Protein AF-A0A2S7QYN2-F1 (afdb_monomer)

Secondary structure (DSSP, 8-state):
------SHHHHHHHHHHHHHHHHHHHHHTTT-HHHHHHHHHHHHHHHHS-SSSS-HHHHHHHHHHHTTT-HHHHHHHHHHSTT-HHHHHHHHHHHHHHHHHHHHHHHHHHHHH-TTTTS-HHHHHHHHHHHHS--EEEEEE-TTT--EEEEE---TTGGGS--PPTTSGGGTTS--SSS-SSHHHHHHHHHHHHH-GGGHHHHHHHSEEEESSHHHHHHHHHHS-HHHHHH--EEEEEE-HHHHT--GGGGGSHHHHHHHHHHHHHT--B-TGGGT--TTT-GGGGGS-EEEEE-----TT-GGGTTT-EEEEETTEEEE--SPPPB----EEEEEEE----SS--S---PPPS--SS--HHHHTGGG-TT-S-EEEEEEETTEEE--HHHHHHHHHHHHHHH----SSSS-----SSSSS-GGG-PPPP-

Structure (mmCIF, N/CA/C/O backbone):
data_AF-A0A2S7QYN2-F1
#
_entry.id   AF-A0A2S7QYN2-F1
#
loop_
_atom_site.group_PDB
_atom_site.id
_atom_site.type_symbol
_atom_site.label_atom_id
_atom_site.label_alt_id
_atom_site.label_comp_id
_atom_site.label_asym_id
_atom_site.label_entity_id
_atom_site.label_seq_id
_atom_site.pdbx_PDB_ins_code
_atom_site.Cartn_x
_atom_site.Cartn_y
_atom_site.Cartn_z
_atom_site.occupancy
_atom_site.B_iso_or_equiv
_atom_site.auth_seq_id
_atom_site.auth_comp_id
_atom_site.auth_asym_id
_atom_site.auth_atom_id
_atom_site.pdbx_PDB_model_num
ATOM 1 N N . MET A 1 1 ? -18.831 4.526 73.690 1.00 34.47 1 MET A N 1
ATOM 2 C CA . MET A 1 1 ? -19.960 4.554 72.740 1.00 34.47 1 MET A CA 1
ATOM 3 C C . MET A 1 1 ? -19.963 5.918 72.078 1.00 34.47 1 MET A C 1
ATOM 5 O O . MET A 1 1 ? -20.295 6.890 72.734 1.00 34.47 1 MET A O 1
ATOM 9 N N . SER A 1 2 ? -19.478 5.996 70.843 1.00 27.02 2 SER A N 1
ATOM 10 C CA . SER A 1 2 ? -19.709 7.132 69.949 1.00 27.02 2 SER A CA 1
ATOM 11 C C . SER A 1 2 ? -19.558 6.587 68.533 1.00 27.02 2 SER A C 1
ATOM 13 O O . SER A 1 2 ? -18.447 6.359 68.058 1.00 27.02 2 SER A O 1
ATOM 15 N N . THR A 1 3 ? -20.683 6.202 67.940 1.00 31.98 3 THR A N 1
ATOM 16 C CA . THR A 1 3 ? -20.812 5.854 66.525 1.00 31.98 3 THR A CA 1
ATOM 17 C C . THR A 1 3 ? -20.849 7.169 65.757 1.00 31.98 3 THR A C 1
ATOM 19 O O . THR A 1 3 ? -21.846 7.881 65.812 1.00 31.98 3 THR A O 1
ATOM 22 N N . GLY A 1 4 ? -19.730 7.530 65.130 1.00 29.64 4 GLY A N 1
ATOM 23 C CA . GLY A 1 4 ? -19.646 8.698 64.259 1.00 29.64 4 GLY A CA 1
ATOM 24 C C . GLY A 1 4 ? -20.278 8.400 62.903 1.00 29.64 4 GLY A C 1
ATOM 25 O O . GLY A 1 4 ? -19.824 7.500 62.196 1.00 29.64 4 GLY A O 1
ATOM 26 N N . ASP A 1 5 ? -21.316 9.166 62.576 1.00 35.34 5 ASP A N 1
ATOM 27 C CA . ASP A 1 5 ? -21.938 9.279 61.258 1.00 35.34 5 ASP A CA 1
ATOM 28 C C . ASP A 1 5 ? -20.891 9.482 60.156 1.00 35.34 5 ASP A C 1
ATOM 30 O O . ASP A 1 5 ? -20.153 10.467 60.145 1.00 35.34 5 ASP A O 1
ATOM 34 N N . SER A 1 6 ? -20.850 8.550 59.205 1.00 34.62 6 SER A N 1
ATOM 35 C CA . SER A 1 6 ? -20.060 8.639 57.964 1.00 34.62 6 SER A CA 1
ATOM 36 C C . SER A 1 6 ? -20.938 8.643 56.702 1.00 34.62 6 SER A C 1
ATOM 38 O O . SER A 1 6 ? -20.417 8.698 55.590 1.00 34.62 6 SER A O 1
ATOM 40 N N . SER A 1 7 ? -22.268 8.642 56.853 1.00 40.41 7 SER A N 1
ATOM 41 C CA . SER A 1 7 ? -23.246 8.661 55.753 1.00 40.41 7 SER A CA 1
ATOM 42 C C . SER A 1 7 ? -23.441 10.060 55.146 1.00 40.41 7 SER A C 1
ATOM 44 O O . SER A 1 7 ? -23.517 10.200 53.925 1.00 40.41 7 SER A O 1
ATOM 46 N N . GLY A 1 8 ? -23.427 11.119 55.965 1.00 38.94 8 GLY A N 1
ATOM 47 C CA . GLY A 1 8 ? -23.790 12.480 55.538 1.00 38.94 8 GLY A CA 1
ATOM 48 C C . GLY A 1 8 ? -22.813 13.182 54.579 1.00 38.94 8 GLY A C 1
ATOM 49 O O . GLY A 1 8 ? -23.179 14.154 53.922 1.00 38.94 8 GLY A O 1
ATOM 50 N N . THR A 1 9 ? -21.566 12.713 54.453 1.00 43.06 9 THR A N 1
ATOM 51 C CA . THR A 1 9 ? -20.554 13.353 53.583 1.00 43.06 9 THR A CA 1
ATOM 52 C C . THR A 1 9 ? -20.600 12.844 52.133 1.00 43.06 9 THR A C 1
ATOM 54 O O . THR A 1 9 ? -20.198 13.566 51.221 1.00 43.06 9 THR A O 1
ATOM 57 N N . SER A 1 10 ? -21.122 11.632 51.898 1.00 50.22 10 SER A N 1
ATOM 58 C CA . SER A 1 10 ? -21.190 11.000 50.566 1.00 50.22 10 SER A CA 1
ATOM 59 C C . SER A 1 10 ? -22.352 11.535 49.709 1.00 50.22 10 SER A C 1
ATOM 61 O O . SER A 1 10 ? -22.202 11.752 48.502 1.00 50.22 10 SER A O 1
ATOM 63 N N . GLY A 1 11 ? -23.495 11.835 50.339 1.00 55.19 11 GLY A N 1
ATOM 64 C CA . GLY A 1 11 ? -24.691 12.344 49.653 1.00 55.19 11 GLY A CA 1
ATOM 65 C C . GLY A 1 11 ? -24.478 13.714 48.999 1.00 55.19 11 GLY A C 1
ATOM 66 O O . GLY A 1 11 ? -24.794 13.904 47.826 1.00 55.19 11 GLY A O 1
ATOM 67 N N . ASN A 1 12 ? -23.837 14.654 49.702 1.00 59.53 12 ASN A N 1
ATOM 68 C CA . ASN A 1 12 ? -23.594 16.004 49.175 1.00 59.53 12 ASN A CA 1
ATOM 69 C C . ASN A 1 12 ? -22.605 16.036 47.996 1.00 59.53 12 ASN A C 1
ATOM 71 O O . ASN A 1 12 ? -22.784 16.826 47.070 1.00 59.53 12 ASN A O 1
ATOM 75 N N . ALA A 1 13 ? -21.589 15.166 47.984 1.00 62.50 13 ALA A N 1
ATOM 76 C CA . ALA A 1 13 ? -20.650 15.069 46.863 1.00 62.50 13 ALA A CA 1
ATOM 77 C C . ALA A 1 13 ? -21.327 14.518 45.596 1.00 62.50 13 ALA A C 1
ATOM 79 O O . ALA A 1 13 ? -21.106 15.032 44.498 1.00 62.50 13 ALA A O 1
ATOM 80 N N . THR A 1 14 ? -22.201 13.523 45.760 1.00 65.88 14 THR A N 1
ATOM 81 C CA . THR A 1 14 ? -22.969 12.916 44.665 1.00 65.88 14 THR A CA 1
ATOM 82 C C . THR A 1 14 ? -23.950 13.922 44.051 1.00 65.88 14 THR A C 1
ATOM 84 O O . THR A 1 14 ? -24.014 14.047 42.830 1.00 65.88 14 THR A O 1
ATOM 87 N N . ARG A 1 15 ? -24.628 14.740 44.874 1.00 69.19 15 ARG A N 1
ATOM 88 C CA . ARG A 1 15 ? -25.523 15.815 44.399 1.00 69.19 15 ARG A CA 1
ATOM 89 C C . ARG A 1 15 ? -24.800 16.859 43.533 1.00 69.19 15 ARG A C 1
ATOM 91 O O . ARG A 1 15 ? -25.310 17.240 42.483 1.00 69.19 15 ARG A O 1
ATOM 98 N N . ILE A 1 16 ? -23.587 17.274 43.916 1.00 69.94 16 ILE A N 1
ATOM 99 C CA . ILE A 1 16 ? -22.775 18.235 43.138 1.00 69.94 16 ILE A CA 1
ATOM 100 C C . ILE A 1 16 ? -22.323 17.639 41.795 1.00 69.94 16 ILE A C 1
ATOM 102 O O . ILE A 1 16 ? -22.295 18.338 40.780 1.00 69.94 16 ILE A O 1
ATOM 106 N N . LEU A 1 17 ? -21.959 16.354 41.776 1.00 71.12 17 LEU A N 1
ATOM 107 C CA . LEU A 1 17 ? -21.519 15.657 40.565 1.00 71.12 17 LEU A CA 1
ATOM 108 C C . LEU A 1 17 ? -22.659 15.469 39.555 1.00 71.12 17 LEU A C 1
ATOM 110 O O . LEU A 1 17 ? -22.452 15.707 38.366 1.00 71.12 17 LEU A O 1
ATOM 114 N N . LEU A 1 18 ? -23.860 15.125 40.028 1.00 73.25 18 LEU A N 1
ATOM 115 C CA . LEU A 1 18 ? -25.058 15.008 39.189 1.00 73.25 18 LEU A CA 1
ATOM 116 C C . LEU A 1 18 ? -25.446 16.346 38.545 1.00 73.25 18 LEU A C 1
ATOM 118 O O . LEU A 1 18 ? -25.790 16.376 37.365 1.00 73.25 18 LEU A O 1
ATOM 122 N N . GLY A 1 19 ? -25.298 17.460 39.273 1.00 73.00 19 GLY A N 1
ATOM 123 C CA . GLY A 1 19 ? -25.528 18.801 38.725 1.00 73.00 19 GLY A CA 1
ATOM 124 C C . GLY A 1 19 ? -24.623 19.131 37.531 1.00 73.00 19 GLY A C 1
ATOM 125 O O . GLY A 1 19 ? -25.106 19.621 36.520 1.00 73.00 19 GLY A O 1
ATOM 126 N N . ARG A 1 20 ? -23.327 18.790 37.594 1.00 74.25 20 ARG A N 1
ATOM 127 C CA . ARG A 1 20 ? -22.383 19.010 36.473 1.00 74.25 20 ARG A CA 1
ATOM 128 C C . ARG A 1 20 ? -22.629 18.094 35.276 1.00 74.25 20 ARG A C 1
ATOM 130 O O . ARG A 1 20 ? -22.243 18.420 34.160 1.00 74.25 20 ARG A O 1
ATOM 137 N N . TYR A 1 21 ? -23.212 16.924 35.513 1.00 82.06 21 TYR A N 1
ATOM 138 C CA . TYR A 1 21 ? -23.544 15.977 34.455 1.00 82.06 21 TYR A CA 1
ATOM 139 C C . TYR A 1 21 ? -24.792 16.405 33.665 1.00 82.06 21 TYR A C 1
ATOM 141 O O . TYR A 1 21 ? -24.881 16.120 32.472 1.00 82.06 21 TYR A O 1
ATOM 149 N N . SER A 1 22 ? -25.695 17.172 34.287 1.00 81.56 22 SER A N 1
ATOM 150 C CA . SER A 1 22 ? -26.874 17.753 33.631 1.00 81.56 22 SER A CA 1
ATOM 151 C C . SER A 1 22 ? -26.520 18.569 32.382 1.00 81.56 22 SER A C 1
ATOM 153 O O . SER A 1 22 ? -27.183 18.415 31.359 1.00 81.56 22 SER A O 1
ATOM 155 N N . ASP A 1 23 ? -25.434 19.349 32.420 1.00 79.88 23 ASP A N 1
ATOM 156 C CA . ASP A 1 23 ? -24.979 20.166 31.281 1.00 79.88 23 ASP A CA 1
ATOM 157 C C . ASP A 1 23 ? -24.602 19.302 30.057 1.00 79.88 23 ASP A C 1
ATOM 159 O O . ASP A 1 23 ? -24.796 19.688 28.901 1.00 79.88 23 ASP A O 1
ATOM 163 N N . VAL A 1 24 ? -24.066 18.099 30.300 1.00 82.56 24 VAL A N 1
ATOM 164 C CA . VAL A 1 24 ? -23.689 17.142 29.247 1.00 82.56 24 VAL A CA 1
ATOM 165 C C . VAL A 1 24 ? -24.934 16.538 28.599 1.00 82.56 24 VAL A C 1
ATOM 167 O O . VAL A 1 24 ? -24.987 16.411 27.374 1.00 82.56 24 VAL A O 1
ATOM 170 N N . VAL A 1 25 ? -25.941 16.192 29.407 1.00 84.50 25 VAL A N 1
ATOM 171 C CA . VAL A 1 25 ? -27.222 15.642 28.936 1.00 84.50 25 VAL A CA 1
ATOM 172 C C . VAL A 1 25 ? -28.007 16.697 28.149 1.00 84.50 25 VAL A C 1
ATOM 174 O O . VAL A 1 25 ? -28.528 16.385 27.080 1.00 84.50 25 VAL A O 1
ATOM 177 N N . GLU A 1 26 ? -28.024 17.950 28.614 1.00 83.69 26 GLU A N 1
ATOM 178 C CA . GLU A 1 26 ? -28.680 19.077 27.933 1.00 83.69 26 GLU A CA 1
ATOM 179 C C . GLU A 1 26 ? -28.109 19.308 26.530 1.00 83.69 26 GLU A C 1
ATOM 181 O O . GLU A 1 26 ? -28.849 19.403 25.554 1.00 83.69 26 GLU A O 1
ATOM 186 N N . SER A 1 27 ? -26.779 19.316 26.413 1.00 84.19 27 SER A N 1
ATOM 187 C CA . SER A 1 27 ? -26.097 19.448 25.123 1.00 84.19 27 SER A CA 1
ATOM 188 C C . SER A 1 27 ? -26.378 18.260 24.193 1.00 84.19 27 SER A C 1
ATOM 190 O O . SER A 1 27 ? -26.561 18.430 22.987 1.00 84.19 27 SER A O 1
ATOM 192 N N . ARG A 1 28 ? -26.451 17.038 24.742 1.00 83.31 28 ARG A N 1
ATOM 193 C CA . ARG A 1 28 ? -26.652 15.813 23.956 1.00 83.31 28 ARG A CA 1
ATOM 194 C C . ARG A 1 28 ? -28.069 15.676 23.404 1.00 83.31 28 ARG A C 1
ATOM 196 O O . ARG A 1 28 ? -28.225 15.143 22.307 1.00 83.31 28 ARG A O 1
ATOM 203 N N . PHE A 1 29 ? -29.066 16.160 24.138 1.00 86.19 29 PHE A N 1
ATOM 204 C CA . PHE A 1 29 ? -30.479 16.114 23.760 1.00 86.19 29 PHE A CA 1
ATOM 205 C C . PHE A 1 29 ? -31.051 17.501 23.430 1.00 86.19 29 PHE A C 1
ATOM 207 O O . PHE A 1 29 ? -32.243 17.733 23.612 1.00 86.19 29 PHE A O 1
ATOM 214 N N . ALA A 1 30 ? -30.234 18.412 22.887 1.00 83.56 30 ALA A N 1
ATOM 215 C CA . ALA A 1 30 ? -30.680 19.749 22.477 1.00 83.56 30 ALA A CA 1
ATOM 216 C C . ALA A 1 30 ? -31.869 19.713 21.490 1.00 83.56 30 ALA A C 1
ATOM 218 O O . ALA A 1 30 ? -32.756 20.562 21.551 1.00 83.56 30 ALA A O 1
ATOM 219 N N . ASP A 1 31 ? -31.918 18.689 20.632 1.00 83.62 31 ASP A N 1
ATOM 220 C CA . ASP A 1 31 ? -32.995 18.469 19.657 1.00 83.62 31 ASP A CA 1
ATOM 221 C C . ASP A 1 31 ? -34.196 17.685 20.230 1.00 83.62 31 ASP A C 1
ATOM 223 O O . ASP A 1 31 ? -35.213 17.530 19.553 1.00 83.62 31 ASP A O 1
ATOM 227 N N . ASN A 1 32 ? -34.101 17.175 21.467 1.00 82.81 32 ASN A N 1
ATOM 228 C CA . ASN A 1 32 ? -35.159 16.416 22.138 1.00 82.81 32 ASN A CA 1
ATOM 229 C C . ASN A 1 32 ? -35.326 16.858 23.611 1.00 82.81 32 ASN A C 1
ATOM 231 O O . ASN A 1 32 ? -34.876 16.171 24.535 1.00 82.81 32 ASN A O 1
ATOM 235 N N . PRO A 1 33 ? -35.994 18.003 23.850 1.00 83.75 33 PRO A N 1
ATOM 236 C CA . PRO A 1 33 ? -36.092 18.610 25.178 1.00 83.75 33 PRO A CA 1
ATOM 237 C C . PRO A 1 33 ? -36.895 17.774 26.185 1.00 83.75 33 PRO A C 1
ATOM 239 O O . PRO A 1 33 ? -36.766 17.985 27.390 1.00 83.75 33 PRO A O 1
ATOM 242 N N . GLU A 1 34 ? -37.707 16.820 25.720 1.00 84.94 34 GLU A N 1
ATOM 243 C CA . GLU A 1 34 ? -38.520 15.949 26.574 1.00 84.94 34 GLU A CA 1
ATOM 244 C C . GLU A 1 34 ? -37.649 14.989 27.399 1.00 84.94 34 GLU A C 1
ATOM 246 O O . GLU A 1 34 ? -37.880 14.814 28.594 1.00 84.94 34 GLU A O 1
ATOM 251 N N . VAL A 1 35 ? -36.583 14.449 26.798 1.00 83.25 35 VAL A N 1
ATOM 252 C CA . VAL A 1 35 ? -35.632 13.548 27.475 1.00 83.25 35 VAL A CA 1
ATOM 253 C C . VAL A 1 35 ? -34.869 14.290 28.573 1.00 83.25 35 VAL A C 1
ATOM 255 O O . VAL A 1 35 ? -34.704 13.783 29.681 1.00 83.25 35 VAL A O 1
ATOM 258 N N . PHE A 1 36 ? -34.449 15.527 28.296 1.00 84.50 36 PHE A N 1
ATOM 259 C CA . PHE A 1 36 ? -33.773 16.361 29.288 1.00 84.50 36 PHE A CA 1
ATOM 260 C C . PHE A 1 36 ? -34.704 16.777 30.437 1.00 84.50 36 PHE A C 1
ATOM 262 O O . PHE A 1 36 ? -34.278 16.803 31.592 1.00 84.50 36 PHE A O 1
ATOM 269 N N . ALA A 1 37 ? -35.976 17.068 30.146 1.00 83.75 37 ALA A N 1
ATOM 270 C CA . ALA A 1 37 ? -36.972 17.380 31.168 1.00 83.75 37 ALA A CA 1
ATOM 271 C C . ALA A 1 37 ? -37.225 16.189 32.109 1.00 83.75 37 ALA A C 1
ATOM 273 O O . ALA A 1 37 ? -37.216 16.376 33.322 1.00 83.75 37 ALA A O 1
ATOM 274 N N . GLN A 1 38 ? -37.365 14.974 31.566 1.00 85.56 38 GLN A N 1
ATOM 275 C CA . GLN A 1 38 ? -37.513 13.749 32.363 1.00 85.56 38 GLN A CA 1
ATOM 276 C C . GLN A 1 38 ? -36.269 13.470 33.217 1.00 85.56 38 GLN A C 1
ATOM 278 O O . GLN A 1 38 ? -36.388 13.171 34.402 1.00 85.56 38 GLN A O 1
ATOM 283 N N . PHE A 1 39 ? -35.066 13.643 32.655 1.00 85.25 39 PHE A N 1
ATOM 284 C CA . PHE A 1 39 ? -33.817 13.501 33.409 1.00 85.25 39 PHE A CA 1
ATOM 285 C C . PHE A 1 39 ? -33.759 14.468 34.598 1.00 85.25 39 PHE A C 1
ATOM 287 O O . PHE A 1 39 ? -33.424 14.071 35.714 1.00 85.25 39 PHE A O 1
ATOM 294 N N . ARG A 1 40 ? -34.103 15.741 34.367 1.00 84.00 40 ARG A N 1
ATOM 295 C CA . ARG A 1 40 ? -34.100 16.774 35.406 1.00 84.00 40 ARG A CA 1
ATOM 296 C C . ARG A 1 40 ? -35.081 16.449 36.529 1.00 84.00 40 ARG A C 1
ATOM 298 O O . ARG A 1 40 ? -34.706 16.568 37.689 1.00 84.00 40 ARG A O 1
ATOM 305 N N . ASP A 1 41 ? -36.282 15.992 36.182 1.00 82.06 41 ASP A N 1
ATOM 306 C CA . ASP A 1 41 ? -37.318 15.603 37.144 1.00 82.06 41 ASP A CA 1
ATOM 307 C C . ASP A 1 41 ? -36.843 14.456 38.055 1.00 82.06 41 ASP A C 1
ATOM 309 O O . ASP A 1 41 ? -36.966 14.532 39.281 1.00 82.06 41 ASP A O 1
ATOM 313 N N . PHE A 1 42 ? -36.173 13.439 37.494 1.00 80.75 42 PHE A N 1
ATOM 314 C CA . PHE A 1 42 ? -35.575 12.352 38.282 1.00 80.75 42 PHE A CA 1
ATOM 315 C C . PHE A 1 42 ? -34.483 12.843 39.242 1.00 80.75 42 PHE A C 1
ATOM 317 O O . PHE A 1 42 ? -34.447 12.437 40.407 1.00 80.75 42 PHE A O 1
ATOM 324 N N . ILE A 1 43 ? -33.603 13.736 38.781 1.00 78.19 43 ILE A N 1
ATOM 325 C CA . ILE A 1 43 ? -32.524 14.292 39.607 1.00 78.19 43 ILE A CA 1
ATOM 326 C C . ILE A 1 43 ? -33.073 15.210 40.707 1.00 78.19 43 ILE A C 1
ATOM 328 O O . ILE A 1 43 ? -32.622 15.115 41.848 1.00 78.19 43 ILE A O 1
ATOM 332 N N . GLU A 1 44 ? -34.050 16.068 40.407 1.00 76.38 44 GLU A N 1
ATOM 333 C CA . GLU A 1 44 ? -34.698 16.950 41.388 1.00 76.38 44 GLU A CA 1
ATOM 334 C C . GLU A 1 44 ? -35.460 16.147 42.450 1.00 76.38 44 GLU A C 1
ATOM 336 O O . GLU A 1 44 ? -35.367 16.442 43.646 1.00 76.38 44 GLU A O 1
ATOM 341 N N . THR A 1 45 ? -36.147 15.076 42.047 1.00 74.62 45 THR A N 1
ATOM 342 C CA . THR A 1 45 ? -36.855 14.187 42.978 1.00 74.62 45 THR A CA 1
ATOM 343 C C . THR A 1 45 ? -35.874 13.463 43.906 1.00 74.62 45 THR A C 1
ATOM 345 O O . THR A 1 45 ? -36.090 13.406 45.115 1.00 74.62 45 THR A O 1
ATOM 348 N N . PHE A 1 46 ? -34.734 13.003 43.382 1.00 71.44 46 PHE A N 1
ATOM 349 C CA . PHE A 1 46 ? -33.672 12.387 44.185 1.00 71.44 46 PHE A CA 1
ATOM 350 C C . PHE A 1 46 ? -32.956 13.384 45.119 1.00 71.44 46 PHE A C 1
ATOM 352 O O . PHE A 1 46 ? -32.491 13.028 46.201 1.00 71.44 46 PHE A O 1
ATOM 359 N N . GLN A 1 47 ? -32.845 14.655 44.722 1.00 69.12 47 GLN A N 1
ATOM 360 C CA . GLN A 1 47 ? -32.209 15.698 45.532 1.00 69.12 47 GLN A CA 1
ATOM 361 C C . GLN A 1 47 ? -33.119 16.265 46.631 1.00 69.12 47 GLN A C 1
ATOM 363 O O . GLN A 1 47 ? -32.600 16.691 47.664 1.00 69.12 47 GLN A O 1
ATOM 368 N N . SER A 1 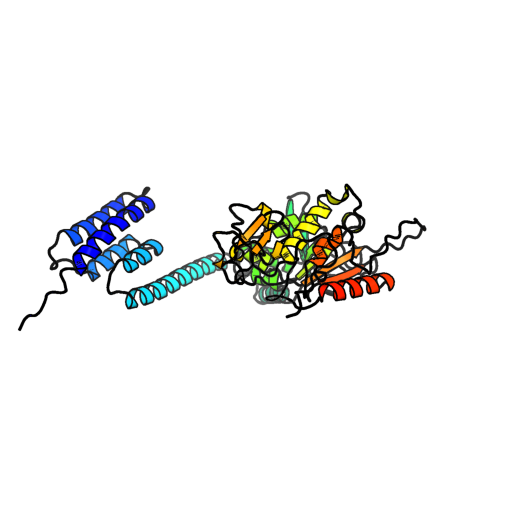48 ? -34.436 16.289 46.405 1.00 68.56 48 SER A N 1
ATOM 369 C CA . SER A 1 48 ? -35.433 16.917 47.285 1.00 68.56 48 SER A CA 1
ATOM 370 C C . SER A 1 48 ? -35.932 16.024 48.423 1.00 68.56 48 SER A C 1
ATOM 372 O O . SER A 1 48 ? -36.426 16.548 49.421 1.00 68.56 48 SER A O 1
ATOM 374 N N . GLN A 1 49 ? -35.792 14.702 48.312 1.00 60.66 49 GLN A N 1
ATOM 375 C CA . GLN A 1 49 ? -36.174 13.772 49.374 1.00 60.66 49 GLN A CA 1
ATOM 376 C C . GLN A 1 49 ? -35.019 13.573 50.373 1.00 60.66 49 GLN A C 1
ATOM 378 O O . GLN A 1 49 ? -33.879 13.301 49.989 1.00 60.66 49 GLN A O 1
ATOM 383 N N . GLU A 1 50 ? -35.308 13.728 51.669 1.00 53.91 50 GLU A N 1
ATOM 384 C CA . GLU A 1 50 ? -34.435 13.284 52.762 1.00 53.91 50 GLU A CA 1
ATOM 385 C C . GLU A 1 50 ? -34.400 11.748 52.752 1.00 53.91 50 GLU A C 1
ATOM 387 O O . GLU A 1 50 ? -35.314 11.132 53.278 1.00 53.91 50 GLU A O 1
ATOM 392 N N . ASP A 1 51 ? -33.405 11.165 52.070 1.00 54.44 51 ASP A N 1
ATOM 393 C CA . ASP A 1 51 ? -32.874 9.783 52.101 1.00 54.44 51 ASP A CA 1
ATOM 394 C C . ASP A 1 51 ? -33.830 8.549 52.084 1.00 54.44 51 ASP A C 1
ATOM 396 O O . ASP A 1 51 ? -33.344 7.439 51.872 1.00 54.44 51 ASP A O 1
ATOM 400 N N . ASP A 1 52 ? -35.158 8.683 52.202 1.00 53.47 52 ASP A N 1
ATOM 401 C CA . ASP A 1 52 ? -36.047 7.576 52.612 1.00 53.47 52 ASP A CA 1
ATOM 402 C C . ASP A 1 52 ? -37.080 7.093 51.566 1.00 53.47 52 ASP A C 1
ATOM 404 O O . ASP A 1 52 ? -37.794 6.126 51.831 1.00 53.47 52 ASP A O 1
ATOM 408 N N . MET A 1 53 ? -37.196 7.709 50.378 1.00 54.41 53 MET A N 1
ATOM 409 C CA . MET A 1 53 ? -38.304 7.404 49.439 1.00 54.41 53 MET A CA 1
ATOM 410 C C . MET A 1 53 ? -37.894 6.954 48.022 1.00 54.41 53 MET A C 1
ATOM 412 O O . MET A 1 53 ? -38.679 6.259 47.379 1.00 54.41 53 MET A O 1
ATOM 416 N N . ILE A 1 54 ? -36.683 7.262 47.543 1.00 61.72 54 ILE A N 1
ATOM 417 C CA . ILE A 1 54 ? -36.140 6.745 46.270 1.00 61.72 54 ILE A CA 1
ATOM 418 C C . ILE A 1 54 ? -34.770 6.141 46.542 1.00 61.72 54 ILE A C 1
ATOM 420 O O . ILE A 1 54 ? -33.844 6.841 46.958 1.00 61.72 54 ILE A O 1
ATOM 424 N N . SER A 1 55 ? -34.623 4.835 46.310 1.00 65.31 55 SER A N 1
ATOM 425 C CA . SER A 1 55 ? -33.324 4.192 46.459 1.00 65.31 55 SER A CA 1
ATOM 426 C C . SER A 1 55 ? -32.407 4.552 45.286 1.00 65.31 55 SER A C 1
ATOM 428 O O . SER A 1 55 ? -32.855 4.840 44.175 1.00 65.31 55 SER A O 1
ATOM 430 N N . LEU A 1 56 ? -31.090 4.481 45.502 1.00 67.75 56 LEU A N 1
ATOM 431 C CA . LEU A 1 56 ? -30.107 4.637 44.422 1.00 67.75 56 LEU A CA 1
ATOM 432 C C . LEU A 1 56 ? -30.328 3.614 43.286 1.00 67.75 56 LEU A C 1
ATOM 434 O O . LEU A 1 56 ? -29.981 3.895 42.141 1.00 67.75 56 LEU A O 1
ATOM 438 N N . SER A 1 57 ? -30.924 2.455 43.597 1.00 68.44 57 SER A N 1
ATOM 439 C CA . SER A 1 57 ? -31.309 1.445 42.605 1.00 68.44 57 SER A CA 1
ATOM 440 C C . SER A 1 57 ? -32.423 1.961 41.696 1.00 68.44 57 SER A C 1
ATOM 442 O O . SER A 1 57 ? -32.266 1.924 40.483 1.00 68.44 57 SER A O 1
ATOM 444 N N . ASP A 1 58 ? -33.489 2.530 42.265 1.00 72.31 58 ASP A N 1
ATOM 445 C CA . ASP A 1 58 ? -34.634 3.036 41.493 1.00 72.31 58 ASP A CA 1
ATOM 446 C C . ASP A 1 58 ? -34.234 4.216 40.591 1.00 72.31 58 ASP A C 1
ATOM 448 O O . ASP A 1 58 ? -34.692 4.327 39.454 1.00 72.31 58 ASP A O 1
ATOM 452 N N . LEU A 1 59 ? -33.326 5.079 41.069 1.00 76.19 59 LEU A N 1
ATOM 453 C CA . LEU A 1 59 ? -32.744 6.149 40.251 1.00 76.19 59 LEU A CA 1
ATOM 454 C C . LEU A 1 59 ? -31.941 5.583 39.071 1.00 76.19 59 LEU A C 1
ATOM 456 O O . LEU A 1 59 ? -31.987 6.125 37.968 1.00 76.19 59 LEU A O 1
ATOM 460 N N . THR A 1 60 ? -31.181 4.516 39.315 1.00 75.00 60 THR A N 1
ATOM 461 C CA . THR A 1 60 ? -30.350 3.880 38.291 1.00 75.00 60 THR A CA 1
ATOM 462 C C . THR A 1 60 ? -31.219 3.239 37.214 1.00 75.00 60 THR A C 1
ATOM 464 O O . THR A 1 60 ? -30.984 3.495 36.038 1.00 75.00 60 THR A O 1
ATOM 467 N N . ASP A 1 61 ? -32.264 2.507 37.604 1.00 78.25 61 ASP A N 1
ATOM 468 C CA . ASP A 1 61 ? -33.191 1.854 36.673 1.00 78.25 61 ASP A CA 1
ATOM 469 C C . ASP A 1 61 ? -33.930 2.881 35.794 1.00 78.25 61 ASP A C 1
ATOM 471 O O . ASP A 1 61 ? -34.031 2.715 34.578 1.00 78.25 61 ASP A O 1
ATOM 475 N N . ALA A 1 62 ? -34.375 4.001 36.377 1.00 79.12 62 ALA A N 1
ATOM 476 C CA . ALA A 1 62 ? -35.022 5.079 35.627 1.00 79.12 62 ALA A CA 1
ATOM 477 C C . ALA A 1 62 ? -34.078 5.751 34.611 1.00 79.12 62 ALA A C 1
ATOM 479 O O . ALA A 1 62 ? -34.493 6.113 33.508 1.00 79.12 62 ALA A O 1
ATOM 480 N N . ILE A 1 63 ? -32.798 5.910 34.964 1.00 82.88 63 ILE A N 1
ATOM 481 C CA . ILE A 1 63 ? -31.784 6.503 34.082 1.00 82.88 63 ILE A CA 1
ATOM 482 C C . ILE A 1 63 ? -31.340 5.515 32.993 1.00 82.88 63 ILE A C 1
ATOM 484 O O . ILE A 1 63 ? -31.107 5.938 31.859 1.00 82.88 63 ILE A O 1
ATOM 488 N N . GLU A 1 64 ? -31.264 4.216 33.301 1.00 80.50 64 GLU A N 1
ATOM 489 C CA . GLU A 1 64 ? -31.033 3.143 32.323 1.00 80.50 64 GLU A CA 1
ATOM 490 C C . GLU A 1 64 ? -32.100 3.138 31.225 1.00 80.50 64 GLU A C 1
ATOM 492 O O . GLU A 1 64 ? -31.757 3.100 30.039 1.00 80.50 64 GLU A O 1
ATOM 497 N N . ASP A 1 65 ? -33.374 3.251 31.606 1.00 82.19 65 ASP A N 1
ATOM 498 C CA . ASP A 1 65 ? -34.481 3.330 30.652 1.00 82.19 65 ASP A CA 1
ATOM 499 C C . ASP A 1 65 ? -34.452 4.639 29.851 1.00 82.19 65 ASP A C 1
ATOM 501 O O . ASP A 1 65 ? -34.601 4.622 28.624 1.00 82.19 65 ASP A O 1
ATOM 505 N N . LEU A 1 66 ? -34.190 5.774 30.508 1.00 85.75 66 LEU A N 1
ATOM 506 C CA . LEU A 1 66 ? -34.165 7.085 29.856 1.00 85.75 66 LEU A CA 1
ATOM 507 C C . LEU A 1 66 ? -33.035 7.222 28.824 1.00 85.75 66 LEU A C 1
ATOM 509 O O . LEU A 1 66 ? -33.211 7.861 27.785 1.00 85.75 66 LEU A O 1
ATOM 513 N N . PHE A 1 67 ? -31.874 6.618 29.088 1.00 85.56 67 PHE A N 1
ATOM 514 C CA . PHE A 1 67 ? -30.713 6.637 28.190 1.00 85.56 67 PHE A CA 1
ATOM 515 C C . PHE A 1 67 ? -30.523 5.326 27.424 1.00 85.56 67 PHE A C 1
ATOM 517 O O . PHE A 1 67 ? -29.418 5.033 26.953 1.00 85.56 67 PHE A O 1
ATOM 524 N N . SER A 1 68 ? -31.590 4.548 27.243 1.00 77.81 68 SER A N 1
ATOM 525 C CA . SER A 1 68 ? -31.567 3.338 26.424 1.00 77.81 68 SER A CA 1
ATOM 526 C C . SER A 1 68 ? -30.999 3.626 25.023 1.00 77.81 68 SER A C 1
ATOM 528 O O . SER A 1 68 ? -31.431 4.540 24.321 1.00 77.81 68 SER A O 1
ATOM 530 N N . GLY A 1 69 ? -29.960 2.880 24.630 1.00 72.06 69 GLY A N 1
ATOM 531 C CA . GLY A 1 69 ? -29.215 3.088 23.377 1.00 72.06 69 GLY A CA 1
ATOM 532 C C . GLY A 1 69 ? -28.100 4.150 23.434 1.00 72.06 69 GLY A C 1
ATOM 533 O O . GLY A 1 69 ? -27.231 4.166 22.561 1.00 72.06 69 GLY A O 1
ATOM 534 N N . HIS A 1 70 ? -28.037 4.970 24.487 1.00 81.56 70 HIS A N 1
ATOM 535 C CA . HIS A 1 70 ? -27.002 5.984 24.735 1.00 81.56 70 HIS A CA 1
ATOM 536 C C . HIS A 1 70 ? -26.019 5.538 25.824 1.00 81.56 70 HIS A C 1
ATOM 538 O O . HIS A 1 70 ? -25.858 6.140 26.884 1.00 81.56 70 HIS A O 1
ATOM 544 N N . TYR A 1 71 ? -25.329 4.438 25.541 1.00 76.00 71 TYR A N 1
ATOM 545 C CA . TYR A 1 71 ? -24.442 3.761 26.487 1.00 76.00 71 TYR A CA 1
ATOM 546 C C . TYR A 1 71 ? -23.268 4.613 27.011 1.00 76.00 71 TYR A C 1
ATOM 548 O O . TYR A 1 71 ? -22.756 4.351 28.093 1.00 76.00 71 TYR A O 1
ATOM 556 N N . ASP A 1 72 ? -22.820 5.613 26.249 1.00 77.94 72 ASP A N 1
ATOM 557 C CA . ASP A 1 72 ? -21.798 6.581 26.667 1.00 77.94 72 ASP A CA 1
ATOM 558 C C . ASP A 1 72 ? -22.276 7.481 27.815 1.00 77.94 72 ASP A C 1
ATOM 560 O O . ASP A 1 72 ? -21.500 7.799 28.718 1.00 77.94 72 ASP A O 1
ATOM 564 N N . LEU A 1 73 ? -23.559 7.851 27.812 1.00 83.38 73 LEU A N 1
ATOM 565 C CA . LEU A 1 73 ? -24.170 8.616 28.895 1.00 83.38 73 LEU A CA 1
ATOM 566 C C . LEU A 1 73 ? -24.269 7.769 30.167 1.00 83.38 73 LEU A C 1
ATOM 568 O O . LEU A 1 73 ? -23.848 8.219 31.234 1.00 83.38 73 LEU A O 1
ATOM 572 N N . LEU A 1 74 ? -24.723 6.523 30.045 1.00 79.94 74 LEU A N 1
ATOM 573 C CA . LEU A 1 74 ? -24.791 5.584 31.166 1.00 79.94 74 LEU A CA 1
ATOM 574 C C . LEU A 1 74 ? -23.412 5.330 31.792 1.00 79.94 74 LEU A C 1
ATOM 576 O O . LEU A 1 74 ? -23.253 5.453 33.004 1.00 79.94 74 LEU A O 1
ATOM 580 N N . ASP A 1 75 ? -22.380 5.087 30.976 1.00 73.94 75 ASP A N 1
ATOM 581 C CA . ASP A 1 75 ? -21.001 4.895 31.453 1.00 73.94 75 ASP A CA 1
ATOM 582 C C . ASP A 1 75 ? -20.486 6.093 32.271 1.00 73.94 75 ASP A C 1
ATOM 584 O O . ASP A 1 75 ? -19.811 5.915 33.293 1.00 73.94 75 ASP A O 1
ATOM 588 N N . ASN A 1 76 ? -20.800 7.314 31.826 1.00 79.81 76 ASN A N 1
ATOM 589 C CA . ASN A 1 76 ? -20.439 8.538 32.535 1.00 79.81 76 ASN A CA 1
ATOM 590 C C . ASN A 1 76 ? -21.235 8.691 33.837 1.00 79.81 76 ASN A C 1
ATOM 592 O O . ASN A 1 76 ? -20.659 9.103 34.840 1.00 79.81 76 ASN A O 1
ATOM 596 N N . PHE A 1 77 ? -22.517 8.318 33.845 1.00 80.50 77 PHE A N 1
ATOM 597 C CA . PHE A 1 77 ? -23.364 8.355 35.035 1.00 80.50 77 PHE A CA 1
ATOM 598 C C . PHE A 1 77 ? -22.843 7.418 36.139 1.00 80.50 77 PHE A C 1
ATOM 600 O O . PHE A 1 77 ? -22.586 7.871 37.255 1.00 80.50 77 PHE A O 1
ATOM 607 N N . TYR A 1 78 ? -22.558 6.146 35.831 1.00 75.50 78 TYR A N 1
ATOM 608 C CA . TYR A 1 78 ? -22.017 5.208 36.829 1.00 75.50 78 TYR A CA 1
ATOM 609 C C . TYR A 1 78 ? -20.643 5.615 37.367 1.00 75.50 78 TYR A C 1
ATOM 611 O O . TYR A 1 78 ? -20.303 5.301 38.508 1.00 75.50 78 TYR A O 1
ATOM 619 N N . ALA A 1 79 ? -19.836 6.317 36.566 1.00 72.44 79 ALA A N 1
ATOM 620 C CA . ALA A 1 79 ? -18.535 6.816 37.002 1.00 72.44 79 ALA A CA 1
ATOM 621 C C . ALA A 1 79 ? -18.639 7.911 38.081 1.00 72.44 79 ALA A C 1
ATOM 623 O O . ALA A 1 79 ? -17.666 8.137 38.805 1.00 72.44 79 ALA A O 1
ATOM 624 N N . LEU A 1 80 ? -19.797 8.573 38.202 1.00 73.31 80 LEU A N 1
ATOM 625 C CA . LEU A 1 80 ? -20.050 9.636 39.179 1.00 73.31 80 LEU A CA 1
ATOM 626 C C . LEU A 1 80 ? -20.501 9.099 40.549 1.00 73.31 80 LEU A C 1
ATOM 628 O O . LEU A 1 80 ? -20.423 9.841 41.527 1.00 73.31 80 LEU A O 1
ATOM 632 N N . LEU A 1 81 ? -20.930 7.832 40.648 1.00 71.88 81 LEU A N 1
ATOM 633 C CA . LEU A 1 81 ? -21.455 7.237 41.884 1.00 71.88 81 LEU A CA 1
ATOM 634 C C . LEU A 1 81 ? -20.343 6.590 42.748 1.00 71.88 81 LEU A C 1
ATOM 636 O O . LEU A 1 81 ? -19.714 5.605 42.338 1.00 71.88 81 LEU A O 1
ATOM 640 N N . PRO A 1 82 ? -20.080 7.088 43.974 1.00 58.56 82 PRO A N 1
ATOM 641 C CA . PRO A 1 82 ? -19.080 6.509 44.869 1.00 58.56 82 PRO A CA 1
ATOM 642 C C . PRO A 1 82 ? -19.573 5.185 45.484 1.00 58.56 82 PRO A C 1
ATOM 644 O O . PRO A 1 82 ? -20.503 5.168 46.279 1.00 58.56 82 PRO A O 1
ATOM 647 N N . GLY A 1 83 ? -18.921 4.065 45.144 1.00 58.22 83 GLY A N 1
ATOM 648 C CA . GLY A 1 83 ? -19.209 2.729 45.705 1.00 58.22 83 GLY A CA 1
ATOM 649 C C . GLY A 1 83 ? -19.457 1.633 44.662 1.00 58.22 83 GLY A C 1
ATOM 650 O O . GLY A 1 83 ? -19.262 0.459 44.952 1.00 58.22 83 GLY A O 1
ATOM 651 N N . PHE A 1 84 ? -19.751 2.011 43.416 1.00 57.00 84 PHE A N 1
ATOM 652 C CA . PHE A 1 84 ? -20.174 1.096 42.346 1.00 57.00 84 PHE A CA 1
ATOM 653 C C . PHE A 1 84 ? -19.036 0.574 41.450 1.00 57.00 84 PHE A C 1
ATOM 655 O O . PHE A 1 84 ? -19.282 0.089 40.354 1.00 57.00 84 PHE A O 1
ATOM 662 N N . LYS A 1 85 ? -17.761 0.624 41.865 1.00 53.94 85 LYS A N 1
ATOM 663 C CA . LYS A 1 85 ? -16.632 0.250 40.976 1.00 53.94 85 LYS A CA 1
ATOM 664 C C . LYS A 1 85 ? -16.708 -1.186 40.427 1.00 53.94 85 LYS A C 1
ATOM 666 O O . LYS A 1 85 ? -16.257 -1.421 39.309 1.00 53.94 85 LYS A O 1
ATOM 671 N N . ALA A 1 86 ? -17.243 -2.133 41.200 1.00 53.25 86 ALA A N 1
ATOM 672 C CA . ALA A 1 86 ? -17.413 -3.521 40.760 1.00 53.25 86 ALA A CA 1
ATOM 673 C C . ALA A 1 86 ? -18.577 -3.671 39.763 1.00 53.25 86 ALA A C 1
ATOM 675 O O . ALA A 1 86 ? -18.440 -4.364 38.752 1.00 53.25 86 ALA A O 1
ATOM 676 N N . ASP A 1 87 ? -19.672 -2.955 40.005 1.00 57.00 87 ASP A N 1
ATOM 677 C CA . ASP A 1 87 ? -20.864 -2.961 39.159 1.00 57.00 87 ASP A CA 1
ATOM 678 C C . ASP A 1 87 ? -20.652 -2.173 37.862 1.00 57.00 87 ASP A C 1
ATOM 680 O O . ASP A 1 87 ? -21.094 -2.621 36.812 1.00 57.00 87 ASP A O 1
ATOM 684 N N . VAL A 1 88 ? -19.846 -1.102 37.878 1.00 58.97 88 VAL A N 1
ATOM 685 C CA . VAL A 1 88 ? -19.402 -0.372 36.674 1.00 58.97 88 VAL A CA 1
ATOM 686 C C . VAL A 1 88 ? -18.644 -1.301 35.723 1.00 58.97 88 VAL A C 1
ATOM 688 O O . VAL A 1 88 ? -18.854 -1.263 34.515 1.00 58.97 88 VAL A O 1
ATOM 691 N N . GLU A 1 89 ? -17.760 -2.161 36.237 1.00 62.53 89 GLU A N 1
ATOM 692 C CA . GLU A 1 89 ? -17.013 -3.110 35.401 1.00 62.53 89 GLU A CA 1
ATOM 693 C C . GLU A 1 89 ? -17.920 -4.227 34.852 1.00 62.53 89 GLU A C 1
ATOM 695 O O . GLU A 1 89 ? -17.754 -4.664 33.709 1.00 62.53 89 GLU A O 1
ATOM 700 N N . SER A 1 90 ? -18.901 -4.677 35.640 1.00 64.25 90 SER A N 1
ATOM 701 C CA . SER A 1 90 ? -19.926 -5.631 35.196 1.00 64.25 90 SER A CA 1
ATOM 702 C C . SER A 1 90 ? -20.806 -5.032 34.093 1.00 64.25 90 SER A C 1
ATOM 704 O O . SER A 1 90 ? -20.964 -5.632 33.024 1.00 64.25 90 SER A O 1
ATOM 706 N N . HIS A 1 91 ? -21.280 -3.804 34.302 1.00 63.44 91 HIS A N 1
ATOM 707 C CA . HIS A 1 91 ? -22.118 -3.070 33.366 1.00 63.44 91 HIS A CA 1
ATOM 708 C C . HIS A 1 91 ? -21.345 -2.745 32.081 1.00 63.44 91 HIS A C 1
ATOM 710 O O . HIS A 1 91 ? -21.807 -3.072 30.995 1.00 63.44 91 HIS A O 1
ATOM 716 N N . ARG A 1 92 ? -20.086 -2.287 32.159 1.00 64.38 92 ARG A N 1
ATOM 717 C CA . ARG A 1 92 ? -19.211 -2.114 30.980 1.00 64.38 92 ARG A CA 1
ATOM 718 C C . ARG A 1 92 ? -19.028 -3.400 30.180 1.00 64.38 92 ARG A C 1
ATOM 720 O O . ARG A 1 92 ? -19.033 -3.374 28.945 1.00 64.38 92 ARG A O 1
ATOM 727 N N . LYS A 1 93 ? -18.875 -4.550 30.849 1.00 69.69 93 LYS A N 1
ATOM 728 C CA . LYS A 1 93 ? -18.814 -5.859 30.174 1.00 69.69 93 LYS A CA 1
ATOM 729 C C . LYS A 1 93 ? -20.135 -6.200 29.489 1.00 69.69 93 LYS A C 1
ATOM 731 O O . LYS A 1 93 ? -20.105 -6.726 28.374 1.00 69.69 93 LYS A O 1
ATOM 736 N N . GLN A 1 94 ? -21.268 -5.907 30.119 1.00 72.31 94 GLN A N 1
ATOM 737 C CA . GLN A 1 94 ? -22.602 -6.113 29.557 1.00 72.31 94 GLN A CA 1
ATOM 738 C C . GLN A 1 94 ? -22.865 -5.190 28.360 1.00 72.31 94 GLN A C 1
ATOM 740 O O . GLN A 1 94 ? -23.206 -5.683 27.287 1.00 72.31 94 GLN A O 1
ATOM 745 N N . THR A 1 95 ? -22.573 -3.898 28.478 1.00 68.00 95 THR A N 1
ATOM 746 C CA . THR A 1 95 ? -22.636 -2.899 27.405 1.00 68.00 95 THR A CA 1
ATOM 747 C C . THR A 1 95 ? -21.765 -3.292 26.219 1.00 68.00 95 THR A C 1
ATOM 749 O O . THR A 1 95 ? -22.215 -3.296 25.073 1.00 68.00 95 THR A O 1
ATOM 752 N N . ARG A 1 96 ? -20.523 -3.729 26.468 1.00 72.38 96 ARG A N 1
ATOM 753 C CA . ARG A 1 96 ? -19.638 -4.233 25.410 1.00 72.38 96 ARG A CA 1
ATOM 754 C C . ARG A 1 96 ? -20.215 -5.474 24.726 1.00 72.38 96 ARG A C 1
ATOM 756 O O . ARG A 1 96 ? -20.075 -5.611 23.511 1.00 72.38 96 ARG A O 1
ATOM 763 N N . ARG A 1 97 ? -20.857 -6.380 25.473 1.00 73.50 97 ARG A N 1
ATOM 764 C CA . ARG A 1 97 ? -21.543 -7.558 24.912 1.00 73.50 97 ARG A CA 1
ATOM 765 C C . ARG A 1 97 ? -22.757 -7.164 24.071 1.00 73.50 97 ARG A C 1
ATOM 767 O O . ARG A 1 97 ? -22.921 -7.733 22.997 1.00 73.50 97 ARG A O 1
ATOM 774 N N . LEU A 1 98 ? -23.566 -6.209 24.525 1.00 74.38 98 LEU A N 1
ATOM 775 C CA . LEU A 1 98 ? -24.753 -5.726 23.814 1.00 74.38 98 LEU A CA 1
ATOM 776 C C . LEU A 1 98 ? -24.378 -5.005 22.520 1.00 74.38 98 LEU A C 1
ATOM 778 O O . LEU A 1 98 ? -24.841 -5.425 21.465 1.00 74.38 98 LEU A O 1
ATOM 782 N N . ARG A 1 99 ? -23.431 -4.058 22.566 1.00 71.56 99 ARG A N 1
ATOM 783 C CA . ARG A 1 99 ? -22.880 -3.408 21.362 1.00 71.56 99 ARG A CA 1
ATOM 784 C C . ARG A 1 99 ? -22.323 -4.430 20.373 1.00 71.56 99 ARG A C 1
ATOM 786 O O . ARG A 1 99 ? -22.581 -4.357 19.176 1.00 71.56 99 ARG A O 1
ATOM 793 N N . LYS A 1 100 ? -21.590 -5.433 20.875 1.00 67.50 100 LYS A N 1
ATOM 794 C CA . LYS A 1 100 ? -21.085 -6.526 20.036 1.00 67.50 100 LYS A CA 1
ATOM 795 C C . LYS A 1 100 ? -22.229 -7.335 19.419 1.00 67.50 100 LYS A C 1
ATOM 797 O O . LYS A 1 100 ? -22.110 -7.732 18.269 1.00 67.50 100 LYS A O 1
ATOM 802 N N . ARG A 1 101 ? -23.321 -7.577 20.150 1.00 70.75 101 ARG A N 1
ATOM 803 C CA . ARG A 1 101 ? -24.505 -8.295 19.656 1.00 70.75 101 ARG A CA 1
ATOM 804 C C . ARG A 1 101 ? -25.272 -7.493 18.607 1.00 70.75 101 ARG A C 1
ATOM 806 O O . ARG A 1 101 ? -25.674 -8.075 17.609 1.00 70.75 101 ARG A O 1
ATOM 813 N N . GLU A 1 102 ? -25.460 -6.193 18.807 1.00 71.50 102 GLU A N 1
ATOM 814 C CA . GLU A 1 102 ? -26.114 -5.306 17.838 1.00 71.50 102 GLU A CA 1
ATOM 815 C C . GLU A 1 102 ? -25.319 -5.198 16.541 1.00 71.50 102 GLU A C 1
ATOM 817 O O . GLU A 1 102 ? -25.896 -5.371 15.470 1.00 71.50 102 GLU A O 1
ATOM 822 N N . ALA A 1 103 ? -23.995 -5.033 16.627 1.00 66.69 103 ALA A N 1
ATOM 823 C CA . ALA A 1 103 ? -23.120 -5.104 15.459 1.00 66.69 103 ALA A CA 1
ATOM 824 C C . ALA A 1 103 ? -23.269 -6.453 14.732 1.00 66.69 103 ALA A C 1
ATOM 826 O O . ALA A 1 103 ? -23.405 -6.502 13.513 1.00 66.69 103 ALA A O 1
ATOM 827 N N . LEU A 1 104 ? -23.337 -7.557 15.484 1.00 65.44 104 LEU A N 1
ATOM 828 C CA . LEU A 1 104 ? -23.515 -8.900 14.927 1.00 65.44 104 LEU A CA 1
ATOM 829 C C . LEU A 1 104 ? -24.879 -9.071 14.234 1.00 65.44 104 LEU A C 1
ATOM 831 O O . LEU A 1 104 ? -24.951 -9.691 13.177 1.00 65.44 104 LEU A O 1
ATOM 835 N N . LEU A 1 105 ? -25.952 -8.500 14.789 1.00 71.50 105 LEU A N 1
ATOM 836 C CA . LEU A 1 105 ? -27.291 -8.507 14.189 1.00 71.50 105 LEU A CA 1
ATOM 837 C C . LEU A 1 105 ? -27.372 -7.618 12.942 1.00 71.50 105 LEU A C 1
ATOM 839 O O . LEU A 1 105 ? -27.971 -8.030 11.949 1.00 71.50 105 LEU A O 1
ATOM 843 N N . GLY A 1 106 ? -26.740 -6.441 12.969 1.00 71.12 106 GLY A N 1
ATOM 844 C CA . GLY A 1 106 ? -26.590 -5.571 11.801 1.00 71.12 106 GLY A CA 1
ATOM 845 C C . GLY A 1 106 ? -25.869 -6.291 10.662 1.00 71.12 106 GLY A C 1
ATOM 846 O O . GLY A 1 106 ? -26.388 -6.363 9.548 1.00 71.12 106 GLY A O 1
ATOM 847 N N . ASN A 1 107 ? -24.748 -6.943 10.977 1.00 61.19 107 ASN A N 1
ATOM 848 C CA . ASN A 1 107 ? -23.991 -7.754 10.025 1.00 61.19 107 ASN A CA 1
ATOM 849 C C . ASN A 1 107 ? -24.823 -8.931 9.488 1.00 61.19 107 ASN A C 1
ATOM 851 O O . ASN A 1 107 ? -24.797 -9.203 8.292 1.00 61.19 107 ASN A O 1
ATOM 855 N N . CYS A 1 108 ? -25.611 -9.603 10.335 1.00 57.84 108 CYS A N 1
ATOM 856 C CA . CYS A 1 108 ? -26.482 -10.710 9.924 1.00 57.84 108 CYS A CA 1
ATOM 857 C C . CYS A 1 108 ? -27.587 -10.254 8.950 1.00 57.84 108 CYS A C 1
ATOM 859 O O . CYS A 1 108 ? -27.909 -10.954 7.991 1.00 57.84 108 CYS A O 1
ATOM 861 N N . ARG A 1 109 ? -28.138 -9.050 9.148 1.00 67.50 109 ARG A N 1
ATOM 862 C CA . ARG A 1 109 ? -29.164 -8.471 8.268 1.00 67.50 109 ARG A CA 1
ATOM 863 C C . ARG A 1 109 ? -28.598 -8.112 6.891 1.00 67.50 109 ARG A C 1
ATOM 865 O O . ARG A 1 109 ? -29.188 -8.485 5.879 1.00 67.50 109 ARG A O 1
ATOM 872 N N . ILE A 1 110 ? -27.420 -7.485 6.858 1.00 62.38 110 ILE A N 1
ATOM 873 C CA . ILE A 1 110 ? -26.671 -7.228 5.615 1.00 62.38 110 ILE A CA 1
ATOM 874 C C . ILE A 1 110 ? -26.368 -8.559 4.907 1.00 62.38 110 ILE A C 1
ATOM 876 O O . ILE A 1 110 ? -26.618 -8.707 3.712 1.00 62.38 110 ILE A O 1
ATOM 880 N N . GLN A 1 111 ? -25.937 -9.575 5.661 1.00 54.66 111 GLN A N 1
ATOM 881 C CA . GLN A 1 111 ? -25.688 -10.919 5.139 1.00 54.66 111 GLN A CA 1
ATOM 882 C C . GLN A 1 111 ? -26.935 -11.562 4.512 1.00 54.66 111 GLN A C 1
ATOM 884 O O . GLN A 1 111 ? -26.826 -12.163 3.448 1.00 54.66 111 GLN A O 1
ATOM 889 N N . THR A 1 112 ? -28.132 -11.435 5.094 1.00 57.31 112 THR A N 1
ATOM 890 C CA . THR A 1 112 ? -29.353 -12.028 4.502 1.00 57.31 112 THR A CA 1
ATOM 891 C C . THR A 1 112 ? -29.756 -11.433 3.147 1.00 57.31 112 THR A C 1
ATOM 893 O O . THR A 1 112 ? -30.439 -12.091 2.355 1.00 57.31 112 THR A O 1
ATOM 896 N N . GLU A 1 113 ? -29.309 -10.216 2.842 1.00 65.06 113 GLU A N 1
ATOM 897 C CA . GLU A 1 113 ? -29.553 -9.552 1.557 1.00 65.06 113 GLU A CA 1
ATOM 898 C C . GLU A 1 113 ? -28.464 -9.860 0.514 1.00 65.06 113 GLU A C 1
ATOM 900 O O . GLU A 1 113 ? -28.651 -9.588 -0.675 1.00 65.06 113 GLU A O 1
ATOM 905 N N . SER A 1 114 ? -27.390 -10.536 0.937 1.00 59.34 114 SER A N 1
ATOM 906 C CA . SER A 1 114 ? -26.266 -10.965 0.109 1.00 59.34 114 SER A CA 1
ATOM 907 C C . SER A 1 114 ? -26.691 -11.817 -1.092 1.00 59.34 114 SER A C 1
ATOM 909 O O . SER A 1 114 ? -27.195 -12.938 -0.926 1.00 59.34 114 SER A O 1
ATOM 911 N N . PRO A 1 115 ? -26.392 -11.394 -2.331 1.00 60.66 115 PRO A N 1
ATOM 912 C CA . PRO A 1 115 ? -26.479 -12.254 -3.503 1.00 60.66 115 PRO A CA 1
ATOM 913 C C . PRO A 1 115 ? -25.508 -13.447 -3.442 1.00 60.66 115 PRO A C 1
ATOM 915 O O . PRO A 1 115 ? -25.735 -14.429 -4.149 1.00 60.66 115 PRO A O 1
ATOM 918 N N . LEU A 1 116 ? -24.450 -13.394 -2.614 1.00 56.75 116 LEU A N 1
ATOM 919 C CA . LEU A 1 116 ? -23.486 -14.486 -2.428 1.00 56.75 116 LEU A CA 1
ATOM 920 C C . LEU A 1 116 ? -23.944 -15.562 -1.446 1.00 56.75 116 LEU A C 1
ATOM 922 O O . LEU A 1 116 ? -23.686 -16.737 -1.704 1.00 56.75 116 LEU A O 1
ATOM 926 N N . LEU A 1 117 ? -24.676 -15.229 -0.377 1.00 58.66 117 LEU A N 1
ATOM 927 C CA . LEU A 1 117 ? -25.301 -16.260 0.470 1.00 58.66 117 LEU A CA 1
ATOM 928 C C . LEU A 1 117 ? -26.454 -16.989 -0.235 1.00 58.66 117 LEU A C 1
ATOM 930 O O . LEU A 1 117 ? -26.856 -18.065 0.204 1.00 58.66 117 LEU A O 1
ATOM 934 N N . ARG A 1 118 ? -26.934 -16.439 -1.358 1.00 66.75 118 ARG A N 1
ATOM 935 C CA . ARG A 1 118 ? -27.859 -17.105 -2.286 1.00 66.75 118 ARG A CA 1
ATOM 936 C C . ARG A 1 118 ? -27.155 -17.998 -3.308 1.00 66.75 118 ARG A C 1
ATOM 938 O O . ARG A 1 118 ? -27.836 -18.752 -4.001 1.00 66.75 118 ARG A O 1
ATOM 945 N N . LEU A 1 119 ? -25.826 -17.917 -3.442 1.00 66.25 119 LEU A N 1
ATOM 946 C CA . LEU A 1 119 ? -25.100 -18.824 -4.326 1.00 66.25 119 LEU A CA 1
ATOM 947 C C . LEU A 1 119 ? -25.003 -20.227 -3.718 1.00 66.25 119 LEU A C 1
ATOM 949 O O . LEU A 1 119 ? -24.923 -20.372 -2.495 1.00 66.25 119 LEU A O 1
ATOM 953 N N . PRO A 1 120 ? -24.945 -21.266 -4.569 1.00 77.88 120 PRO A N 1
ATOM 954 C CA . PRO A 1 120 ? -24.580 -22.606 -4.142 1.00 77.88 120 PRO A CA 1
ATOM 955 C C . PRO A 1 120 ? -23.292 -22.597 -3.318 1.00 77.88 120 PRO A C 1
ATOM 957 O O . PRO A 1 120 ? -22.335 -21.885 -3.641 1.00 77.88 120 PRO A O 1
ATOM 960 N N . ARG A 1 121 ? -23.271 -23.423 -2.266 1.00 71.44 121 ARG A N 1
ATOM 961 C CA . ARG A 1 121 ? -22.149 -23.533 -1.328 1.00 71.44 121 ARG A CA 1
ATOM 962 C C . ARG A 1 121 ? -20.813 -23.736 -2.041 1.00 71.44 121 ARG A C 1
ATOM 964 O O . ARG A 1 121 ? -19.848 -23.092 -1.667 1.00 71.44 121 ARG A O 1
ATOM 971 N N . GLU A 1 122 ? -20.775 -24.559 -3.085 1.00 74.00 122 GLU A N 1
ATOM 972 C CA . GLU A 1 122 ? -19.552 -24.836 -3.850 1.00 74.00 122 GLU A CA 1
ATOM 973 C C . GLU A 1 122 ? -18.948 -23.569 -4.468 1.00 74.00 122 GLU A C 1
ATOM 975 O O . GLU A 1 122 ? -17.746 -23.343 -4.376 1.00 74.00 122 GLU A O 1
ATOM 980 N N . ILE A 1 123 ? -19.780 -22.704 -5.057 1.00 68.38 123 ILE A N 1
ATOM 981 C CA . ILE A 1 123 ? -19.312 -21.461 -5.682 1.00 68.38 123 ILE A CA 1
ATOM 982 C C . ILE A 1 123 ? -18.806 -20.499 -4.610 1.00 68.38 123 ILE A C 1
ATOM 984 O O . ILE A 1 123 ? -17.784 -19.847 -4.798 1.00 68.38 123 ILE A O 1
ATOM 988 N N . ARG A 1 124 ? -19.506 -20.429 -3.475 1.00 70.88 124 ARG A N 1
ATOM 989 C CA . ARG A 1 124 ? -19.111 -19.590 -2.344 1.00 70.88 124 ARG A CA 1
ATOM 990 C C . ARG A 1 124 ? -17.795 -20.063 -1.721 1.00 70.88 124 ARG A C 1
ATOM 992 O O . ARG A 1 124 ? -16.929 -19.235 -1.468 1.00 70.88 124 ARG A O 1
ATOM 999 N N . ASP A 1 125 ? -17.640 -21.361 -1.490 1.00 70.12 125 ASP A N 1
ATOM 1000 C CA . ASP A 1 125 ? -16.449 -21.944 -0.869 1.00 70.12 125 ASP A CA 1
ATOM 1001 C C . ASP A 1 125 ? -15.230 -21.813 -1.811 1.00 70.12 125 ASP A C 1
ATOM 1003 O O . ASP A 1 125 ? -14.143 -21.461 -1.355 1.00 70.12 125 ASP A O 1
ATOM 1007 N N . ASN A 1 126 ? -15.419 -21.963 -3.131 1.00 70.44 126 ASN A N 1
ATOM 1008 C CA . ASN A 1 126 ? -14.380 -21.674 -4.131 1.00 70.44 126 ASN A CA 1
ATOM 1009 C C . ASN A 1 126 ? -13.980 -20.193 -4.141 1.00 70.44 126 ASN A C 1
ATOM 1011 O O . ASN A 1 126 ? -12.794 -19.878 -4.121 1.00 70.44 126 ASN A O 1
ATOM 1015 N N . ILE A 1 127 ? -14.965 -19.290 -4.108 1.00 67.06 127 ILE A N 1
ATOM 1016 C CA . ILE A 1 127 ? -14.745 -17.845 -3.983 1.00 67.06 127 ILE A CA 1
ATOM 1017 C C . ILE A 1 127 ? -13.892 -17.539 -2.740 1.00 67.06 127 ILE A C 1
ATOM 1019 O O . ILE A 1 127 ? -12.890 -16.836 -2.830 1.00 67.06 127 ILE A O 1
ATOM 1023 N N . TRP A 1 128 ? -14.243 -18.096 -1.583 1.00 67.81 128 TRP A N 1
ATOM 1024 C CA . TRP A 1 128 ? -13.474 -17.913 -0.350 1.00 67.81 128 TRP A CA 1
ATOM 1025 C C . TRP A 1 128 ? -12.059 -18.474 -0.437 1.00 67.81 128 TRP A C 1
ATOM 1027 O O . TRP A 1 128 ? -11.118 -17.818 0.008 1.00 67.81 128 TRP A O 1
ATOM 1037 N N . SER A 1 129 ? -11.899 -19.658 -1.031 1.00 66.75 129 SER A N 1
ATOM 1038 C CA . SER A 1 129 ? -10.585 -20.242 -1.279 1.00 66.75 129 SER A CA 1
ATOM 1039 C C . SER A 1 129 ? -9.724 -19.274 -2.085 1.00 66.75 129 SER A C 1
ATOM 1041 O O . SER A 1 129 ? -8.615 -18.962 -1.667 1.00 66.75 129 SER A O 1
ATOM 1043 N N . GLU A 1 130 ? -10.238 -18.724 -3.185 1.00 64.50 130 GLU A N 1
ATOM 1044 C CA . GLU A 1 130 ? -9.507 -17.778 -4.037 1.00 64.50 130 GLU A CA 1
ATOM 1045 C C . GLU A 1 130 ? -9.098 -16.487 -3.307 1.00 64.50 130 GLU A C 1
ATOM 1047 O O . GLU A 1 130 ? -7.998 -15.993 -3.540 1.00 64.50 130 GLU A O 1
ATOM 1052 N N . VAL A 1 131 ? -9.910 -15.960 -2.384 1.00 63.34 131 VAL A N 1
ATOM 1053 C CA . VAL A 1 131 ? -9.538 -14.778 -1.572 1.00 63.34 131 VAL A CA 1
ATOM 1054 C C . VAL A 1 131 ? -8.342 -15.049 -0.668 1.00 63.34 131 VAL A C 1
ATOM 1056 O O . VAL A 1 131 ? -7.481 -14.188 -0.504 1.00 63.34 131 VAL A O 1
ATOM 1059 N N . VAL A 1 132 ? -8.311 -16.236 -0.065 1.00 59.19 132 VAL A N 1
ATOM 1060 C CA . VAL A 1 132 ? -7.335 -16.616 0.966 1.00 59.19 132 VAL A CA 1
ATOM 1061 C C . VAL A 1 132 ? -6.056 -17.207 0.352 1.00 59.19 132 VAL A C 1
ATOM 1063 O O . VAL A 1 132 ? -5.036 -17.310 1.027 1.00 59.19 132 VAL A O 1
ATOM 1066 N N . SER A 1 133 ? -6.077 -17.575 -0.933 1.00 60.19 133 SER A N 1
ATOM 1067 C CA . SER A 1 133 ? -5.010 -18.357 -1.578 1.00 60.19 133 SER A CA 1
ATOM 1068 C C . SER A 1 133 ? -3.720 -17.595 -1.910 1.00 60.19 133 SER A C 1
ATOM 1070 O O . SER A 1 133 ? -2.797 -18.226 -2.420 1.00 60.19 133 SER A O 1
ATOM 1072 N N . GLY A 1 134 ? -3.596 -16.288 -1.649 1.00 68.31 134 GLY A N 1
ATOM 1073 C CA . GLY A 1 134 ? -2.347 -15.590 -1.985 1.00 68.31 134 GLY A CA 1
ATOM 1074 C C . GLY A 1 134 ? -2.264 -15.120 -3.437 1.00 68.31 134 GLY A C 1
ATOM 1075 O O . GLY A 1 134 ? -1.263 -15.392 -4.097 1.00 68.31 134 GLY A O 1
ATOM 1076 N N . ASN A 1 135 ? -3.304 -14.469 -3.971 1.00 82.19 135 ASN A N 1
ATOM 1077 C CA . ASN A 1 135 ? -3.337 -14.067 -5.382 1.00 82.19 135 ASN A CA 1
ATOM 1078 C C . ASN A 1 135 ? -2.708 -12.687 -5.624 1.00 82.19 135 ASN A C 1
ATOM 1080 O O . ASN A 1 135 ? -2.627 -11.850 -4.726 1.00 82.19 135 ASN A O 1
ATOM 1084 N N . ILE A 1 136 ? -2.299 -12.426 -6.871 1.00 88.94 136 ILE A N 1
ATOM 1085 C CA . ILE A 1 136 ? -2.020 -11.058 -7.321 1.00 88.94 136 ILE A CA 1
ATOM 1086 C C . ILE A 1 136 ? -3.335 -10.437 -7.801 1.00 88.94 136 ILE A C 1
ATOM 1088 O O . ILE A 1 136 ? -3.991 -10.960 -8.707 1.00 88.94 136 ILE A O 1
ATOM 1092 N N . ALA A 1 137 ? -3.687 -9.301 -7.210 1.00 89.25 137 ALA A N 1
ATOM 1093 C CA . ALA A 1 137 ? -4.799 -8.458 -7.608 1.00 89.25 137 ALA A CA 1
ATOM 1094 C C . ALA A 1 137 ? -4.260 -7.232 -8.353 1.00 89.25 137 ALA A C 1
ATOM 1096 O O . ALA A 1 137 ? -3.602 -6.374 -7.763 1.00 89.25 137 ALA A O 1
ATOM 1097 N N . HIS A 1 138 ? -4.550 -7.134 -9.648 1.00 89.81 138 HIS A N 1
ATOM 1098 C CA . HIS A 1 138 ? -4.312 -5.914 -10.404 1.00 89.81 138 HIS A CA 1
ATOM 1099 C C . HIS A 1 138 ? -5.322 -4.853 -9.992 1.00 89.81 138 HIS A C 1
ATOM 1101 O O . HIS A 1 138 ? -6.527 -5.092 -10.078 1.00 89.81 138 HIS A O 1
ATOM 1107 N N . VAL A 1 139 ? -4.830 -3.690 -9.584 1.00 89.44 139 VAL A N 1
ATOM 1108 C CA . VAL A 1 139 ? -5.639 -2.509 -9.293 1.00 89.44 139 VAL A CA 1
ATOM 1109 C C . VAL A 1 139 ? -5.426 -1.515 -10.426 1.00 89.44 139 VAL A C 1
ATOM 1111 O O . VAL A 1 139 ? -4.293 -1.142 -10.723 1.00 89.44 139 VAL A O 1
ATOM 1114 N N . HIS A 1 140 ? -6.515 -1.118 -11.076 1.00 86.38 140 HIS A N 1
ATOM 1115 C CA . HIS A 1 140 ? -6.497 -0.181 -12.194 1.00 86.38 140 HIS A CA 1
ATOM 1116 C C . HIS A 1 140 ? -7.618 0.840 -12.040 1.00 86.38 140 HIS A C 1
ATOM 1118 O O . HIS A 1 140 ? -8.733 0.484 -11.647 1.00 86.38 140 HIS A O 1
ATOM 1124 N N . LYS A 1 141 ? -7.345 2.098 -12.372 1.00 86.75 141 LYS A N 1
ATOM 1125 C CA . LYS A 1 141 ? -8.357 3.145 -12.406 1.00 86.75 141 LYS A CA 1
ATOM 1126 C C . LYS A 1 141 ? -9.004 3.219 -13.783 1.00 86.75 141 LYS A C 1
ATOM 1128 O O . LYS A 1 141 ? -8.343 3.542 -14.764 1.00 86.75 141 LYS A O 1
ATOM 1133 N N . ASP A 1 142 ? -10.310 2.960 -13.863 1.00 84.25 142 ASP A N 1
ATOM 1134 C CA . ASP A 1 142 ? -11.022 3.067 -15.139 1.00 84.25 142 ASP A CA 1
ATOM 1135 C C . ASP A 1 142 ? -10.976 4.526 -15.637 1.00 84.25 142 ASP A C 1
ATOM 1137 O O . ASP A 1 142 ? -11.494 5.414 -14.951 1.00 84.25 142 ASP A O 1
ATOM 1141 N N . PRO A 1 143 ? -10.415 4.808 -16.826 1.00 83.25 143 PRO A N 1
ATOM 1142 C CA . PRO A 1 143 ? -10.347 6.166 -17.357 1.00 83.25 143 PRO A CA 1
ATOM 1143 C C . PRO A 1 143 ? -11.728 6.795 -17.598 1.00 83.25 143 PRO A C 1
ATOM 1145 O O . PRO A 1 143 ? -11.843 8.020 -17.585 1.00 83.25 143 PRO A O 1
ATOM 1148 N N . ALA A 1 144 ? -12.778 5.991 -17.809 1.00 84.75 144 ALA A N 1
ATOM 1149 C CA . ALA A 1 144 ? -14.129 6.485 -18.060 1.00 84.75 144 ALA A CA 1
ATOM 1150 C C . ALA A 1 144 ? -14.893 6.807 -16.766 1.00 84.75 144 ALA A C 1
ATOM 1152 O O . ALA A 1 144 ? -15.455 7.896 -16.648 1.00 84.75 144 ALA A O 1
ATOM 1153 N N . SER A 1 145 ? -14.931 5.882 -15.796 1.00 83.81 145 SER A N 1
ATOM 1154 C CA . SER A 1 145 ? -15.669 6.092 -14.537 1.00 83.81 145 SER A CA 1
ATOM 1155 C C . SER A 1 145 ? -14.838 6.742 -13.430 1.00 83.81 145 SER A C 1
ATOM 1157 O O . SER A 1 145 ? -15.409 7.220 -12.455 1.00 83.81 145 SER A O 1
ATOM 1159 N N . ARG A 1 146 ? -13.504 6.777 -13.570 1.00 84.12 146 ARG A N 1
ATOM 1160 C CA . ARG A 1 146 ? -12.526 7.137 -12.526 1.00 84.12 146 ARG A CA 1
ATOM 1161 C C . ARG A 1 146 ? -12.577 6.252 -11.277 1.00 84.12 146 ARG A C 1
ATOM 1163 O O . ARG A 1 146 ? -11.959 6.591 -10.272 1.00 84.12 146 ARG A O 1
ATOM 1170 N N . GLU A 1 147 ? -13.285 5.130 -11.339 1.00 84.50 147 GLU A N 1
ATOM 1171 C CA . GLU A 1 147 ? -13.369 4.168 -10.244 1.00 84.50 147 GLU A CA 1
ATOM 1172 C C . GLU A 1 147 ? -12.225 3.159 -10.328 1.00 84.50 147 GLU A C 1
ATOM 1174 O O . GLU A 1 147 ? -11.846 2.710 -11.414 1.00 84.50 147 GLU A O 1
ATOM 1179 N N . PHE A 1 148 ? -11.725 2.745 -9.167 1.00 84.75 148 PHE A N 1
ATOM 1180 C CA . PHE A 1 148 ? -10.759 1.661 -9.082 1.00 84.75 148 PHE A CA 1
ATOM 1181 C C . PHE A 1 148 ? -11.439 0.309 -9.274 1.00 84.75 148 PHE A C 1
ATOM 1183 O O . PHE A 1 148 ? -12.490 0.015 -8.700 1.00 84.75 148 PHE A O 1
ATOM 1190 N N . ARG A 1 149 ? -10.816 -0.533 -10.093 1.00 80.62 149 ARG A N 1
ATOM 1191 C CA . ARG A 1 149 ? -11.253 -1.892 -10.389 1.00 80.62 149 ARG A CA 1
ATOM 1192 C C . ARG A 1 149 ? -10.151 -2.884 -10.083 1.00 80.62 149 ARG A C 1
ATOM 1194 O O . ARG A 1 149 ? -8.967 -2.593 -10.229 1.00 80.62 149 ARG A O 1
ATOM 1201 N N . TYR A 1 150 ? -10.587 -4.077 -9.699 1.00 82.62 150 TYR A N 1
ATOM 1202 C CA . TYR A 1 150 ? -9.717 -5.194 -9.379 1.00 82.62 150 TYR A CA 1
ATOM 1203 C C . TYR A 1 150 ? -9.834 -6.274 -10.447 1.00 82.62 150 TYR A C 1
ATOM 1205 O O . TYR A 1 150 ? -10.942 -6.672 -10.827 1.00 82.62 150 TYR A O 1
ATOM 1213 N N . HIS A 1 151 ? -8.692 -6.800 -10.876 1.00 82.69 151 HIS A N 1
ATOM 1214 C CA . HIS A 1 151 ? -8.608 -7.941 -11.780 1.00 82.69 151 HIS A CA 1
ATOM 1215 C C . HIS A 1 151 ? -7.660 -8.996 -11.218 1.00 82.69 151 HIS A C 1
ATOM 1217 O O . HIS A 1 151 ? -6.588 -8.672 -10.716 1.00 82.69 151 HIS A O 1
ATOM 1223 N N . GLN A 1 152 ? -8.040 -10.267 -11.314 1.00 84.12 152 GLN A N 1
ATOM 1224 C CA . GLN A 1 152 ? -7.147 -11.355 -10.950 1.00 84.12 152 GLN A CA 1
ATOM 1225 C C . GLN A 1 152 ? -6.019 -11.449 -11.973 1.00 84.12 152 GLN A C 1
ATOM 1227 O O . GLN A 1 152 ? -6.260 -11.402 -13.182 1.00 84.12 152 GLN A O 1
ATOM 1232 N N . CYS A 1 153 ? -4.797 -11.588 -11.482 1.00 87.19 153 CYS A N 1
ATOM 1233 C CA . CYS A 1 153 ? -3.661 -11.932 -12.315 1.00 87.19 153 CYS A CA 1
ATOM 1234 C C . CYS A 1 153 ? -3.778 -13.375 -12.819 1.00 87.19 153 CYS A C 1
ATOM 1236 O O . CYS A 1 153 ? -4.102 -14.280 -12.049 1.00 87.19 153 CYS A O 1
ATOM 1238 N N . VAL A 1 154 ? -3.465 -13.588 -14.096 1.00 87.31 154 VAL A N 1
ATOM 1239 C CA . VAL A 1 154 ? -3.422 -14.916 -14.737 1.00 87.31 154 VAL A CA 1
ATOM 1240 C C . VAL A 1 154 ? -2.013 -15.299 -15.196 1.00 87.31 154 VAL A C 1
ATOM 1242 O O . VAL A 1 154 ? -1.837 -16.298 -15.887 1.00 87.31 154 VAL A O 1
ATOM 1245 N N . ALA A 1 155 ? -0.994 -14.522 -14.818 1.00 87.06 155 ALA A N 1
ATOM 1246 C CA . ALA A 1 155 ? 0.388 -14.812 -15.173 1.00 87.06 155 ALA A CA 1
ATOM 1247 C C . ALA A 1 155 ? 0.799 -16.203 -14.666 1.00 87.06 155 ALA A C 1
ATOM 1249 O O . ALA A 1 155 ? 0.625 -16.531 -13.489 1.00 87.06 155 ALA A O 1
ATOM 1250 N N . ALA A 1 156 ? 1.410 -17.002 -15.543 1.00 84.75 156 ALA A N 1
ATOM 1251 C CA . ALA A 1 156 ? 1.725 -18.410 -15.281 1.00 84.75 156 ALA A CA 1
ATOM 1252 C C . ALA A 1 156 ? 2.590 -18.632 -14.026 1.00 84.75 156 ALA A C 1
ATOM 1254 O O . ALA A 1 156 ? 2.475 -19.654 -13.355 1.00 84.75 156 ALA A O 1
ATOM 1255 N N . ASN A 1 157 ? 3.442 -17.658 -13.692 1.00 86.00 157 ASN A N 1
ATOM 1256 C CA . ASN A 1 157 ? 4.367 -17.738 -12.561 1.00 86.00 157 ASN A CA 1
ATOM 1257 C C . ASN A 1 157 ? 3.797 -17.161 -11.251 1.00 86.00 157 ASN A C 1
ATOM 1259 O O . ASN A 1 157 ? 4.522 -17.099 -10.254 1.00 86.00 157 ASN A O 1
ATOM 1263 N N . GLY A 1 158 ? 2.529 -16.729 -11.229 1.00 86.50 158 GLY A N 1
ATOM 1264 C CA . GLY A 1 158 ? 1.866 -16.193 -10.037 1.00 86.50 158 GLY A CA 1
ATOM 1265 C C . GLY A 1 158 ? 2.689 -15.093 -9.364 1.00 86.50 158 GLY A C 1
ATOM 1266 O O . GLY A 1 158 ? 3.159 -14.173 -10.027 1.00 86.50 158 GLY A O 1
ATOM 1267 N N . VAL A 1 159 ? 2.943 -15.214 -8.058 1.00 85.94 159 VAL A N 1
ATOM 1268 C CA . VAL A 1 159 ? 3.755 -14.257 -7.272 1.00 85.94 159 VAL A CA 1
ATOM 1269 C C . VAL A 1 159 ? 5.198 -14.110 -7.791 1.00 85.94 159 VAL A C 1
ATOM 1271 O O . VAL A 1 159 ? 5.824 -13.074 -7.579 1.00 85.94 159 VAL A O 1
ATOM 1274 N N . ASN A 1 160 ? 5.722 -15.091 -8.528 1.00 89.00 160 ASN A N 1
ATOM 1275 C CA . ASN A 1 160 ? 7.056 -15.020 -9.134 1.00 89.00 160 ASN A CA 1
ATOM 1276 C C . ASN A 1 160 ? 7.059 -14.390 -10.538 1.00 89.00 160 ASN A C 1
ATOM 1278 O O . ASN A 1 160 ? 8.122 -14.281 -11.149 1.00 89.00 160 ASN A O 1
ATOM 1282 N N . SER A 1 161 ? 5.893 -14.004 -11.067 1.00 92.25 161 SER A N 1
ATOM 1283 C CA . SER A 1 161 ? 5.796 -13.227 -12.307 1.00 92.25 161 SER A CA 1
ATOM 1284 C C . SER A 1 161 ? 6.442 -11.854 -12.148 1.00 92.25 161 SER A C 1
ATOM 1286 O O . SER A 1 161 ? 6.700 -11.390 -11.031 1.00 92.25 161 SER A O 1
ATOM 1288 N N . SER A 1 162 ? 6.694 -11.183 -13.267 1.00 93.19 162 SER A N 1
ATOM 1289 C CA . SER A 1 162 ? 7.250 -9.839 -13.243 1.00 93.19 162 SER A CA 1
ATOM 1290 C C . SER A 1 162 ? 6.265 -8.813 -12.665 1.00 93.19 162 SER A C 1
ATOM 1292 O O . SER A 1 162 ? 5.100 -9.100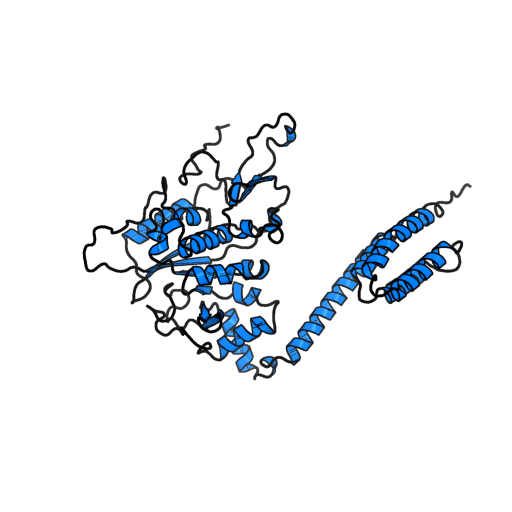 -12.382 1.00 93.19 162 SER A O 1
ATOM 1294 N N . VAL A 1 163 ? 6.754 -7.595 -12.436 1.00 93.69 163 VAL A N 1
ATOM 1295 C CA . VAL A 1 163 ? 5.933 -6.464 -11.971 1.00 93.69 163 VAL A CA 1
ATOM 1296 C C . VAL A 1 163 ? 5.813 -5.514 -13.155 1.00 93.69 163 VAL A C 1
ATOM 1298 O O . VAL A 1 163 ? 6.293 -4.384 -13.145 1.00 93.69 163 VAL A O 1
ATOM 1301 N N . CYS A 1 164 ? 5.263 -6.050 -14.242 1.00 90.56 164 CYS A N 1
ATOM 1302 C CA . CYS A 1 164 ? 4.893 -5.287 -15.419 1.00 90.56 164 CYS A CA 1
ATOM 1303 C C . CYS A 1 164 ? 3.404 -4.917 -15.363 1.00 90.56 164 CYS A C 1
ATOM 1305 O O . CYS A 1 164 ? 2.622 -5.581 -14.676 1.00 90.56 164 CYS A O 1
ATOM 1307 N N . PRO A 1 165 ? 2.972 -3.865 -16.071 1.00 90.06 165 PRO A N 1
ATOM 1308 C CA . PRO A 1 165 ? 1.552 -3.562 -16.193 1.00 90.06 165 PRO A CA 1
ATOM 1309 C C . PRO A 1 165 ? 0.762 -4.751 -16.777 1.00 90.06 165 PRO A C 1
ATOM 1311 O O . PRO A 1 165 ? 1.305 -5.496 -17.606 1.00 90.06 165 PRO A O 1
ATOM 1314 N N . PRO A 1 166 ? -0.515 -4.935 -16.395 1.00 89.31 166 PRO A N 1
ATOM 1315 C CA . PRO A 1 166 ? -1.369 -5.933 -17.036 1.00 89.31 166 PRO A CA 1
ATOM 1316 C C . PRO A 1 166 ? -1.430 -5.693 -18.554 1.00 89.31 166 PRO A C 1
ATOM 1318 O O . PRO A 1 166 ? -1.341 -4.555 -19.017 1.00 89.31 166 PRO A O 1
ATOM 1321 N N . GLY A 1 167 ? -1.538 -6.765 -19.339 1.00 87.75 167 GLY A N 1
ATOM 1322 C CA . GLY A 1 167 ? -1.508 -6.706 -20.805 1.00 87.75 167 GLY A CA 1
ATOM 1323 C C . GLY A 1 167 ? -0.107 -6.558 -21.411 1.00 87.75 167 GLY A C 1
ATOM 1324 O O . GLY A 1 167 ? 0.024 -6.432 -22.627 1.00 87.75 167 GLY A O 1
ATOM 1325 N N . THR A 1 168 ? 0.952 -6.590 -20.597 1.00 88.75 168 THR A N 1
ATOM 1326 C CA . THR A 1 168 ? 2.347 -6.518 -21.062 1.00 88.75 168 THR A CA 1
ATOM 1327 C C . THR A 1 168 ? 3.172 -7.680 -20.522 1.00 88.75 168 THR A C 1
ATOM 1329 O O . THR A 1 168 ? 2.804 -8.280 -19.517 1.00 88.75 168 THR A O 1
ATOM 1332 N N . GLY A 1 169 ? 4.288 -8.004 -21.182 1.00 88.06 169 GLY A N 1
ATOM 1333 C CA . GLY A 1 169 ? 5.231 -9.021 -20.705 1.00 88.06 169 GLY A CA 1
ATOM 1334 C C . GLY A 1 169 ? 4.582 -10.381 -20.428 1.00 88.06 169 GLY A C 1
ATOM 1335 O O . GLY A 1 169 ? 3.745 -10.855 -21.194 1.00 88.06 169 GLY A O 1
ATOM 1336 N N . ASP A 1 170 ? 4.928 -10.979 -19.290 1.00 90.44 170 ASP A N 1
ATOM 1337 C CA . ASP A 1 170 ? 4.336 -12.223 -18.779 1.00 90.44 170 ASP A CA 1
ATOM 1338 C C . ASP A 1 170 ? 2.929 -12.041 -18.172 1.00 90.44 170 ASP A C 1
ATOM 1340 O O . ASP A 1 170 ? 2.316 -13.012 -17.731 1.00 90.44 170 ASP A O 1
ATOM 1344 N N . HIS A 1 171 ? 2.390 -10.818 -18.205 1.00 91.25 171 HIS A N 1
ATOM 1345 C CA . HIS A 1 171 ? 1.005 -10.471 -17.868 1.00 91.25 171 HIS A CA 1
ATOM 1346 C C . HIS A 1 171 ? 0.174 -10.137 -19.116 1.00 91.25 171 HIS A C 1
ATOM 1348 O O . HIS A 1 171 ? -0.875 -9.507 -19.002 1.00 91.25 171 HIS A O 1
ATOM 1354 N N . ALA A 1 172 ? 0.613 -10.533 -20.317 1.00 89.44 172 ALA A N 1
ATOM 1355 C CA . ALA A 1 172 ? -0.082 -10.238 -21.576 1.00 89.44 172 ALA A CA 1
ATOM 1356 C C . ALA A 1 172 ? -1.549 -10.712 -21.604 1.00 89.44 172 ALA A C 1
ATOM 1358 O O . ALA A 1 172 ? -2.393 -10.071 -22.226 1.00 89.44 172 ALA A O 1
ATOM 1359 N N . GLU A 1 173 ? -1.858 -11.806 -20.906 1.00 88.81 173 GLU A N 1
ATOM 1360 C CA . GLU A 1 173 ? -3.215 -12.358 -20.800 1.00 88.81 173 GLU A CA 1
ATOM 1361 C C . GLU A 1 173 ? -4.041 -11.723 -19.664 1.00 88.81 173 GLU A C 1
ATOM 1363 O O . GLU A 1 173 ? -5.249 -11.953 -19.561 1.00 88.81 173 GLU A O 1
ATOM 1368 N N . CYS A 1 174 ? -3.420 -10.902 -18.810 1.00 88.50 174 CYS A N 1
ATOM 1369 C CA . CYS A 1 174 ? -4.115 -10.217 -17.728 1.00 88.50 174 CYS A CA 1
ATOM 1370 C C . CYS A 1 174 ? -5.068 -9.155 -18.281 1.00 88.50 174 CYS A C 1
ATOM 1372 O O . CYS A 1 174 ? -4.761 -8.403 -19.206 1.00 88.50 174 CYS A O 1
ATOM 1374 N N . SER A 1 175 ? -6.250 -9.075 -17.675 1.00 85.06 175 SER A N 1
ATOM 1375 C CA . SER A 1 175 ? -7.271 -8.115 -18.087 1.00 85.06 175 SER A CA 1
ATOM 1376 C C . SER A 1 175 ? -6.852 -6.683 -17.753 1.00 85.06 175 SER A C 1
ATOM 1378 O O . SER A 1 175 ? -6.488 -6.392 -16.618 1.00 85.06 175 SER A O 1
ATOM 1380 N N . VAL A 1 176 ? -6.960 -5.799 -18.746 1.00 81.50 176 VAL A N 1
ATOM 1381 C CA . VAL A 1 176 ? -6.635 -4.364 -18.638 1.00 81.50 176 VAL A CA 1
ATOM 1382 C C . VAL A 1 176 ? -7.866 -3.463 -18.564 1.00 81.50 176 VAL A C 1
ATOM 1384 O O . VAL A 1 176 ? -7.777 -2.333 -18.108 1.00 81.50 176 VAL A O 1
ATOM 1387 N N . THR A 1 177 ? -9.020 -3.939 -19.037 1.00 77.88 177 THR A N 1
ATOM 1388 C CA . THR A 1 177 ? -10.263 -3.159 -19.105 1.00 77.88 177 THR A CA 1
ATOM 1389 C C . THR A 1 177 ? -11.473 -4.008 -18.726 1.00 77.88 177 THR A C 1
ATOM 1391 O O . THR A 1 177 ? -11.426 -5.240 -18.736 1.00 77.88 177 THR A O 1
ATOM 1394 N N . GLY A 1 178 ? -12.581 -3.332 -18.407 1.00 65.75 178 GLY A N 1
ATOM 1395 C CA . GLY A 1 178 ? -13.875 -3.965 -18.147 1.00 65.75 178 GLY A CA 1
ATOM 1396 C C . GLY A 1 178 ? -14.029 -4.527 -16.728 1.00 65.75 178 GLY A C 1
ATOM 1397 O O . GLY A 1 178 ? -13.256 -4.197 -15.833 1.00 65.75 178 GLY A O 1
ATOM 1398 N N . PRO A 1 179 ? -15.076 -5.321 -16.461 1.00 60.38 179 PRO A N 1
ATOM 1399 C CA . PRO A 1 179 ? -15.149 -6.114 -15.240 1.00 60.38 179 PRO A CA 1
ATOM 1400 C C . PRO A 1 179 ? -14.096 -7.229 -15.274 1.00 60.38 179 PRO A C 1
ATOM 1402 O O . PRO A 1 179 ? -13.756 -7.700 -16.356 1.00 60.38 179 PRO A O 1
ATOM 1405 N N . SER A 1 180 ? -13.616 -7.691 -14.111 1.00 58.12 180 SER A N 1
ATOM 1406 C CA . SER A 1 180 ? -12.747 -8.875 -14.062 1.00 58.12 180 SER A CA 1
ATOM 1407 C C . SER A 1 180 ? -13.343 -10.003 -14.914 1.00 58.12 180 SER A C 1
ATOM 1409 O O . SER A 1 180 ? -14.515 -10.359 -14.753 1.00 58.12 180 SER A O 1
ATOM 1411 N N . SER A 1 181 ? -12.536 -10.523 -15.846 1.00 51.12 181 SER A N 1
ATOM 1412 C CA . SER A 1 181 ? -12.867 -11.667 -16.705 1.00 51.12 181 SER A CA 1
ATOM 1413 C C . SER A 1 181 ? -13.132 -12.934 -15.888 1.00 51.12 181 SER A C 1
ATOM 1415 O O . SER A 1 181 ? -13.809 -13.849 -16.355 1.00 51.12 181 SER A O 1
ATOM 1417 N N . PHE A 1 182 ? -12.680 -12.951 -14.632 1.00 54.62 182 PHE A N 1
ATOM 1418 C CA . PHE A 1 182 ? -12.987 -13.978 -13.659 1.00 54.62 182 PHE A CA 1
ATOM 1419 C C . PHE A 1 182 ? -14.271 -13.629 -12.899 1.00 54.62 182 PHE A C 1
ATOM 1421 O O . PHE A 1 182 ? -14.313 -12.761 -12.021 1.00 54.62 182 PHE A O 1
ATOM 1428 N N . GLY A 1 183 ? -15.354 -14.339 -13.229 1.00 54.88 183 GLY A N 1
ATOM 1429 C CA . GLY A 1 183 ? -16.657 -14.148 -12.588 1.00 54.88 183 GLY A CA 1
ATOM 1430 C C . GLY A 1 183 ? -16.626 -14.323 -11.062 1.00 54.88 183 GLY A C 1
ATOM 1431 O O . GLY A 1 183 ? -17.416 -13.673 -10.377 1.00 54.88 183 GLY A O 1
ATOM 1432 N N . GLY A 1 184 ? -15.708 -15.148 -10.540 1.00 57.09 184 GLY A N 1
ATOM 1433 C CA . GLY A 1 184 ? -15.452 -15.331 -9.105 1.00 57.09 184 GLY A CA 1
ATOM 1434 C C . GLY A 1 184 ? -14.794 -14.106 -8.469 1.00 57.09 184 GLY A C 1
ATOM 1435 O O . GLY A 1 184 ? -15.363 -13.510 -7.557 1.00 57.09 184 GLY A O 1
ATOM 1436 N N . PHE A 1 185 ? -13.672 -13.648 -9.026 1.00 61.19 185 PHE A N 1
ATOM 1437 C CA . PHE A 1 185 ? -12.905 -12.508 -8.516 1.00 61.19 185 PHE A CA 1
ATOM 1438 C C . PHE A 1 185 ? -13.681 -11.183 -8.520 1.00 61.19 185 PHE A C 1
ATOM 1440 O O . PHE A 1 185 ? -13.659 -10.426 -7.552 1.00 61.19 185 PHE A O 1
ATOM 1447 N N . ARG A 1 186 ? -14.477 -10.922 -9.564 1.00 58.47 186 ARG A N 1
ATOM 1448 C CA . ARG A 1 186 ? -15.371 -9.751 -9.578 1.00 58.47 186 ARG A CA 1
ATOM 1449 C C . ARG A 1 186 ? -16.362 -9.772 -8.411 1.00 58.47 186 ARG A C 1
ATOM 1451 O O . ARG A 1 186 ? -16.663 -8.734 -7.824 1.00 58.47 186 ARG A O 1
ATOM 1458 N N . ARG A 1 187 ? -16.928 -10.947 -8.127 1.00 58.41 187 ARG A N 1
ATOM 1459 C CA . ARG A 1 187 ? -17.912 -11.130 -7.056 1.00 58.41 187 ARG A CA 1
ATOM 1460 C C . ARG A 1 187 ? -17.251 -11.045 -5.684 1.00 58.41 187 ARG A C 1
ATOM 1462 O O . ARG A 1 187 ? -17.844 -10.449 -4.799 1.00 58.41 187 ARG A O 1
ATOM 1469 N N . ILE A 1 188 ? -16.024 -11.547 -5.555 1.00 62.44 188 ILE A N 1
ATOM 1470 C CA . ILE A 1 188 ? -15.145 -11.395 -4.390 1.00 62.44 188 ILE A CA 1
ATOM 1471 C C . ILE A 1 188 ? -14.928 -9.925 -4.039 1.00 62.44 188 ILE A C 1
ATOM 1473 O O . ILE A 1 188 ? -15.261 -9.510 -2.934 1.00 62.44 188 ILE A O 1
ATOM 1477 N N . CYS A 1 189 ? -14.419 -9.122 -4.977 1.00 61.84 189 CYS A N 1
ATOM 1478 C CA . CYS A 1 189 ? -14.114 -7.722 -4.690 1.00 61.84 189 CYS A CA 1
ATOM 1479 C C . CYS A 1 189 ? -15.394 -6.947 -4.369 1.00 61.84 189 CYS A C 1
ATOM 1481 O O . CYS A 1 189 ? -15.432 -6.187 -3.410 1.00 61.84 189 CYS A O 1
ATOM 1483 N N . LYS A 1 190 ? -16.488 -7.224 -5.093 1.00 58.88 190 LYS A N 1
ATOM 1484 C CA . LYS A 1 190 ? -17.801 -6.650 -4.782 1.00 58.88 190 LYS A CA 1
ATOM 1485 C C . LYS A 1 190 ? -18.297 -7.038 -3.378 1.00 58.88 190 LYS A C 1
ATOM 1487 O O . LYS A 1 190 ? -18.891 -6.202 -2.711 1.00 58.88 190 LYS A O 1
ATOM 1492 N N . GLN A 1 191 ? -18.053 -8.270 -2.933 1.00 56.66 191 GLN A N 1
ATOM 1493 C CA . GLN A 1 191 ? -18.447 -8.771 -1.613 1.00 56.66 191 GLN A CA 1
ATOM 1494 C C . GLN A 1 191 ? -17.653 -8.130 -0.478 1.00 56.66 191 GLN A C 1
ATOM 1496 O O . GLN A 1 191 ? -18.242 -7.722 0.518 1.00 56.66 191 GLN A O 1
ATOM 1501 N N . ILE A 1 192 ? -16.328 -8.063 -0.618 1.00 60.31 192 ILE A N 1
ATOM 1502 C CA . ILE A 1 192 ? -15.446 -7.441 0.375 1.00 60.31 192 ILE A CA 1
ATOM 1503 C C . ILE A 1 192 ? -15.846 -5.975 0.565 1.00 60.31 192 ILE A C 1
ATOM 1505 O O . ILE A 1 192 ? -16.048 -5.540 1.693 1.00 60.31 192 ILE A O 1
ATOM 1509 N N . THR A 1 193 ? -16.080 -5.257 -0.537 1.00 56.53 193 THR A N 1
ATOM 1510 C CA . THR A 1 193 ? -16.446 -3.836 -0.506 1.00 56.53 193 THR A CA 1
ATOM 1511 C C . THR A 1 193 ? -17.872 -3.568 -0.005 1.00 56.53 193 THR A C 1
ATOM 1513 O O . THR A 1 193 ? -18.104 -2.517 0.584 1.00 56.53 193 THR A O 1
ATOM 1516 N N . LEU A 1 194 ? -18.844 -4.464 -0.230 1.00 53.59 194 LEU A N 1
ATOM 1517 C CA . LEU 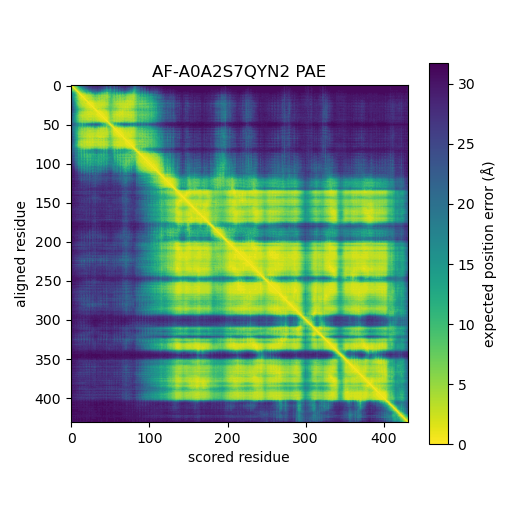A 1 194 ? -20.257 -4.195 0.104 1.00 53.59 194 LEU A CA 1
ATOM 1518 C C . LEU A 1 194 ? -20.778 -4.909 1.355 1.00 53.59 194 LEU A C 1
ATOM 1520 O O . LEU A 1 194 ? -21.731 -4.428 1.960 1.00 53.59 194 LEU A O 1
ATOM 1524 N N . GLU A 1 195 ? -20.226 -6.064 1.723 1.00 51.06 195 GLU A N 1
ATOM 1525 C CA . GLU A 1 195 ? -20.920 -6.994 2.626 1.00 51.06 195 GLU A CA 1
ATOM 1526 C C . GLU A 1 195 ? -20.082 -7.466 3.816 1.00 51.06 195 GLU A C 1
ATOM 1528 O O . GLU A 1 195 ? -20.635 -8.035 4.757 1.00 51.06 195 GLU A O 1
ATOM 1533 N N . LEU A 1 196 ? -18.761 -7.266 3.789 1.00 54.59 196 LEU A N 1
ATOM 1534 C CA . LEU A 1 196 ? -17.850 -7.737 4.834 1.00 54.59 196 LEU A CA 1
ATOM 1535 C C . LEU A 1 196 ? -16.731 -6.707 5.110 1.00 54.59 196 LEU A C 1
ATOM 1537 O O . LEU A 1 196 ? -15.562 -7.010 4.872 1.00 54.59 196 LEU A O 1
ATOM 1541 N N . PRO A 1 197 ? -17.064 -5.508 5.633 1.00 53.75 197 PRO A N 1
ATOM 1542 C CA . PRO A 1 197 ? -16.080 -4.460 5.926 1.00 53.75 197 PRO A CA 1
ATOM 1543 C C . PRO A 1 197 ? -14.987 -4.926 6.902 1.00 53.75 197 PRO A C 1
ATOM 1545 O O . PRO A 1 197 ? -13.824 -4.603 6.710 1.00 53.75 197 PRO A O 1
ATOM 1548 N N . ASP A 1 198 ? -15.316 -5.798 7.863 1.00 52.06 198 ASP A N 1
ATOM 1549 C CA . ASP A 1 198 ? -14.341 -6.392 8.798 1.00 52.06 198 ASP A CA 1
ATOM 1550 C C . ASP A 1 198 ? -13.356 -7.387 8.132 1.00 52.06 198 ASP A C 1
ATOM 1552 O O . ASP A 1 198 ? -12.442 -7.893 8.780 1.00 52.06 198 ASP A O 1
ATOM 1556 N N . LEU A 1 199 ? -13.551 -7.724 6.849 1.00 55.88 199 LEU A N 1
ATOM 1557 C CA . LEU A 1 199 ? -12.698 -8.631 6.067 1.00 55.88 199 LEU A CA 1
ATOM 1558 C C . LEU A 1 199 ? -11.935 -7.916 4.943 1.00 55.88 199 LEU A C 1
ATOM 1560 O O . LEU A 1 199 ? -11.228 -8.584 4.183 1.00 55.88 199 LEU A O 1
ATOM 1564 N N . HIS A 1 200 ? -12.011 -6.584 4.854 1.00 64.19 200 HIS A N 1
ATOM 1565 C CA . HIS A 1 200 ? -11.095 -5.808 4.011 1.00 64.19 200 HIS A CA 1
ATOM 1566 C C . HIS A 1 200 ? -9.635 -6.089 4.402 1.00 64.19 200 HIS A C 1
ATOM 1568 O O . HIS A 1 200 ? -8.813 -6.388 3.533 1.00 64.19 200 HIS A O 1
ATOM 1574 N N . ASP A 1 201 ? -9.356 -6.173 5.707 1.00 65.56 201 ASP A N 1
ATOM 1575 C CA . ASP A 1 201 ? -8.062 -6.601 6.245 1.00 65.56 201 ASP A CA 1
ATOM 1576 C C . ASP A 1 201 ? -7.631 -7.970 5.707 1.00 65.56 201 ASP A C 1
ATOM 1578 O O . ASP A 1 201 ? -6.472 -8.169 5.349 1.00 65.56 201 ASP A O 1
ATOM 1582 N N . ALA A 1 202 ? -8.555 -8.931 5.606 1.00 70.81 202 ALA A N 1
ATOM 1583 C CA . ALA A 1 202 ? -8.253 -10.266 5.092 1.00 70.81 202 ALA A CA 1
ATOM 1584 C C . ALA A 1 202 ? -7.892 -10.227 3.601 1.00 70.81 202 ALA A C 1
ATOM 1586 O O . ALA A 1 202 ? -6.984 -10.932 3.171 1.00 70.81 202 ALA A O 1
ATOM 1587 N N . PHE A 1 203 ? -8.551 -9.374 2.813 1.00 78.75 203 PHE A N 1
ATOM 1588 C CA . PHE A 1 203 ? -8.207 -9.199 1.405 1.00 78.75 203 PHE A CA 1
ATOM 1589 C C . PHE A 1 203 ? -6.811 -8.593 1.236 1.00 78.75 203 PHE A C 1
ATOM 1591 O O . PHE A 1 203 ? -5.994 -9.154 0.504 1.00 78.75 203 PHE A O 1
ATOM 1598 N N . PHE A 1 204 ? -6.522 -7.494 1.940 1.00 84.06 204 PHE A N 1
ATOM 1599 C CA . PHE A 1 204 ? -5.230 -6.802 1.881 1.00 84.06 204 PHE A CA 1
ATOM 1600 C C . PHE A 1 204 ? -4.071 -7.617 2.476 1.00 84.06 204 PHE A C 1
ATOM 1602 O O . PHE A 1 204 ? -2.936 -7.553 1.991 1.00 84.06 204 PHE A O 1
ATOM 1609 N N . SER A 1 205 ? -4.348 -8.428 3.497 1.00 82.31 205 SER A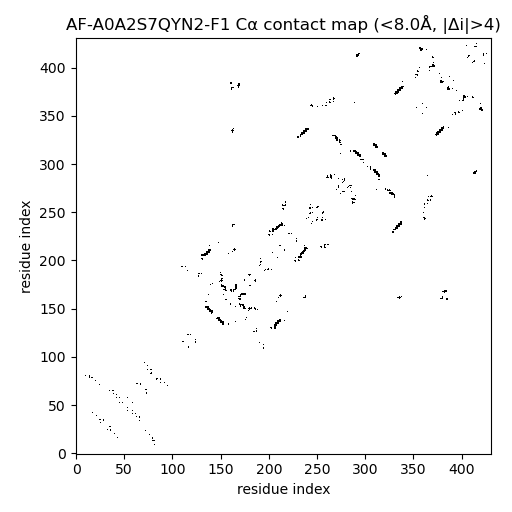 N 1
ATOM 1610 C CA . SER A 1 205 ? -3.348 -9.299 4.122 1.00 82.31 205 SER A CA 1
ATOM 1611 C C . SER A 1 205 ? -3.112 -10.607 3.366 1.00 82.31 205 SER A C 1
ATOM 1613 O O . SER A 1 205 ? -2.062 -11.221 3.543 1.00 82.31 205 SER A O 1
ATOM 1615 N N . ALA A 1 206 ? -4.052 -11.036 2.519 1.00 82.62 206 ALA A N 1
ATOM 1616 C CA . ALA A 1 206 ? -3.918 -12.267 1.745 1.00 82.62 206 ALA A CA 1
ATOM 1617 C C . ALA A 1 206 ? -3.482 -12.047 0.292 1.00 82.62 206 ALA A C 1
ATOM 1619 O O . ALA A 1 206 ? -3.031 -13.001 -0.324 1.00 82.62 206 ALA A O 1
ATOM 1620 N N . ASN A 1 207 ? -3.616 -10.851 -0.288 1.00 86.31 207 ASN A N 1
ATOM 1621 C CA . ASN A 1 207 ? -3.367 -10.637 -1.719 1.00 86.31 207 ASN A CA 1
ATOM 1622 C C . ASN A 1 207 ? -2.252 -9.621 -1.974 1.00 86.31 207 ASN A C 1
ATOM 1624 O O . ASN A 1 207 ? -2.096 -8.640 -1.250 1.00 86.31 207 ASN A O 1
ATOM 1628 N N . ALA A 1 208 ? -1.505 -9.837 -3.056 1.00 91.94 208 ALA A N 1
ATOM 1629 C CA . ALA A 1 208 ? -0.518 -8.892 -3.549 1.00 91.94 208 ALA A CA 1
ATOM 1630 C C . ALA A 1 208 ? -1.188 -7.864 -4.461 1.00 91.94 208 ALA A C 1
ATOM 1632 O O . ALA A 1 208 ? -1.697 -8.218 -5.526 1.00 91.94 208 ALA A O 1
ATOM 1633 N N . LEU A 1 209 ? -1.173 -6.591 -4.073 1.00 93.25 209 LEU A N 1
ATOM 1634 C CA . LEU A 1 209 ? -1.721 -5.516 -4.898 1.00 93.25 209 LEU A CA 1
ATOM 1635 C C . LEU A 1 209 ? -0.690 -5.080 -5.937 1.00 93.25 209 LEU A C 1
ATOM 1637 O O . LEU A 1 209 ? 0.387 -4.607 -5.577 1.00 93.25 209 LEU A O 1
ATOM 1641 N N . GLN A 1 210 ? -1.020 -5.222 -7.219 1.00 94.56 210 GLN A N 1
ATOM 1642 C CA . GLN A 1 210 ? -0.181 -4.784 -8.332 1.00 94.56 210 GLN A CA 1
ATOM 1643 C C . GLN A 1 210 ? -0.846 -3.646 -9.094 1.00 94.56 210 GLN A C 1
ATOM 1645 O O . GLN A 1 210 ? -1.954 -3.796 -9.602 1.00 94.56 210 GLN A O 1
ATOM 1650 N N . PHE A 1 211 ? -0.143 -2.528 -9.216 1.00 93.19 211 PHE A N 1
ATOM 1651 C CA . PHE A 1 211 ? -0.640 -1.339 -9.907 1.00 93.19 211 PHE A CA 1
ATOM 1652 C C . PHE A 1 211 ? -0.090 -1.256 -11.334 1.00 93.19 211 PHE A C 1
ATOM 1654 O O . PHE A 1 211 ? 0.967 -1.820 -11.627 1.00 93.19 211 PHE A O 1
ATOM 1661 N N . SER A 1 212 ? -0.813 -0.580 -12.230 1.00 87.56 212 SER A N 1
ATOM 1662 C CA . SER A 1 212 ? -0.354 -0.288 -13.599 1.00 87.56 212 SER A CA 1
ATOM 1663 C C . SER A 1 212 ? 0.720 0.796 -13.639 1.00 87.56 212 SER A C 1
ATOM 1665 O O . SER A 1 212 ? 1.644 0.726 -14.450 1.00 87.56 212 SER A O 1
ATOM 1667 N N . ASP A 1 213 ? 0.605 1.775 -12.752 1.00 90.88 213 ASP A N 1
ATOM 1668 C CA . ASP A 1 213 ? 1.462 2.946 -12.646 1.00 90.88 213 ASP A CA 1
ATOM 1669 C C . ASP A 1 213 ? 1.432 3.485 -11.208 1.00 90.88 213 ASP A C 1
ATOM 1671 O O . ASP A 1 213 ? 0.628 3.064 -10.373 1.00 90.88 213 ASP A O 1
ATOM 1675 N N . LEU A 1 214 ? 2.370 4.378 -10.898 1.00 93.69 214 LEU A N 1
ATOM 1676 C CA . LEU A 1 214 ? 2.579 4.865 -9.536 1.00 93.69 214 LEU A CA 1
ATOM 1677 C C . LEU A 1 214 ? 1.567 5.932 -9.115 1.00 93.69 214 LEU A C 1
ATOM 1679 O O . LEU A 1 214 ? 1.308 6.057 -7.922 1.00 93.69 214 LEU A O 1
ATOM 1683 N N . GLU A 1 215 ? 1.004 6.689 -10.055 1.00 94.31 215 GLU A N 1
ATOM 1684 C CA . GLU A 1 215 ? 0.066 7.775 -9.746 1.00 94.31 215 GLU A CA 1
ATOM 1685 C C . GLU A 1 215 ? -1.275 7.197 -9.290 1.00 94.31 215 GLU A C 1
ATOM 1687 O O . GLU A 1 215 ? -1.779 7.568 -8.228 1.00 94.31 215 GLU A O 1
ATOM 1692 N N . ASP A 1 216 ? -1.785 6.196 -10.014 1.00 93.06 216 ASP A N 1
ATOM 1693 C CA . ASP A 1 216 ? -2.952 5.419 -9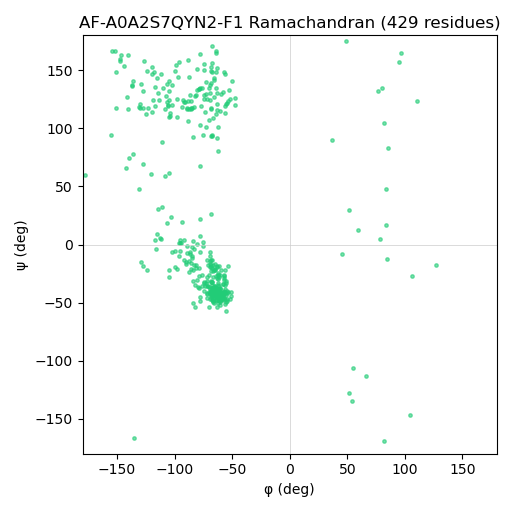.593 1.00 93.06 216 ASP A CA 1
ATOM 1694 C C . ASP A 1 216 ? -2.697 4.696 -8.261 1.00 93.06 216 ASP A C 1
ATOM 1696 O O . ASP A 1 216 ? -3.589 4.628 -7.410 1.00 93.06 216 ASP A O 1
ATOM 1700 N N . ALA A 1 217 ? -1.477 4.180 -8.053 1.00 95.25 217 ALA A N 1
ATOM 1701 C CA . ALA A 1 217 ? -1.094 3.543 -6.795 1.00 95.25 217 ALA A CA 1
ATOM 1702 C C . ALA A 1 217 ? -1.152 4.521 -5.621 1.00 95.25 217 ALA A C 1
ATOM 1704 O O . ALA A 1 217 ? -1.727 4.200 -4.583 1.00 95.25 217 ALA A O 1
ATOM 1705 N N . GLU A 1 218 ? -0.586 5.717 -5.774 1.00 96.06 218 GLU A N 1
ATOM 1706 C CA . GLU A 1 218 ? -0.633 6.748 -4.745 1.00 96.06 218 GLU A CA 1
ATOM 1707 C C . GLU A 1 218 ? -2.083 7.132 -4.430 1.00 96.06 218 GLU A C 1
ATOM 1709 O O . GLU A 1 218 ? -2.490 7.109 -3.266 1.00 96.06 218 GLU A O 1
ATOM 1714 N N . GLU A 1 219 ? -2.876 7.469 -5.448 1.00 94.94 219 GLU A N 1
ATOM 1715 C CA . GLU A 1 219 ? -4.261 7.891 -5.247 1.00 94.94 219 GLU A CA 1
ATOM 1716 C C . GLU A 1 219 ? -5.078 6.812 -4.534 1.00 94.94 219 GLU A C 1
ATOM 1718 O O . GLU A 1 219 ? -5.768 7.116 -3.561 1.00 94.94 219 GLU A O 1
ATOM 1723 N N . TYR A 1 220 ? -4.948 5.553 -4.956 1.00 94.19 220 TYR A N 1
ATOM 1724 C CA . TYR A 1 220 ? -5.635 4.434 -4.326 1.00 94.19 220 TYR A CA 1
ATOM 1725 C C . TYR A 1 220 ? -5.194 4.233 -2.871 1.00 94.19 220 TYR A C 1
ATOM 1727 O O . TYR A 1 220 ? -6.025 4.214 -1.964 1.00 94.19 220 TYR A O 1
ATOM 1735 N N . LEU A 1 221 ? -3.885 4.102 -2.629 1.00 94.44 221 LEU A N 1
ATOM 1736 C CA . LEU A 1 221 ? -3.343 3.772 -1.309 1.00 94.44 221 LEU A CA 1
ATOM 1737 C C . LEU A 1 221 ? -3.676 4.844 -0.271 1.00 94.44 221 LEU A C 1
ATOM 1739 O O . LEU A 1 221 ? -4.010 4.518 0.868 1.00 94.44 221 LEU A O 1
ATOM 1743 N N . PHE A 1 222 ? -3.607 6.121 -0.649 1.00 93.62 222 PHE A N 1
ATOM 1744 C CA . PHE A 1 222 ? -3.893 7.226 0.264 1.00 93.62 222 PHE A CA 1
ATOM 1745 C C . PHE A 1 222 ? -5.385 7.580 0.360 1.00 93.62 222 PHE A C 1
ATOM 1747 O O . PHE A 1 222 ? -5.748 8.318 1.273 1.00 93.62 222 PHE A O 1
ATOM 1754 N N . ALA A 1 223 ? -6.245 7.028 -0.505 1.00 90.38 223 ALA A N 1
ATOM 1755 C CA . ALA A 1 223 ? -7.700 7.089 -0.347 1.00 90.38 223 ALA A CA 1
ATOM 1756 C C . ALA A 1 223 ? -8.243 6.070 0.673 1.00 90.38 223 ALA A C 1
ATOM 1758 O O . ALA A 1 223 ? -9.346 6.256 1.180 1.00 90.38 223 ALA A O 1
ATOM 1759 N N . LEU A 1 224 ? -7.486 5.010 0.984 1.00 88.56 224 LEU A N 1
ATOM 1760 C CA . LEU A 1 224 ? -7.847 4.038 2.021 1.00 88.56 224 LEU A CA 1
ATOM 1761 C C . LEU A 1 224 ? -7.783 4.653 3.422 1.00 88.56 224 LEU A C 1
ATOM 1763 O O . LEU A 1 224 ? -6.925 5.495 3.694 1.00 88.56 224 LEU A O 1
ATOM 1767 N N . GLU A 1 225 ? -8.623 4.166 4.332 1.00 85.94 225 GLU A N 1
ATOM 1768 C CA . GLU A 1 225 ? -8.491 4.446 5.762 1.00 85.94 225 GLU A CA 1
ATOM 1769 C C . GLU A 1 225 ? -7.223 3.782 6.332 1.00 85.94 225 GLU A C 1
ATOM 1771 O O . GLU A 1 225 ? -6.701 2.810 5.783 1.00 85.94 225 GLU A O 1
ATOM 1776 N N . GLU A 1 226 ? -6.693 4.304 7.442 1.00 86.44 226 GLU A N 1
ATOM 1777 C CA . GLU A 1 226 ? -5.424 3.814 8.009 1.00 86.44 226 GLU A CA 1
ATOM 1778 C C . GLU A 1 226 ? -5.417 2.307 8.343 1.00 86.44 226 GLU A C 1
ATOM 1780 O O . GLU A 1 226 ? -4.407 1.671 8.044 1.00 86.44 226 GLU A O 1
ATOM 1785 N N . PRO A 1 227 ? -6.485 1.696 8.908 1.00 84.81 227 PRO A N 1
ATOM 1786 C CA . PRO A 1 227 ? -6.509 0.254 9.167 1.00 84.81 227 PRO A CA 1
ATOM 1787 C C . PRO A 1 227 ? -6.352 -0.577 7.889 1.00 84.81 227 PRO A C 1
ATOM 1789 O O . PRO A 1 227 ? -5.472 -1.432 7.826 1.00 84.81 227 PRO A O 1
ATOM 1792 N N . ASP A 1 228 ? -7.119 -0.242 6.851 1.00 85.44 228 ASP A N 1
ATOM 1793 C CA . ASP A 1 228 ? -7.096 -0.916 5.551 1.00 85.44 228 ASP A CA 1
ATOM 1794 C C . ASP A 1 228 ? -5.729 -0.788 4.877 1.00 85.44 228 ASP A C 1
ATOM 1796 O O . ASP A 1 228 ? -5.157 -1.758 4.377 1.00 85.44 228 ASP A O 1
ATOM 1800 N N . ARG A 1 229 ? -5.169 0.426 4.896 1.00 90.56 229 ARG A N 1
ATOM 1801 C CA . ARG A 1 229 ? -3.850 0.709 4.329 1.00 90.56 229 ARG A CA 1
ATOM 1802 C C . ARG A 1 229 ? -2.738 -0.027 5.079 1.00 90.56 229 ARG A C 1
ATOM 1804 O O . ARG A 1 229 ? -1.796 -0.504 4.448 1.00 90.56 229 ARG A O 1
ATOM 1811 N N . ALA A 1 230 ? -2.839 -0.125 6.404 1.00 88.00 230 ALA A N 1
ATOM 1812 C CA . ALA A 1 230 ? -1.900 -0.864 7.244 1.00 88.00 230 ALA A CA 1
ATOM 1813 C C . ALA A 1 230 ? -2.033 -2.388 7.084 1.00 88.00 230 ALA A C 1
ATOM 1815 O O . ALA A 1 230 ? -1.046 -3.102 7.242 1.00 88.00 230 ALA A O 1
ATOM 1816 N N . ALA A 1 231 ? -3.222 -2.889 6.735 1.00 88.06 231 ALA A N 1
ATOM 1817 C CA . ALA A 1 231 ? -3.461 -4.309 6.492 1.00 88.06 231 ALA A CA 1
ATOM 1818 C C . ALA A 1 231 ? -2.834 -4.826 5.186 1.00 88.06 231 ALA A C 1
ATOM 1820 O O . ALA A 1 231 ? -2.724 -6.041 4.996 1.00 88.06 231 ALA A O 1
ATOM 1821 N N . ILE A 1 232 ? -2.398 -3.931 4.291 1.00 91.31 232 ILE A N 1
ATOM 1822 C CA . ILE A 1 232 ? -1.681 -4.297 3.066 1.00 91.31 232 ILE A CA 1
ATOM 1823 C C . ILE A 1 232 ? -0.398 -5.031 3.441 1.00 91.31 232 ILE A C 1
ATOM 1825 O O . ILE A 1 232 ? 0.527 -4.466 4.019 1.00 91.31 232 ILE A O 1
ATOM 1829 N N . SER A 1 233 ? -0.340 -6.306 3.065 1.00 91.00 233 SER A N 1
ATOM 1830 C CA . SER A 1 233 ? 0.797 -7.183 3.354 1.00 91.00 233 SER A CA 1
ATOM 1831 C C . SER A 1 233 ? 1.774 -7.315 2.192 1.00 91.00 233 SER A C 1
ATOM 1833 O O . SER A 1 233 ? 2.919 -7.703 2.410 1.00 91.00 233 SER A O 1
ATOM 1835 N N . HIS A 1 234 ? 1.350 -7.026 0.958 1.00 93.88 234 HIS A N 1
ATOM 1836 C CA . HIS A 1 234 ? 2.174 -7.213 -0.233 1.00 93.88 234 HIS A CA 1
ATOM 1837 C C . HIS A 1 234 ? 1.793 -6.211 -1.327 1.00 93.88 234 HIS A C 1
ATOM 1839 O O . HIS A 1 234 ? 0.679 -6.211 -1.844 1.00 93.88 234 HIS A O 1
ATOM 1845 N N . LEU A 1 235 ? 2.747 -5.357 -1.688 1.00 95.56 235 LEU A N 1
ATOM 1846 C CA . LEU A 1 235 ? 2.627 -4.319 -2.700 1.00 95.56 235 LEU A CA 1
ATOM 1847 C C . LEU A 1 235 ? 3.598 -4.588 -3.859 1.00 95.56 235 LEU A C 1
ATOM 1849 O O . LEU A 1 235 ? 4.763 -4.919 -3.640 1.00 95.56 235 LEU A O 1
ATOM 1853 N N . ARG A 1 236 ? 3.126 -4.445 -5.096 1.00 96.12 236 ARG A N 1
ATOM 1854 C CA . ARG A 1 236 ? 3.896 -4.659 -6.327 1.00 96.12 236 ARG A CA 1
ATOM 1855 C C . ARG A 1 236 ? 3.825 -3.395 -7.183 1.00 96.12 236 ARG A C 1
ATOM 1857 O O . ARG A 1 236 ? 2.756 -3.046 -7.684 1.00 96.12 236 ARG A O 1
ATOM 1864 N N . LEU A 1 237 ? 4.954 -2.705 -7.332 1.00 95.44 237 LEU A N 1
ATOM 1865 C CA . LEU A 1 237 ? 5.028 -1.386 -7.967 1.00 95.44 237 LEU A CA 1
ATOM 1866 C C . LEU A 1 237 ? 5.893 -1.419 -9.232 1.00 95.44 237 LEU A C 1
ATOM 1868 O O . LEU A 1 237 ? 7.092 -1.714 -9.138 1.00 95.44 237 LEU A O 1
ATOM 1872 N N . PRO A 1 238 ? 5.336 -1.097 -10.411 1.00 92.75 238 PRO A N 1
ATOM 1873 C CA . PRO A 1 238 ? 6.150 -0.846 -11.587 1.00 92.75 238 PRO A CA 1
ATOM 1874 C C . PRO A 1 238 ? 6.820 0.523 -11.443 1.00 92.75 238 PRO A C 1
ATOM 1876 O O . PRO A 1 238 ? 6.157 1.526 -11.188 1.00 92.75 238 PRO A O 1
ATOM 1879 N N . VAL A 1 239 ? 8.137 0.582 -11.624 1.00 89.69 239 VAL A N 1
ATOM 1880 C CA . 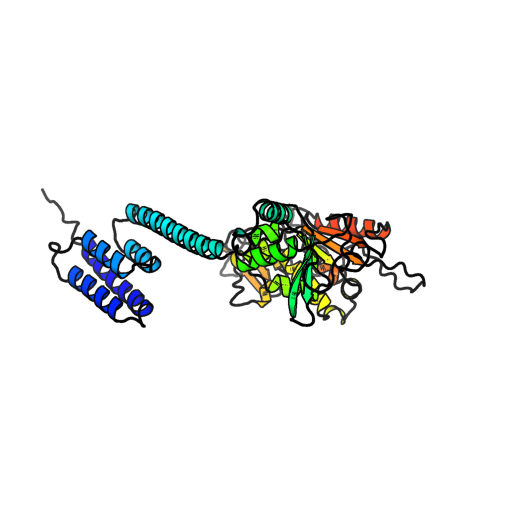VAL A 1 239 ? 8.893 1.837 -11.584 1.00 89.69 239 VAL A CA 1
ATOM 1881 C C . VAL A 1 239 ? 9.271 2.233 -13.006 1.00 89.69 239 VAL A C 1
ATOM 1883 O O . VAL A 1 239 ? 10.108 1.576 -13.640 1.00 89.69 239 VAL A O 1
ATOM 1886 N N . PRO A 1 240 ? 8.653 3.298 -13.541 1.00 87.62 240 PRO A N 1
ATOM 1887 C CA . PRO A 1 240 ? 8.916 3.741 -14.893 1.00 87.62 240 PRO A CA 1
ATOM 1888 C C . PRO A 1 240 ? 10.243 4.508 -14.958 1.00 87.62 240 PRO A C 1
ATOM 1890 O O . PRO A 1 240 ? 10.791 4.955 -13.946 1.00 87.62 240 PRO A O 1
ATOM 1893 N N . ARG A 1 241 ? 10.768 4.679 -16.175 1.00 83.12 241 ARG A N 1
ATOM 1894 C CA . ARG A 1 241 ? 12.062 5.339 -16.415 1.00 83.12 241 ARG A CA 1
ATOM 1895 C C . ARG A 1 241 ? 12.136 6.746 -15.827 1.00 83.12 241 ARG A C 1
ATOM 1897 O O . ARG A 1 241 ? 13.186 7.133 -15.335 1.00 83.12 241 ARG A O 1
ATOM 1904 N N . GLN A 1 242 ? 11.024 7.467 -15.843 1.00 82.19 242 GLN A N 1
ATOM 1905 C CA . GLN A 1 242 ? 10.878 8.828 -15.335 1.00 82.19 242 GLN A CA 1
ATOM 1906 C C . GLN A 1 242 ? 11.266 8.956 -13.860 1.00 82.19 242 GLN A C 1
ATOM 1908 O O . GLN A 1 242 ? 11.675 10.027 -13.441 1.00 82.19 242 GLN A O 1
ATOM 1913 N N . VAL A 1 243 ? 11.150 7.880 -13.076 1.00 85.44 243 VAL A N 1
ATOM 1914 C CA . VAL A 1 243 ? 11.511 7.896 -11.656 1.00 85.44 243 VAL A CA 1
ATOM 1915 C C . VAL A 1 243 ? 13.013 7.706 -11.483 1.00 85.44 243 VAL A C 1
ATOM 1917 O O . VAL A 1 243 ? 13.669 8.529 -10.854 1.00 85.44 243 VAL A O 1
ATOM 1920 N N . TRP A 1 244 ? 13.586 6.645 -12.056 1.00 79.19 244 TRP A N 1
ATOM 1921 C CA . TRP A 1 244 ? 14.993 6.308 -11.807 1.00 79.19 244 TRP A CA 1
ATOM 1922 C C . TRP A 1 244 ? 15.995 7.075 -12.677 1.00 79.19 244 TRP A C 1
ATOM 1924 O O . TRP A 1 244 ? 17.177 7.125 -12.338 1.00 79.19 244 TRP A O 1
ATOM 1934 N N . ALA A 1 245 ? 15.541 7.676 -13.779 1.00 73.12 245 ALA A N 1
ATOM 1935 C CA . ALA A 1 245 ? 16.342 8.556 -14.626 1.00 73.12 245 ALA A CA 1
ATOM 1936 C C . ALA A 1 245 ? 16.164 10.048 -14.293 1.00 73.12 245 ALA A C 1
ATOM 1938 O O . ALA A 1 245 ? 16.747 10.864 -14.999 1.00 73.12 245 ALA A O 1
ATOM 1939 N N . ALA A 1 246 ? 15.385 10.378 -13.251 1.00 67.69 246 ALA A N 1
ATOM 1940 C CA . ALA A 1 246 ? 15.045 11.747 -12.879 1.00 67.69 246 ALA A CA 1
ATOM 1941 C C . ALA A 1 246 ? 16.294 12.614 -12.627 1.00 67.69 246 ALA A C 1
ATOM 1943 O O . ALA A 1 246 ? 16.996 12.418 -11.631 1.00 67.69 246 ALA A O 1
ATOM 1944 N N . GLU A 1 247 ? 16.541 13.610 -13.481 1.00 64.88 247 GLU A N 1
ATOM 1945 C CA . GLU A 1 247 ? 17.574 14.637 -13.282 1.00 64.88 247 GLU A CA 1
ATOM 1946 C C . GLU A 1 247 ? 16.946 16.045 -13.214 1.00 64.88 247 GLU A C 1
ATOM 1948 O O . GLU A 1 247 ? 16.249 16.499 -14.122 1.00 64.88 247 GLU A O 1
ATOM 1953 N N . GLY A 1 248 ? 17.210 16.786 -12.130 1.00 68.62 248 GLY A N 1
ATOM 1954 C CA . GLY A 1 248 ? 16.767 18.178 -11.987 1.00 68.62 248 GLY A CA 1
ATOM 1955 C C . GLY A 1 248 ? 15.243 18.333 -11.890 1.00 68.62 248 GLY A C 1
ATOM 1956 O O . GLY A 1 248 ? 14.644 17.923 -10.900 1.00 68.62 248 GLY A O 1
ATOM 1957 N N . ALA A 1 249 ? 14.616 18.950 -12.900 1.00 62.28 249 ALA A N 1
ATOM 1958 C CA . ALA A 1 249 ? 13.182 19.278 -12.908 1.00 62.28 249 ALA A CA 1
ATOM 1959 C C . ALA A 1 249 ? 12.252 18.046 -12.905 1.00 62.28 249 ALA A C 1
ATOM 1961 O O . ALA A 1 249 ? 11.071 18.169 -12.587 1.00 62.28 249 ALA A O 1
ATOM 1962 N N . GLU A 1 250 ? 12.772 16.858 -13.227 1.00 66.50 250 GLU A N 1
ATOM 1963 C CA . GLU A 1 250 ? 12.013 15.600 -13.216 1.00 66.50 250 GLU A CA 1
ATOM 1964 C C . GLU A 1 250 ? 11.621 15.145 -11.796 1.00 66.50 250 GLU A C 1
ATOM 1966 O O . GLU A 1 250 ? 10.654 14.403 -11.640 1.00 66.50 250 GLU A O 1
ATOM 1971 N N . ALA A 1 251 ? 12.289 15.656 -10.752 1.00 67.75 251 ALA A N 1
ATOM 1972 C CA . ALA A 1 251 ? 11.915 15.421 -9.352 1.00 67.75 251 ALA A CA 1
ATOM 1973 C C . ALA A 1 251 ? 10.582 16.094 -8.948 1.00 67.75 251 ALA A C 1
ATOM 1975 O O . ALA A 1 251 ? 10.008 15.774 -7.910 1.00 67.75 251 ALA A O 1
ATOM 1976 N N . GLU A 1 252 ? 10.058 17.010 -9.770 1.00 78.38 252 GLU A N 1
ATOM 1977 C CA . GLU A 1 252 ? 8.743 17.631 -9.557 1.00 78.38 252 GLU A CA 1
ATOM 1978 C C . GLU A 1 252 ? 7.612 16.920 -10.321 1.00 78.38 252 GLU A C 1
ATOM 1980 O O . GLU A 1 252 ? 6.455 17.337 -10.239 1.00 78.38 252 GLU A O 1
ATOM 1985 N N . LEU A 1 253 ? 7.910 15.841 -11.059 1.00 87.12 253 LEU A N 1
ATOM 1986 C CA . LEU A 1 253 ? 6.884 15.077 -11.766 1.00 87.12 253 LEU A CA 1
ATOM 1987 C C . LEU A 1 253 ? 5.930 14.383 -10.777 1.00 87.12 253 LEU A C 1
ATOM 1989 O O . LEU A 1 253 ? 6.394 13.822 -9.779 1.00 87.12 253 LEU A O 1
ATOM 1993 N N . PRO A 1 254 ? 4.616 14.319 -11.077 1.00 91.50 254 PRO A N 1
ATOM 1994 C CA . PRO A 1 254 ? 3.646 13.597 -10.251 1.00 91.50 254 PRO A CA 1
ATOM 1995 C C . PRO A 1 254 ? 4.056 12.146 -9.992 1.00 91.50 254 PRO A C 1
ATOM 1997 O O . PRO A 1 254 ? 4.003 11.684 -8.859 1.00 91.50 254 PRO A O 1
ATOM 2000 N N . THR A 1 255 ? 4.583 11.458 -11.008 1.00 91.38 255 THR A N 1
ATOM 2001 C CA . THR A 1 255 ? 5.079 10.083 -10.887 1.00 91.38 255 THR A CA 1
ATOM 2002 C C . THR A 1 255 ? 6.227 9.943 -9.877 1.00 91.38 255 THR A C 1
ATOM 2004 O O . THR A 1 255 ? 6.304 8.947 -9.157 1.00 91.38 255 THR A O 1
ATOM 2007 N N . PHE A 1 256 ? 7.128 10.931 -9.808 1.00 90.31 256 PHE A N 1
ATOM 2008 C CA . PHE A 1 256 ? 8.227 10.940 -8.840 1.00 90.31 256 PHE A CA 1
ATOM 2009 C C . PHE A 1 256 ? 7.708 11.222 -7.425 1.00 90.31 256 PHE A C 1
ATOM 2011 O O . PHE A 1 256 ? 8.069 10.517 -6.487 1.00 90.31 256 PHE A O 1
ATOM 2018 N N . LYS A 1 257 ? 6.785 12.180 -7.270 1.00 90.94 257 LYS A N 1
ATOM 2019 C CA . LYS A 1 257 ? 6.120 12.455 -5.984 1.00 90.94 257 LYS A CA 1
ATOM 2020 C C . LYS A 1 257 ? 5.373 11.223 -5.473 1.00 90.94 257 LYS A C 1
ATOM 2022 O O . LYS A 1 257 ? 5.525 10.861 -4.313 1.00 90.94 257 LYS A O 1
ATOM 2027 N N . ALA A 1 258 ? 4.629 10.541 -6.343 1.00 94.69 258 ALA A N 1
ATOM 2028 C CA . ALA A 1 258 ? 3.926 9.303 -6.024 1.00 94.69 258 ALA A CA 1
ATOM 2029 C C . ALA A 1 258 ? 4.883 8.232 -5.487 1.00 94.69 258 ALA A C 1
ATOM 2031 O O . ALA A 1 258 ? 4.635 7.635 -4.437 1.00 94.69 258 ALA A O 1
ATOM 2032 N N . TRP A 1 259 ? 6.023 8.049 -6.161 1.00 93.31 259 TRP A N 1
ATOM 2033 C CA . TRP A 1 259 ? 7.101 7.183 -5.696 1.00 93.31 259 TRP A CA 1
ATOM 2034 C C . TRP A 1 259 ? 7.594 7.566 -4.294 1.00 93.31 259 TRP A C 1
ATOM 2036 O O . TRP A 1 259 ? 7.639 6.709 -3.408 1.00 93.31 259 TRP A O 1
ATOM 2046 N N . GLU A 1 260 ? 7.930 8.836 -4.061 1.00 90.12 260 GLU A N 1
ATOM 2047 C CA . GLU A 1 260 ? 8.389 9.301 -2.748 1.00 90.12 260 GLU A CA 1
ATOM 2048 C C . GLU A 1 260 ? 7.329 9.075 -1.667 1.00 90.12 260 GLU A C 1
ATOM 2050 O O . GLU A 1 260 ? 7.628 8.510 -0.618 1.00 90.12 260 GLU A O 1
ATOM 2055 N N . HIS A 1 261 ? 6.080 9.465 -1.922 1.00 92.62 261 HIS A N 1
ATOM 2056 C CA . HIS A 1 261 ? 4.984 9.375 -0.962 1.00 92.62 261 HIS A CA 1
ATOM 2057 C C . HIS A 1 261 ? 4.732 7.933 -0.513 1.00 92.62 261 HIS A C 1
ATOM 2059 O O . HIS A 1 261 ? 4.634 7.671 0.691 1.00 92.62 261 HIS A O 1
ATOM 2065 N N . ILE A 1 262 ? 4.670 6.990 -1.460 1.00 94.75 262 ILE A N 1
ATOM 2066 C CA . ILE A 1 262 ? 4.462 5.566 -1.170 1.00 94.75 262 ILE A CA 1
ATOM 2067 C C . ILE A 1 262 ? 5.609 5.032 -0.298 1.00 94.75 262 ILE A C 1
ATOM 2069 O O . ILE A 1 262 ? 5.363 4.438 0.755 1.00 94.75 262 ILE A O 1
ATOM 2073 N N . ASN A 1 263 ? 6.863 5.294 -0.679 1.00 90.69 263 ASN A N 1
ATOM 2074 C CA . ASN A 1 263 ? 8.031 4.832 0.077 1.00 90.69 263 ASN A CA 1
ATOM 2075 C C . ASN A 1 263 ? 8.132 5.490 1.466 1.00 90.69 263 ASN A C 1
ATOM 2077 O O . ASN A 1 263 ? 8.423 4.816 2.453 1.00 90.69 263 ASN A O 1
ATOM 2081 N N . ASN A 1 264 ? 7.826 6.783 1.587 1.00 86.94 264 ASN A N 1
ATOM 2082 C CA . ASN A 1 264 ? 7.837 7.512 2.859 1.00 86.94 264 ASN A CA 1
ATOM 2083 C C . ASN A 1 264 ? 6.820 6.958 3.867 1.00 86.94 264 ASN A C 1
ATOM 2085 O O . ASN A 1 264 ? 7.072 6.969 5.076 1.00 86.94 264 ASN A O 1
ATOM 2089 N N . TYR A 1 265 ? 5.666 6.487 3.389 1.00 90.06 265 TYR A N 1
ATOM 2090 C CA . TYR A 1 265 ? 4.649 5.882 4.243 1.00 90.06 265 TYR A CA 1
ATOM 2091 C C . TYR A 1 265 ? 5.003 4.440 4.638 1.00 90.06 265 TYR A C 1
ATOM 2093 O O . TYR A 1 265 ? 4.922 4.102 5.823 1.00 90.06 265 TYR A O 1
ATOM 2101 N N . PHE A 1 266 ? 5.392 3.588 3.682 1.00 90.31 266 PHE A N 1
ATOM 2102 C CA . PHE A 1 266 ? 5.633 2.159 3.940 1.00 90.31 266 PHE A CA 1
ATOM 2103 C C . PHE A 1 266 ? 7.004 1.837 4.538 1.00 90.31 266 PHE A C 1
ATOM 2105 O O . PHE A 1 266 ? 7.155 0.783 5.152 1.00 90.31 266 PHE A O 1
ATOM 2112 N N . SER A 1 267 ? 7.975 2.749 4.446 1.00 84.00 267 SER A N 1
ATOM 2113 C CA . SER A 1 267 ? 9.239 2.634 5.189 1.00 84.00 267 SER A CA 1
ATOM 2114 C C . SER A 1 267 ? 9.061 2.828 6.695 1.00 84.00 267 SER A C 1
ATOM 2116 O O . SER A 1 267 ? 9.922 2.416 7.467 1.00 84.00 267 SER A O 1
ATOM 2118 N N . CYS A 1 268 ? 7.960 3.452 7.130 1.00 82.19 268 CYS A N 1
ATOM 2119 C CA . CYS A 1 268 ? 7.645 3.623 8.541 1.00 82.19 268 CYS A CA 1
ATOM 2120 C C . CYS A 1 268 ? 6.932 2.380 9.083 1.00 82.19 268 CYS A C 1
ATOM 2122 O O . CYS A 1 268 ? 5.816 2.122 8.648 1.00 82.19 268 CYS A O 1
ATOM 2124 N N . PRO A 1 269 ? 7.488 1.642 10.060 1.00 82.88 269 PRO A N 1
ATOM 2125 C CA . PRO A 1 269 ? 6.787 0.519 10.692 1.00 82.88 269 PRO A CA 1
ATOM 2126 C C . PRO A 1 269 ? 5.737 0.948 11.723 1.00 82.88 269 PRO A C 1
ATOM 2128 O O . PRO A 1 269 ? 5.022 0.108 12.277 1.00 82.88 269 PRO A O 1
ATOM 2131 N N . TRP A 1 270 ? 5.670 2.243 12.029 1.00 84.25 270 TRP A N 1
ATOM 2132 C CA . TRP A 1 270 ? 4.855 2.793 13.102 1.00 84.25 270 TRP A CA 1
ATOM 2133 C C . TRP A 1 270 ? 3.612 3.483 12.547 1.00 84.25 270 TRP A C 1
ATOM 2135 O O . TRP A 1 270 ? 3.661 4.175 11.528 1.00 84.25 270 TRP A O 1
ATOM 2145 N N . ASP A 1 271 ? 2.496 3.308 13.244 1.00 85.38 271 ASP A N 1
ATOM 2146 C CA . ASP A 1 271 ? 1.265 4.044 12.980 1.00 85.38 271 ASP A CA 1
ATOM 2147 C C . ASP A 1 271 ? 1.463 5.550 13.231 1.00 85.38 271 ASP A C 1
ATOM 2149 O O . ASP A 1 271 ? 2.026 5.950 14.257 1.00 85.38 271 ASP A O 1
ATOM 2153 N N . ARG A 1 272 ? 0.974 6.394 12.313 1.00 85.12 272 ARG A N 1
ATOM 2154 C CA . ARG A 1 272 ? 1.186 7.852 12.363 1.00 85.12 272 ARG A CA 1
ATOM 2155 C C . ARG A 1 272 ? 0.524 8.496 13.582 1.00 85.12 272 ARG A C 1
ATOM 2157 O O . ARG A 1 272 ? 1.125 9.385 14.187 1.00 85.12 272 ARG A O 1
ATOM 2164 N N . ALA A 1 273 ? -0.656 8.021 13.987 1.00 84.06 273 ALA A N 1
ATOM 2165 C CA . ALA A 1 273 ? -1.341 8.549 15.166 1.00 84.06 273 ALA A CA 1
ATOM 2166 C C . ALA A 1 273 ? -0.547 8.257 16.450 1.00 84.06 273 ALA A C 1
ATOM 2168 O O . ALA A 1 273 ? -0.403 9.128 17.308 1.00 84.06 273 ALA A O 1
ATOM 2169 N N . SER A 1 274 ? 0.065 7.073 16.550 1.00 82.31 274 SER A N 1
ATOM 2170 C CA . SER A 1 274 ? 0.930 6.713 17.682 1.00 82.31 274 SER A CA 1
ATOM 2171 C C . SER A 1 274 ? 2.218 7.545 17.786 1.00 82.31 274 SER A C 1
ATOM 2173 O O . SER A 1 274 ? 2.781 7.667 18.878 1.00 82.31 274 SER A O 1
ATOM 2175 N N . LEU A 1 275 ? 2.650 8.156 16.675 1.00 79.75 275 LEU A N 1
ATOM 2176 C CA . LEU A 1 275 ? 3.768 9.104 16.612 1.00 79.75 275 LEU A CA 1
ATOM 2177 C C . LEU A 1 275 ? 3.360 10.544 16.978 1.00 79.75 275 LEU A C 1
ATOM 2179 O O . LEU A 1 275 ? 4.192 11.451 16.927 1.00 79.75 275 LEU A O 1
ATOM 2183 N N . GLY A 1 276 ? 2.100 10.765 17.362 1.00 79.38 276 GLY A N 1
ATOM 2184 C CA . GLY A 1 276 ? 1.584 12.078 17.745 1.00 79.38 276 GLY A CA 1
ATOM 2185 C C . GLY A 1 276 ? 1.152 12.946 16.562 1.00 79.38 276 GLY A C 1
ATOM 2186 O O . GLY A 1 276 ? 1.001 14.152 16.735 1.00 79.38 276 GLY A O 1
ATOM 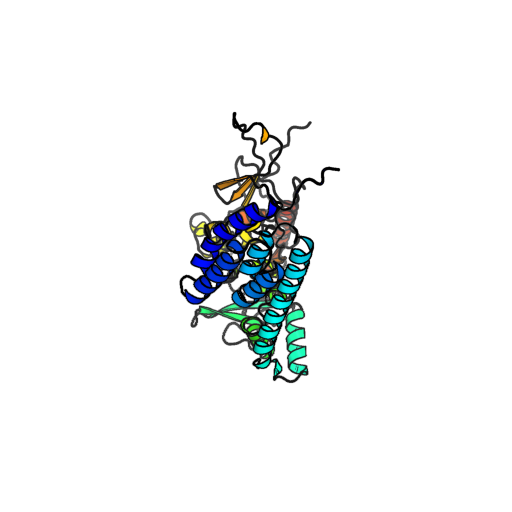2187 N N . VAL A 1 277 ? 0.953 12.357 15.377 1.00 81.56 277 VAL A N 1
ATOM 2188 C CA . VAL A 1 277 ? 0.416 13.069 14.210 1.00 81.56 277 VAL A CA 1
ATOM 2189 C C . VAL A 1 277 ? -1.095 12.899 14.151 1.00 81.56 277 VAL A C 1
ATOM 2191 O O . VAL A 1 277 ? -1.596 11.791 13.956 1.00 81.56 277 VAL A O 1
ATOM 2194 N N . ASP A 1 278 ? -1.828 14.004 14.244 1.00 84.75 278 ASP A N 1
ATOM 2195 C CA . ASP A 1 278 ? -3.247 14.021 13.902 1.00 84.75 278 ASP A CA 1
ATOM 2196 C C . ASP A 1 278 ? -3.407 14.217 12.390 1.00 84.75 278 ASP A C 1
ATOM 2198 O O . ASP A 1 278 ? -3.440 15.335 11.883 1.00 84.75 278 ASP A O 1
ATOM 2202 N N . ILE A 1 279 ? -3.504 13.107 11.658 1.00 84.62 279 ILE A N 1
ATOM 2203 C CA . ILE A 1 279 ? -3.648 13.111 10.195 1.00 84.62 279 ILE A CA 1
ATOM 2204 C C . ILE A 1 279 ? -4.940 13.809 9.744 1.00 84.62 279 ILE A C 1
ATOM 2206 O O . ILE A 1 279 ? -4.980 14.340 8.636 1.00 84.62 279 ILE A O 1
ATOM 2210 N N . LYS A 1 280 ? -5.989 13.852 10.579 1.00 85.75 280 LYS A N 1
ATOM 2211 C CA . LYS A 1 280 ? -7.230 14.562 10.226 1.00 85.75 280 LYS A CA 1
ATOM 2212 C C . LYS A 1 280 ? -7.018 16.069 10.228 1.00 85.75 280 LYS A C 1
ATOM 2214 O O . LYS A 1 280 ? -7.585 16.767 9.392 1.00 85.75 280 LYS A O 1
ATOM 2219 N N . ARG A 1 281 ? -6.205 16.556 11.163 1.00 87.06 281 ARG A N 1
ATOM 2220 C CA . ARG A 1 281 ? -5.836 17.967 11.263 1.00 87.06 281 ARG A CA 1
ATOM 2221 C C . ARG A 1 281 ? -4.778 18.353 10.231 1.00 87.06 281 ARG A C 1
ATOM 2223 O O . ARG A 1 281 ? -4.929 19.373 9.568 1.00 87.06 281 ARG A O 1
ATOM 2230 N N . ASP A 1 282 ? -3.748 17.525 10.082 1.00 85.50 282 ASP A N 1
ATOM 2231 C CA . ASP A 1 282 ? -2.555 17.822 9.289 1.00 85.50 282 ASP A CA 1
ATOM 2232 C C . ASP A 1 282 ? -2.266 16.692 8.272 1.00 85.50 282 ASP A C 1
ATOM 2234 O O . ASP A 1 282 ? -1.273 15.960 8.383 1.00 85.50 282 ASP A O 1
ATOM 2238 N N . PRO A 1 283 ? -3.115 16.528 7.237 1.00 86.94 283 PRO A N 1
ATOM 2239 C CA . PRO A 1 283 ? -3.055 15.389 6.314 1.00 86.94 283 PRO A CA 1
ATOM 2240 C C . PRO A 1 283 ? -1.773 15.344 5.479 1.00 86.94 283 PRO A C 1
ATOM 2242 O O . PRO A 1 283 ? -1.380 14.282 4.994 1.00 86.94 283 PRO A O 1
ATOM 2245 N N . HIS A 1 284 ? -1.082 16.476 5.325 1.00 85.12 284 HIS A N 1
ATOM 2246 C CA . HIS A 1 284 ? 0.153 16.535 4.552 1.00 85.12 284 HIS A CA 1
ATOM 2247 C C . HIS A 1 284 ? 1.255 15.646 5.148 1.00 85.12 284 HIS A C 1
ATOM 2249 O O . HIS A 1 284 ? 2.063 15.115 4.391 1.00 85.12 284 HIS A O 1
ATOM 2255 N N . TYR A 1 285 ? 1.283 15.430 6.471 1.00 86.19 285 TYR A N 1
ATOM 2256 C CA . TYR A 1 285 ? 2.301 14.604 7.134 1.00 86.19 285 TYR A CA 1
ATOM 2257 C C . TYR A 1 285 ? 2.199 13.117 6.796 1.00 86.19 285 TYR A C 1
ATOM 2259 O O . TYR A 1 285 ? 3.170 12.381 6.969 1.00 86.19 285 TYR A O 1
ATOM 2267 N N . LEU A 1 286 ? 1.059 12.670 6.265 1.00 88.56 286 LEU A N 1
ATOM 2268 C CA . LEU A 1 286 ? 0.846 11.276 5.901 1.00 88.56 286 LEU A CA 1
ATOM 2269 C C . LEU A 1 286 ? 1.883 10.776 4.880 1.00 88.56 286 LEU A C 1
ATOM 2271 O O . LEU A 1 286 ? 2.424 9.676 5.028 1.00 88.56 286 LEU A O 1
ATOM 2275 N N . LYS A 1 287 ? 2.188 11.633 3.897 1.00 89.44 287 LYS A N 1
ATOM 2276 C CA . LYS A 1 287 ? 3.063 11.372 2.742 1.00 89.44 287 LYS A CA 1
ATOM 2277 C C . LYS A 1 287 ? 4.515 11.833 2.943 1.00 89.44 287 LYS A C 1
ATOM 2279 O O . LYS A 1 287 ? 5.366 11.600 2.084 1.00 89.44 287 LYS A O 1
ATOM 2284 N N . GLN A 1 288 ? 4.804 12.512 4.053 1.00 84.38 288 GLN A N 1
ATOM 2285 C CA . GLN A 1 288 ? 6.123 13.086 4.321 1.00 84.38 288 GLN A CA 1
ATOM 2286 C C . GLN A 1 288 ? 7.109 12.032 4.841 1.00 84.38 288 GLN A C 1
ATOM 2288 O O . GLN A 1 288 ? 6.698 11.075 5.512 1.00 84.38 288 GLN A O 1
ATOM 2293 N N . PRO A 1 289 ? 8.414 12.211 4.570 1.00 79.12 289 PRO A N 1
ATOM 2294 C CA . PRO A 1 289 ? 9.440 11.391 5.187 1.00 79.12 289 PRO A CA 1
ATOM 2295 C C . PRO A 1 289 ? 9.454 11.635 6.697 1.00 79.12 289 PRO A C 1
ATOM 2297 O O . PRO A 1 289 ? 9.167 12.735 7.182 1.00 79.12 289 PRO A O 1
ATOM 2300 N N . TRP A 1 290 ? 9.804 10.592 7.435 1.00 77.06 290 TRP A N 1
ATOM 2301 C CA . TRP A 1 290 ? 9.876 10.588 8.889 1.00 77.06 290 TRP A CA 1
ATOM 2302 C C . TRP A 1 290 ? 11.300 10.257 9.323 1.00 77.06 290 TRP A C 1
ATOM 2304 O O . TRP A 1 290 ? 12.027 9.571 8.608 1.00 77.06 290 TRP A O 1
ATOM 2314 N N . TYR A 1 291 ? 11.693 10.733 10.497 1.00 73.06 291 TYR A N 1
ATOM 2315 C CA . TYR A 1 291 ? 13.000 10.435 11.070 1.00 73.06 291 TYR A CA 1
ATOM 2316 C C . TYR A 1 291 ? 12.942 10.459 12.595 1.00 73.06 291 TYR A C 1
ATOM 2318 O O . TYR A 1 291 ? 12.177 11.213 13.198 1.00 73.06 291 TYR A O 1
ATOM 2326 N N . PHE A 1 292 ? 13.766 9.626 13.225 1.00 71.19 292 PHE A N 1
ATOM 2327 C CA . PHE A 1 292 ? 14.015 9.666 14.661 1.00 71.19 292 PHE A CA 1
ATOM 2328 C C . PHE A 1 292 ? 15.396 10.241 14.895 1.00 71.19 292 PHE A C 1
ATOM 2330 O O . PHE A 1 292 ? 16.352 9.888 14.203 1.00 71.19 292 PHE A O 1
ATOM 2337 N N . TYR A 1 293 ? 15.502 11.099 15.898 1.00 66.00 293 TYR A N 1
A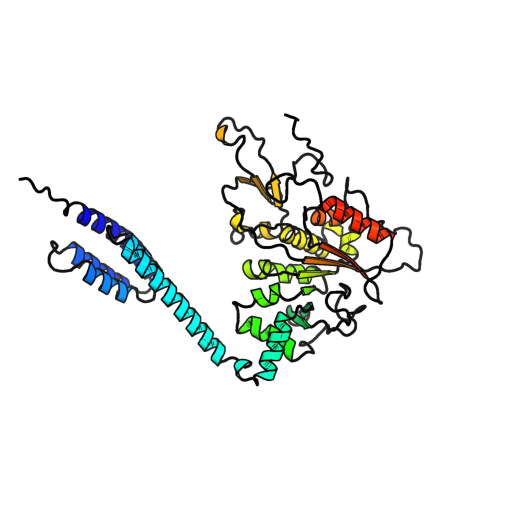TOM 2338 C CA . TYR A 1 293 ? 16.793 11.600 16.321 1.00 66.00 293 TYR A CA 1
ATOM 2339 C C . TYR A 1 293 ? 16.823 11.847 17.818 1.00 66.00 293 TYR A C 1
ATOM 2341 O O . TYR A 1 293 ? 15.806 11.928 18.517 1.00 66.00 293 TYR A O 1
ATOM 2349 N N . TYR A 1 294 ? 18.051 11.952 18.297 1.00 61.41 294 TYR A N 1
ATOM 2350 C CA . TYR A 1 294 ? 18.333 12.270 19.670 1.00 61.41 294 TYR A CA 1
ATOM 2351 C C . TYR A 1 294 ? 18.469 13.782 19.841 1.00 61.41 294 TYR A C 1
ATOM 2353 O O . TYR A 1 294 ? 19.315 14.405 19.198 1.00 61.41 294 TYR A O 1
ATOM 2361 N N . SER A 1 295 ? 17.659 14.385 20.710 1.00 54.41 295 SER A N 1
ATOM 2362 C CA . SER A 1 295 ? 17.802 15.808 21.010 1.00 54.41 295 SER A CA 1
ATOM 2363 C C . SER A 1 295 ? 19.077 16.053 21.811 1.00 54.41 295 SER A C 1
ATOM 2365 O O . SER A 1 295 ? 19.152 15.733 22.996 1.00 54.41 295 SER A O 1
ATOM 2367 N N . GLY A 1 296 ? 20.086 16.642 21.170 1.00 51.00 296 GLY A N 1
ATOM 2368 C CA . GLY A 1 296 ? 21.250 17.216 21.852 1.00 51.00 296 GLY A CA 1
ATOM 2369 C C . GLY A 1 296 ? 20.983 18.612 22.431 1.00 51.00 296 GLY A C 1
ATOM 2370 O O . GLY A 1 296 ? 21.892 19.229 22.985 1.00 51.00 296 GLY A O 1
ATOM 2371 N N . CYS A 1 297 ? 19.766 19.153 22.277 1.00 49.25 297 CYS A N 1
ATOM 2372 C CA . CYS A 1 297 ? 19.452 20.527 22.660 1.00 49.25 297 CYS A CA 1
ATOM 2373 C C . CYS A 1 297 ? 19.378 20.685 24.184 1.00 49.25 297 CYS A C 1
ATOM 2375 O O . CYS A 1 297 ? 18.364 20.403 24.822 1.00 49.25 297 CYS A O 1
ATOM 2377 N N . TYR A 1 298 ? 20.455 21.225 24.755 1.00 45.28 298 TYR A N 1
ATOM 2378 C CA . TYR A 1 298 ? 20.464 21.818 26.087 1.00 45.28 298 TYR A CA 1
ATOM 2379 C C . TYR A 1 298 ? 19.636 23.112 26.062 1.00 45.28 298 TYR A C 1
ATOM 2381 O O . TYR A 1 298 ? 20.139 24.183 25.726 1.00 45.28 298 TYR A O 1
ATOM 2389 N N . TYR A 1 299 ? 18.351 23.039 26.404 1.00 53.78 299 TYR A N 1
ATOM 2390 C CA . TYR A 1 299 ? 17.616 24.241 26.794 1.00 53.78 299 TYR A CA 1
ATOM 2391 C C . TYR A 1 299 ? 17.930 24.513 28.264 1.00 53.78 299 TYR A C 1
ATOM 2393 O O . TYR A 1 299 ? 17.744 23.635 29.105 1.00 53.78 299 TYR A O 1
ATOM 2401 N N . SER A 1 300 ? 18.365 25.732 28.589 1.00 46.47 300 SER A N 1
ATOM 2402 C CA . SER A 1 300 ? 18.743 26.136 29.955 1.00 46.47 300 SER A CA 1
ATOM 2403 C C . SER A 1 300 ? 17.661 25.886 31.017 1.00 46.47 300 SER A C 1
ATOM 2405 O O . SER A 1 300 ? 17.985 25.809 32.197 1.00 46.47 300 SER A O 1
ATOM 2407 N N . HIS A 1 301 ? 16.402 25.712 30.598 1.00 50.19 301 HIS A N 1
ATOM 2408 C CA . HIS A 1 301 ? 15.244 25.441 31.452 1.00 50.19 301 HIS A CA 1
ATOM 2409 C C . HIS A 1 301 ? 14.637 24.025 31.282 1.00 50.19 301 HIS A C 1
ATOM 2411 O O . HIS A 1 301 ? 13.622 23.749 31.905 1.00 50.19 301 HIS A O 1
ATOM 2417 N N . ASN A 1 302 ? 15.228 23.129 30.473 1.00 48.03 302 ASN A N 1
ATOM 2418 C CA . ASN A 1 302 ? 14.788 21.725 30.303 1.00 48.03 302 ASN A CA 1
ATOM 2419 C C . ASN A 1 302 ? 15.976 20.748 30.431 1.00 48.03 302 ASN A C 1
ATOM 2421 O O . ASN A 1 302 ? 16.186 19.870 29.588 1.00 48.03 302 ASN A O 1
ATOM 2425 N N . SER A 1 303 ? 16.797 20.917 31.470 1.00 53.75 303 SER A N 1
ATOM 2426 C CA . SER A 1 303 ? 17.952 20.045 31.736 1.00 53.75 303 SER A CA 1
ATOM 2427 C C . SER A 1 303 ? 17.556 18.590 32.037 1.00 53.75 303 SER A C 1
ATOM 2429 O O . SER A 1 303 ? 18.367 17.680 31.886 1.00 53.75 303 SER A O 1
ATOM 2431 N N . ASP A 1 304 ? 16.295 18.349 32.399 1.00 54.69 304 ASP A N 1
ATOM 2432 C CA . ASP A 1 304 ? 15.702 17.034 32.634 1.00 54.69 304 ASP A CA 1
ATOM 2433 C C . ASP A 1 304 ? 15.494 16.209 31.351 1.00 54.69 304 ASP A C 1
ATOM 2435 O O . ASP A 1 304 ? 15.348 14.985 31.444 1.00 54.69 304 ASP A O 1
ATOM 2439 N N . ARG A 1 305 ? 15.506 16.857 30.173 1.00 49.00 305 ARG A N 1
ATOM 2440 C CA . ARG A 1 305 ? 15.301 16.230 28.854 1.00 49.00 305 ARG A CA 1
ATOM 2441 C C . ARG A 1 305 ? 16.583 15.739 28.181 1.00 49.00 305 ARG A C 1
ATOM 2443 O O . ARG A 1 305 ? 16.490 14.884 27.299 1.00 49.00 305 ARG A O 1
ATOM 2450 N N . LEU A 1 306 ? 17.761 16.196 28.618 1.00 50.38 306 LEU A N 1
ATOM 2451 C CA . LEU A 1 306 ? 19.025 15.556 28.238 1.00 50.38 306 LEU A CA 1
ATOM 2452 C C . LEU A 1 306 ? 18.991 14.110 28.710 1.00 50.38 306 LEU A C 1
ATOM 2454 O O . LEU A 1 306 ? 18.697 13.847 29.876 1.00 50.38 306 LEU A O 1
ATOM 2458 N N . TYR A 1 307 ? 19.300 13.156 27.846 1.00 52.28 307 TYR A N 1
ATOM 2459 C CA . TYR A 1 307 ? 19.485 11.774 28.295 1.00 52.28 307 TYR A CA 1
ATOM 2460 C C . TYR A 1 307 ? 18.314 10.847 27.898 1.00 52.28 307 TYR A C 1
ATOM 2462 O O . TYR A 1 307 ? 18.508 9.646 27.726 1.00 52.28 307 TYR A O 1
ATOM 2470 N N . LYS A 1 308 ? 17.092 11.385 27.733 1.00 51.94 308 LYS A N 1
ATOM 2471 C CA . LYS A 1 308 ? 15.909 10.607 28.152 1.00 51.94 308 LYS A CA 1
ATOM 2472 C C . LYS A 1 308 ? 14.769 10.403 27.150 1.00 51.94 308 LYS A C 1
ATOM 2474 O O . LYS A 1 308 ? 13.969 9.505 27.400 1.00 51.94 308 LYS A O 1
ATOM 2479 N N . ARG A 1 309 ? 14.628 11.187 26.072 1.00 60.31 309 ARG A N 1
ATOM 2480 C CA . ARG A 1 309 ? 13.461 11.078 25.163 1.00 60.31 309 ARG A CA 1
ATOM 2481 C C . ARG A 1 309 ? 13.842 11.146 23.687 1.00 60.31 309 ARG A C 1
ATOM 2483 O O . ARG A 1 309 ? 14.665 11.966 23.292 1.00 60.31 309 ARG A O 1
ATOM 2490 N N . TRP A 1 310 ? 13.220 10.279 22.891 1.00 66.31 310 TRP A N 1
ATOM 2491 C CA . TRP A 1 310 ? 13.306 10.298 21.434 1.00 66.31 310 TRP A CA 1
ATOM 2492 C C . TRP A 1 310 ? 12.502 11.474 20.882 1.00 66.31 310 TRP A C 1
ATOM 2494 O O . TRP A 1 310 ? 11.399 11.751 21.364 1.00 66.31 310 TRP A O 1
ATOM 2504 N N . GLN A 1 311 ? 13.041 12.140 19.864 1.00 70.44 311 GLN A N 1
ATOM 2505 C CA . GLN A 1 311 ? 12.279 13.084 19.057 1.00 70.44 311 GLN A CA 1
ATOM 2506 C C . GLN A 1 311 ? 11.910 12.424 17.738 1.00 70.44 311 GLN A C 1
ATOM 2508 O O . GLN A 1 311 ? 12.728 11.739 17.117 1.00 70.44 311 GLN A O 1
ATOM 2513 N N . VAL A 1 312 ? 10.663 12.639 17.333 1.00 75.44 312 VAL A N 1
ATOM 2514 C CA . VAL A 1 312 ? 10.162 12.235 16.024 1.00 75.44 312 VAL A CA 1
ATOM 2515 C C . VAL A 1 312 ? 10.053 13.483 15.180 1.00 75.44 312 VAL A C 1
ATOM 2517 O O . VAL A 1 312 ? 9.539 14.507 15.629 1.00 75.44 312 VAL A O 1
ATOM 2520 N N . GLY A 1 313 ? 10.573 13.393 13.965 1.00 72.62 313 GLY A N 1
ATOM 2521 C CA . GLY A 1 313 ? 10.459 14.424 12.960 1.00 72.62 313 GLY A CA 1
ATOM 2522 C C . GLY A 1 313 ? 9.713 13.940 11.729 1.00 72.62 313 GLY A C 1
ATOM 2523 O O . GLY A 1 313 ? 9.789 12.772 11.350 1.00 72.62 313 GLY A O 1
ATOM 2524 N N . PHE A 1 314 ? 9.013 14.876 11.102 1.00 74.56 314 PHE A N 1
ATOM 2525 C CA . PHE A 1 314 ? 8.380 14.733 9.804 1.00 74.56 314 PHE A CA 1
ATOM 2526 C C . PHE A 1 314 ? 8.761 15.929 8.935 1.00 74.56 314 PHE A C 1
ATOM 2528 O O . PHE A 1 314 ? 8.448 17.077 9.265 1.00 74.56 314 PHE A O 1
ATOM 2535 N N . GLY A 1 315 ? 9.446 15.673 7.820 1.00 67.19 315 GLY A N 1
ATOM 2536 C CA . GLY A 1 315 ? 9.959 16.724 6.938 1.00 67.19 315 GLY A CA 1
ATOM 2537 C C . GLY A 1 315 ? 10.853 17.744 7.666 1.00 67.19 315 GLY A C 1
ATOM 2538 O O . GLY A 1 315 ? 12.010 17.469 7.984 1.00 67.19 315 GLY A O 1
ATOM 2539 N N . GLY A 1 316 ? 10.332 18.952 7.899 1.00 64.31 316 GLY A N 1
ATOM 2540 C CA . GLY A 1 316 ? 11.031 20.036 8.602 1.00 64.31 316 GLY A CA 1
ATOM 2541 C C . GLY A 1 316 ? 10.650 20.214 10.076 1.00 64.31 316 GLY A C 1
ATOM 2542 O O . GLY A 1 316 ? 11.247 21.053 10.747 1.00 64.31 316 GLY A O 1
ATOM 2543 N N . THR A 1 317 ? 9.665 19.468 10.575 1.00 67.06 317 THR A N 1
ATOM 2544 C CA . THR A 1 317 ? 9.071 19.651 11.909 1.00 67.06 317 THR A CA 1
ATOM 2545 C C . THR A 1 317 ? 9.423 18.478 12.815 1.00 67.06 317 THR A C 1
ATOM 2547 O O . THR A 1 317 ? 9.504 17.350 12.341 1.00 67.06 317 THR A O 1
ATOM 2550 N N . SER A 1 318 ? 9.596 18.713 14.117 1.00 74.44 318 SER A N 1
ATOM 2551 C CA . SER A 1 318 ? 9.811 17.649 15.101 1.00 74.44 318 SER A CA 1
ATOM 2552 C C . SER A 1 318 ? 9.229 17.975 16.474 1.00 74.44 318 SER A C 1
ATOM 2554 O O . SER A 1 318 ? 9.013 19.140 16.814 1.00 74.44 318 SER A O 1
ATOM 2556 N N . TRP A 1 319 ? 8.968 16.934 17.263 1.00 74.31 319 TRP A N 1
ATOM 2557 C CA . TRP A 1 319 ? 8.473 17.038 18.636 1.00 74.31 319 TRP A CA 1
ATOM 2558 C C . TRP A 1 319 ? 8.918 15.843 19.485 1.00 74.31 319 TRP A C 1
ATOM 2560 O O . TRP A 1 319 ? 9.396 14.822 18.983 1.00 74.31 319 TRP A O 1
ATOM 2570 N N . ASP A 1 320 ? 8.765 15.981 20.801 1.00 72.00 320 ASP A N 1
ATOM 2571 C CA . ASP A 1 320 ? 9.025 14.900 21.748 1.00 72.00 320 ASP A CA 1
ATOM 2572 C C . ASP A 1 320 ? 7.912 13.852 21.655 1.00 72.00 320 ASP A C 1
ATOM 2574 O O . ASP A 1 320 ? 6.734 14.188 21.790 1.00 72.00 320 ASP A O 1
ATOM 2578 N N . THR A 1 321 ? 8.278 12.578 21.506 1.00 66.56 321 THR A N 1
ATOM 2579 C CA . THR A 1 321 ? 7.326 11.478 21.682 1.00 66.56 321 THR A CA 1
ATOM 2580 C C . THR A 1 321 ? 7.459 10.889 23.086 1.00 66.56 321 THR A C 1
ATOM 2582 O O . THR A 1 321 ? 8.549 10.535 23.542 1.00 66.56 321 THR A O 1
ATOM 2585 N N . SER A 1 322 ? 6.346 10.835 23.819 1.00 55.69 322 SER A N 1
ATOM 2586 C CA . SER A 1 322 ? 6.244 10.186 25.134 1.00 55.69 322 SER A CA 1
ATOM 2587 C C . SER A 1 322 ? 5.575 8.811 25.061 1.00 55.69 322 SER A C 1
ATOM 2589 O O . SER A 1 322 ? 5.523 8.106 26.069 1.00 55.69 322 SER A O 1
ATOM 2591 N N . THR A 1 323 ? 5.053 8.435 23.892 1.00 58.31 323 THR A N 1
ATOM 2592 C CA . THR A 1 323 ? 4.235 7.243 23.673 1.00 58.31 323 THR A CA 1
ATOM 2593 C C . THR A 1 323 ? 5.066 6.082 23.140 1.00 58.31 323 THR A C 1
ATOM 2595 O O . THR A 1 323 ? 5.987 6.254 22.343 1.00 58.31 323 THR A O 1
ATOM 2598 N N . SER A 1 324 ? 4.726 4.864 23.567 1.00 71.31 324 SER A N 1
ATOM 2599 C CA . SER A 1 324 ? 5.200 3.651 22.900 1.00 71.31 324 SER A CA 1
ATOM 2600 C C . SER A 1 324 ? 4.533 3.572 21.520 1.00 71.31 324 SER A C 1
ATOM 2602 O O . SER A 1 324 ? 3.302 3.500 21.469 1.00 71.31 324 SER A O 1
ATOM 2604 N N . PRO A 1 325 ? 5.292 3.617 20.410 1.00 76.88 325 PRO A N 1
ATOM 2605 C CA . PRO A 1 325 ? 4.706 3.613 19.078 1.00 76.88 325 PRO A CA 1
ATOM 2606 C C . PRO A 1 325 ? 4.002 2.279 18.810 1.00 76.88 325 PRO A C 1
ATOM 2608 O O . PRO A 1 325 ? 4.453 1.213 19.240 1.00 76.88 325 PRO A O 1
ATOM 2611 N N . LYS A 1 326 ? 2.875 2.335 18.099 1.00 82.88 326 LYS A N 1
ATOM 2612 C CA . LYS A 1 326 ? 2.112 1.148 17.715 1.00 82.88 326 LYS A CA 1
ATOM 2613 C C . LYS A 1 326 ? 2.653 0.638 16.386 1.00 82.88 326 LYS A C 1
ATOM 2615 O O . LYS A 1 326 ? 2.691 1.375 15.404 1.00 82.88 326 LYS A O 1
ATOM 2620 N N . TYR A 1 327 ? 3.066 -0.625 16.358 1.00 83.81 327 TYR A N 1
ATOM 2621 C CA . TYR A 1 327 ? 3.507 -1.276 15.128 1.00 83.81 327 TYR A CA 1
ATOM 2622 C C . TYR A 1 327 ? 2.309 -1.481 14.192 1.00 83.81 327 TYR A C 1
ATOM 2624 O O . TYR A 1 327 ? 1.313 -2.080 14.605 1.00 83.81 327 TYR A O 1
ATOM 2632 N N . LYS A 1 328 ? 2.401 -0.975 12.956 1.00 84.44 328 LYS A N 1
ATOM 2633 C CA . LYS A 1 328 ? 1.354 -1.132 11.930 1.00 84.44 328 LYS A CA 1
ATOM 2634 C C . LYS A 1 328 ? 1.600 -2.299 10.971 1.00 84.44 328 LYS A C 1
ATOM 2636 O O . LYS A 1 328 ? 0.700 -2.655 10.228 1.00 84.44 328 LYS A O 1
ATOM 2641 N N . GLY A 1 329 ? 2.779 -2.917 11.018 1.00 78.69 329 GLY A N 1
ATOM 2642 C CA . GLY A 1 329 ? 3.184 -3.894 10.011 1.00 78.69 329 GLY A CA 1
ATOM 2643 C C . GLY A 1 329 ? 4.020 -3.265 8.904 1.00 78.69 329 GLY A C 1
ATOM 2644 O O . GLY A 1 329 ? 4.000 -2.060 8.667 1.00 78.69 329 GLY A O 1
ATOM 2645 N N . GLU A 1 330 ? 4.796 -4.110 8.247 1.00 83.75 330 GLU A N 1
ATOM 2646 C CA . GLU A 1 330 ? 5.625 -3.765 7.102 1.00 83.75 330 GLU A CA 1
ATOM 2647 C C . GLU A 1 330 ? 5.194 -4.684 5.956 1.00 83.75 330 GLU A C 1
ATOM 2649 O O . GLU A 1 330 ? 5.332 -5.904 6.108 1.00 83.75 330 GLU A O 1
ATOM 2654 N N . PRO A 1 331 ? 4.662 -4.160 4.835 1.00 92.00 331 PRO A N 1
ATOM 2655 C CA . PRO A 1 331 ? 4.318 -5.017 3.707 1.00 92.00 331 PRO A CA 1
ATOM 2656 C C . PRO A 1 331 ? 5.581 -5.662 3.141 1.00 92.00 331 PRO A C 1
ATOM 2658 O O . PRO A 1 331 ? 6.687 -5.217 3.412 1.00 92.00 331 PRO A O 1
ATOM 2661 N N . ARG A 1 332 ? 5.445 -6.669 2.291 1.00 93.44 332 ARG A N 1
ATOM 2662 C CA . ARG A 1 332 ? 6.431 -7.005 1.268 1.00 93.44 332 ARG A CA 1
ATOM 2663 C C . ARG A 1 332 ? 6.273 -6.022 0.107 1.00 93.44 332 ARG A C 1
ATOM 2665 O O . ARG A 1 332 ? 5.154 -5.778 -0.330 1.00 93.44 332 ARG A O 1
ATOM 2672 N N . MET A 1 333 ? 7.365 -5.485 -0.417 1.00 93.69 333 MET A N 1
ATOM 2673 C CA . MET A 1 333 ? 7.370 -4.586 -1.570 1.00 93.69 333 MET A CA 1
ATOM 2674 C C . MET A 1 333 ? 8.188 -5.200 -2.699 1.00 93.69 333 MET A C 1
ATOM 2676 O O . MET A 1 333 ? 9.398 -5.347 -2.563 1.00 93.69 333 MET A O 1
ATOM 2680 N N . ASP A 1 334 ? 7.541 -5.546 -3.813 1.00 94.75 334 ASP A N 1
ATOM 2681 C CA . ASP A 1 334 ? 8.227 -5.975 -5.032 1.00 94.75 334 ASP A CA 1
ATOM 2682 C C . ASP A 1 334 ? 8.255 -4.819 -6.047 1.00 94.75 334 ASP A C 1
ATOM 2684 O O . ASP A 1 334 ? 7.215 -4.323 -6.486 1.00 94.75 334 ASP A O 1
ATOM 2688 N N . ILE A 1 335 ? 9.455 -4.398 -6.434 1.00 93.69 335 ILE A N 1
ATOM 2689 C CA . ILE A 1 335 ? 9.716 -3.276 -7.336 1.00 93.69 335 ILE A CA 1
ATOM 2690 C C . ILE A 1 335 ? 10.136 -3.820 -8.702 1.00 93.69 335 ILE A C 1
ATOM 2692 O O . ILE A 1 335 ? 11.153 -4.505 -8.815 1.00 93.69 335 ILE A O 1
ATOM 2696 N N . GLY A 1 336 ? 9.373 -3.497 -9.747 1.00 92.88 336 GLY A N 1
ATOM 2697 C CA . GLY A 1 336 ? 9.670 -3.908 -11.120 1.00 92.88 336 GLY A CA 1
ATOM 2698 C C . GLY A 1 336 ? 10.204 -2.773 -11.971 1.00 92.88 336 GLY A C 1
ATOM 2699 O O . GLY A 1 336 ? 9.475 -1.824 -12.243 1.00 92.88 336 GLY A O 1
ATOM 2700 N N . ILE A 1 337 ? 11.426 -2.903 -12.481 1.00 90.44 337 ILE A N 1
ATOM 2701 C CA . ILE A 1 337 ? 12.005 -1.933 -13.417 1.00 90.44 337 ILE A CA 1
ATOM 2702 C C . ILE A 1 337 ? 11.989 -2.515 -14.833 1.00 90.44 337 ILE A C 1
ATOM 2704 O O . ILE A 1 337 ? 12.540 -3.589 -15.081 1.00 90.44 337 ILE A O 1
ATOM 2708 N N . ASN A 1 338 ? 11.376 -1.794 -15.777 1.00 87.81 338 ASN A N 1
ATOM 2709 C CA . ASN A 1 338 ? 11.390 -2.191 -17.184 1.00 87.81 338 ASN A CA 1
ATOM 2710 C C . ASN A 1 338 ? 12.811 -2.061 -17.751 1.00 87.81 338 ASN A C 1
ATOM 2712 O O . ASN A 1 338 ? 13.374 -0.965 -17.827 1.00 87.81 338 ASN A O 1
ATOM 2716 N N . TYR A 1 339 ? 13.367 -3.194 -18.159 1.00 79.62 339 TYR A N 1
ATOM 2717 C CA . TYR A 1 339 ? 14.653 -3.312 -18.811 1.00 79.62 339 TYR A CA 1
ATOM 2718 C C . TYR A 1 339 ? 14.471 -3.397 -20.325 1.00 79.62 339 TYR A C 1
ATOM 2720 O O . TYR A 1 339 ? 14.024 -4.407 -20.875 1.00 79.62 339 TYR A O 1
ATOM 2728 N N . VAL A 1 340 ? 14.881 -2.331 -21.009 1.00 69.38 340 VAL A N 1
ATOM 2729 C CA . VAL A 1 340 ? 14.942 -2.287 -22.470 1.00 69.38 340 VAL A CA 1
ATOM 2730 C C . VAL A 1 340 ? 16.401 -2.433 -22.893 1.00 69.38 340 VAL A C 1
ATOM 2732 O O . VAL A 1 340 ? 17.209 -1.528 -22.684 1.00 69.38 340 VAL A O 1
ATOM 2735 N N . GLU A 1 341 ? 16.735 -3.572 -23.501 1.00 57.47 341 GLU A N 1
ATOM 2736 C CA . GLU A 1 341 ? 18.013 -3.793 -24.185 1.00 57.47 341 GLU A CA 1
ATOM 2737 C C . GLU A 1 341 ? 18.101 -2.791 -25.347 1.00 57.47 341 GLU A C 1
ATOM 2739 O O . GLU A 1 341 ? 17.434 -2.930 -26.374 1.00 57.47 341 GLU A O 1
ATOM 2744 N N . SER A 1 342 ? 18.855 -1.707 -25.164 1.00 50.22 342 SER A N 1
ATOM 2745 C CA . SER A 1 342 ? 19.007 -0.694 -26.205 1.00 50.22 342 SER A CA 1
ATOM 2746 C C . SER A 1 342 ? 19.775 -1.289 -27.387 1.00 50.22 342 SER A C 1
ATOM 2748 O O . SER A 1 342 ? 20.979 -1.511 -27.298 1.00 50.22 342 SER A O 1
ATOM 2750 N N . ILE A 1 343 ? 19.084 -1.526 -28.506 1.00 42.03 343 ILE A N 1
ATOM 2751 C CA . ILE A 1 343 ? 19.670 -2.037 -29.764 1.00 42.03 343 ILE A CA 1
ATOM 2752 C C . ILE A 1 343 ? 20.631 -0.997 -30.378 1.00 42.03 343 ILE A C 1
ATOM 2754 O O . ILE A 1 343 ? 21.548 -1.333 -31.121 1.00 42.03 343 ILE A O 1
ATOM 2758 N N . PHE A 1 344 ? 20.459 0.279 -30.021 1.00 40.38 344 PHE A N 1
ATOM 2759 C CA . PHE A 1 344 ? 21.352 1.370 -30.390 1.00 40.38 344 PHE A CA 1
ATOM 2760 C C . PHE A 1 344 ? 22.150 1.815 -29.165 1.00 40.38 344 PHE A C 1
ATOM 2762 O O . PHE A 1 344 ? 21.572 2.111 -28.120 1.00 40.38 344 PHE A O 1
ATOM 2769 N N . HIS A 1 345 ? 23.476 1.880 -29.276 1.00 38.66 345 HIS A N 1
ATOM 2770 C CA . HIS A 1 345 ? 24.354 2.471 -28.266 1.00 38.66 345 HIS A CA 1
ATOM 2771 C C . HIS A 1 345 ? 24.048 3.969 -28.087 1.00 38.66 345 HIS A C 1
ATOM 2773 O O . HIS A 1 345 ? 24.742 4.827 -28.627 1.00 38.66 345 HIS A O 1
ATOM 2779 N N . HIS A 1 346 ? 23.006 4.309 -27.329 1.00 38.59 346 HIS A N 1
ATOM 2780 C CA . HIS A 1 346 ? 22.858 5.652 -26.788 1.00 38.59 346 HIS A CA 1
ATOM 2781 C C . HIS A 1 346 ? 23.724 5.763 -25.522 1.00 38.59 346 HIS A C 1
ATOM 2783 O O . HIS A 1 346 ? 23.603 4.925 -24.627 1.00 38.59 346 HIS A O 1
ATOM 2789 N N . PRO A 1 347 ? 24.592 6.785 -25.405 1.00 35.81 347 PRO A N 1
ATOM 2790 C CA . PRO A 1 347 ? 25.674 6.836 -24.416 1.00 35.81 347 PRO A CA 1
ATOM 2791 C C . PRO A 1 347 ? 25.216 7.213 -22.996 1.00 35.81 347 PRO A C 1
ATOM 2793 O O . PRO A 1 347 ? 26.018 7.662 -22.186 1.00 35.81 347 PRO A O 1
ATOM 2796 N N . ARG A 1 348 ? 23.936 7.029 -22.663 1.00 45.22 348 ARG A N 1
ATOM 2797 C CA . ARG A 1 348 ? 23.425 7.163 -21.292 1.00 45.22 348 ARG A CA 1
ATOM 2798 C C . ARG A 1 348 ? 22.803 5.845 -20.847 1.00 45.22 348 ARG A C 1
ATOM 2800 O O . ARG A 1 348 ? 21.610 5.765 -20.561 1.00 45.22 348 ARG A O 1
ATOM 2807 N N . ILE A 1 349 ? 23.624 4.797 -20.823 1.00 52.53 349 ILE A N 1
ATOM 2808 C CA . ILE A 1 349 ? 23.374 3.654 -19.944 1.00 52.53 349 ILE A CA 1
ATOM 2809 C C . ILE A 1 349 ? 23.571 4.215 -18.536 1.00 52.53 349 ILE A C 1
ATOM 2811 O O . ILE A 1 349 ? 24.702 4.364 -18.082 1.00 52.53 349 ILE A O 1
ATOM 2815 N N . ILE A 1 350 ? 22.487 4.652 -17.894 1.00 55.06 350 ILE A N 1
ATOM 2816 C CA . ILE A 1 350 ? 22.550 5.068 -16.493 1.00 55.06 350 ILE A CA 1
ATOM 2817 C C . ILE A 1 350 ? 22.921 3.810 -15.708 1.00 55.06 350 ILE A C 1
ATOM 2819 O O . ILE A 1 350 ? 22.171 2.834 -15.682 1.00 55.06 350 ILE A O 1
ATOM 2823 N N . SER A 1 351 ? 24.129 3.812 -15.150 1.00 65.88 351 SER A N 1
ATOM 2824 C CA . SER A 1 351 ? 24.612 2.744 -14.287 1.00 65.88 351 SER A CA 1
ATOM 2825 C C . SER A 1 351 ? 23.918 2.875 -12.943 1.00 65.88 351 SER A C 1
ATOM 2827 O O . SER A 1 351 ? 24.003 3.923 -12.303 1.00 65.88 351 SER A O 1
ATOM 2829 N N . PHE A 1 352 ? 23.262 1.811 -12.492 1.00 79.69 352 PHE A N 1
ATOM 2830 C CA . PHE A 1 352 ? 22.771 1.759 -11.123 1.00 79.69 352 PHE A CA 1
ATOM 2831 C C . PHE A 1 352 ? 23.967 1.805 -10.152 1.00 79.69 352 PHE A C 1
ATOM 2833 O O . PHE A 1 352 ? 24.950 1.088 -10.371 1.00 79.69 352 PHE A O 1
ATOM 2840 N N . PRO A 1 353 ? 23.947 2.676 -9.128 1.00 81.81 353 PRO A N 1
ATOM 2841 C CA . PRO A 1 353 ? 25.101 2.885 -8.264 1.00 81.81 353 PRO A CA 1
ATOM 2842 C C . PRO A 1 353 ? 25.223 1.764 -7.231 1.00 81.81 353 PRO A C 1
ATOM 2844 O O . PRO A 1 353 ? 24.262 1.438 -6.552 1.00 81.81 353 PRO A O 1
ATOM 2847 N N . THR A 1 354 ? 26.425 1.226 -7.040 1.00 83.75 354 THR A N 1
ATOM 2848 C CA . THR A 1 354 ? 26.728 0.263 -5.961 1.00 83.75 354 THR A CA 1
ATOM 2849 C C . THR A 1 354 ? 27.310 0.931 -4.709 1.00 83.75 354 THR A C 1
ATOM 2851 O O . THR A 1 354 ? 27.658 0.253 -3.744 1.00 83.75 354 THR A O 1
ATOM 2854 N N . ARG A 1 355 ? 27.438 2.265 -4.722 1.00 81.81 355 ARG A N 1
ATOM 2855 C CA . ARG A 1 355 ? 27.909 3.099 -3.607 1.00 81.81 355 ARG A CA 1
ATOM 2856 C C . ARG A 1 355 ? 26.900 4.214 -3.348 1.00 81.81 355 ARG A C 1
ATOM 2858 O O . ARG A 1 355 ? 26.503 4.897 -4.288 1.00 81.81 355 ARG A O 1
ATOM 2865 N N . PHE A 1 356 ? 26.531 4.420 -2.085 1.00 80.50 356 PHE A N 1
ATOM 2866 C CA . PHE A 1 356 ? 25.424 5.301 -1.685 1.00 80.50 356 PHE A CA 1
ATOM 2867 C C . PHE A 1 356 ? 25.875 6.535 -0.886 1.00 80.50 356 PHE A C 1
ATOM 2869 O O . PHE A 1 356 ? 25.140 7.035 -0.045 1.00 80.50 356 PHE A O 1
ATOM 2876 N N . GLU A 1 357 ? 27.082 7.048 -1.139 1.00 76.50 357 GLU A N 1
ATOM 2877 C CA . GLU A 1 357 ? 27.570 8.291 -0.508 1.00 76.50 357 GLU A CA 1
ATOM 2878 C C . GLU A 1 357 ? 26.805 9.534 -1.000 1.00 76.50 357 GLU A C 1
ATOM 2880 O O . GLU A 1 357 ? 26.611 10.491 -0.258 1.00 76.50 357 GLU A O 1
ATOM 2885 N N . GLN A 1 358 ? 26.361 9.522 -2.260 1.00 74.94 358 GLN A N 1
ATOM 2886 C CA . GLN A 1 358 ? 25.509 10.550 -2.866 1.00 74.94 358 GLN A CA 1
ATOM 2887 C C . GLN A 1 358 ? 24.467 9.850 -3.747 1.00 74.94 358 GLN A C 1
ATOM 2889 O O . GLN A 1 358 ? 24.627 9.789 -4.969 1.00 74.94 358 GLN A O 1
ATOM 2894 N N . PRO A 1 359 ? 23.454 9.212 -3.136 1.00 78.19 359 PRO A N 1
ATOM 2895 C CA . PRO A 1 359 ? 22.492 8.426 -3.887 1.00 78.19 359 PRO A CA 1
ATOM 2896 C C . PRO A 1 359 ? 21.631 9.337 -4.776 1.00 78.19 359 PRO A C 1
ATOM 2898 O O . PRO A 1 359 ? 21.350 10.481 -4.404 1.00 78.19 359 PRO A O 1
ATOM 2901 N N . PRO A 1 360 ? 21.189 8.847 -5.948 1.00 78.25 360 PRO A N 1
ATOM 2902 C CA . PRO A 1 360 ? 20.270 9.595 -6.794 1.00 78.25 360 PRO A CA 1
ATOM 2903 C C . PRO A 1 360 ? 18.934 9.820 -6.063 1.00 78.25 360 PRO A C 1
ATOM 2905 O O . PRO A 1 360 ? 18.547 8.976 -5.249 1.00 78.25 360 PRO A O 1
ATOM 2908 N N . PRO A 1 361 ? 18.193 10.904 -6.369 1.00 80.62 361 PRO A N 1
ATOM 2909 C CA . PRO A 1 361 ? 17.005 11.305 -5.610 1.00 80.62 361 PRO A CA 1
ATOM 2910 C C . PRO A 1 361 ? 15.976 10.188 -5.401 1.00 80.62 361 PRO A C 1
ATOM 2912 O O . PRO A 1 361 ? 15.524 9.966 -4.284 1.00 80.62 361 PRO A O 1
ATOM 2915 N N . TRP A 1 362 ? 15.667 9.415 -6.446 1.00 82.94 362 TRP A N 1
ATOM 2916 C CA . TRP A 1 362 ? 14.686 8.326 -6.367 1.00 82.94 362 TRP A CA 1
ATOM 2917 C C . TRP A 1 362 ? 15.076 7.214 -5.384 1.00 82.94 362 TRP A C 1
ATOM 2919 O O . TRP A 1 362 ? 14.212 6.507 -4.867 1.00 82.94 362 TRP A O 1
ATOM 2929 N N . LEU A 1 363 ? 16.375 7.036 -5.131 1.00 82.06 363 LEU A N 1
ATOM 2930 C CA . LEU A 1 363 ? 16.885 5.998 -4.247 1.00 82.06 363 LEU A CA 1
ATOM 2931 C C . LEU A 1 363 ? 16.861 6.437 -2.779 1.00 82.06 363 LEU A C 1
ATOM 2933 O O . LEU A 1 363 ? 16.810 5.583 -1.897 1.00 82.06 363 LEU A O 1
ATOM 2937 N N . VAL A 1 364 ? 16.841 7.746 -2.505 1.00 79.94 364 VAL A N 1
ATOM 2938 C CA . VAL A 1 364 ? 16.811 8.296 -1.139 1.00 79.94 364 VAL A CA 1
ATOM 2939 C C . VAL A 1 364 ? 15.634 7.722 -0.349 1.00 79.94 364 VAL A C 1
ATOM 2941 O O . VAL A 1 364 ? 15.827 7.224 0.758 1.00 79.94 364 VAL A O 1
ATOM 2944 N N . SER A 1 365 ? 14.432 7.691 -0.934 1.00 77.69 365 SER A N 1
ATOM 2945 C CA . SER A 1 365 ? 13.243 7.144 -0.266 1.00 77.69 365 SER A CA 1
ATOM 2946 C C . SER A 1 365 ? 13.328 5.633 -0.018 1.00 77.69 365 SER A C 1
ATOM 2948 O O . SER A 1 365 ? 12.753 5.147 0.953 1.00 77.69 365 SER A O 1
ATOM 2950 N N . LEU A 1 366 ? 14.063 4.877 -0.844 1.00 82.38 366 LEU A N 1
ATOM 2951 C CA . LEU A 1 366 ? 14.293 3.444 -0.612 1.00 82.38 366 LEU A CA 1
ATOM 2952 C C . LEU A 1 366 ? 15.288 3.189 0.522 1.00 82.38 366 LEU A C 1
ATOM 2954 O O . LEU A 1 366 ? 15.150 2.215 1.258 1.00 82.38 366 LEU A O 1
ATOM 2958 N N . LEU A 1 367 ? 16.262 4.078 0.714 1.00 80.25 367 LEU A N 1
ATOM 2959 C CA . LEU A 1 367 ? 17.228 3.972 1.810 1.00 80.25 367 LEU A CA 1
ATOM 2960 C C . LEU A 1 367 ? 16.598 4.212 3.196 1.00 80.25 367 LEU A C 1
ATOM 2962 O O . LEU A 1 367 ? 17.235 3.922 4.213 1.00 80.25 367 LEU A O 1
ATOM 2966 N N . LEU A 1 368 ? 15.340 4.670 3.252 1.00 76.94 368 LEU A N 1
ATOM 2967 C CA . LEU A 1 368 ? 14.548 4.748 4.484 1.00 76.94 368 LEU A CA 1
ATOM 2968 C C . LEU A 1 368 ? 14.179 3.359 5.040 1.00 76.94 368 LEU A C 1
ATOM 2970 O O . LEU A 1 368 ? 13.934 3.221 6.237 1.00 76.94 368 LEU A O 1
ATOM 2974 N N . PHE A 1 369 ? 14.168 2.313 4.207 1.00 79.31 369 PHE A N 1
ATOM 2975 C CA . PHE A 1 369 ? 13.806 0.945 4.596 1.00 79.31 369 PHE A CA 1
ATOM 2976 C C . PHE A 1 369 ? 14.950 0.229 5.347 1.00 79.31 369 PHE A C 1
ATOM 2978 O O . PHE A 1 369 ? 15.549 -0.736 4.873 1.00 79.31 369 PHE A O 1
ATOM 2985 N N . ARG A 1 370 ? 15.282 0.682 6.559 1.00 76.38 370 ARG A N 1
ATOM 2986 C CA . ARG A 1 370 ? 16.371 0.094 7.362 1.00 76.38 370 ARG A CA 1
ATOM 2987 C C . ARG A 1 370 ? 15.951 -1.206 8.055 1.00 76.38 370 ARG A C 1
ATOM 2989 O O . ARG A 1 370 ? 14.888 -1.297 8.666 1.00 76.38 370 ARG A O 1
ATOM 2996 N N . HIS A 1 371 ? 16.809 -2.225 7.969 1.00 77.19 371 HIS A N 1
ATOM 2997 C CA . HIS A 1 371 ? 16.563 -3.599 8.439 1.00 77.19 371 HIS A CA 1
ATOM 2998 C C . HIS A 1 371 ? 15.246 -4.209 7.929 1.00 77.19 371 HIS A C 1
ATOM 3000 O O . HIS A 1 371 ? 14.614 -5.037 8.597 1.00 77.19 371 HIS A O 1
ATOM 3006 N N . TYR A 1 372 ? 14.810 -3.782 6.751 1.00 81.19 372 TYR A N 1
ATOM 3007 C CA . TYR A 1 372 ? 13.572 -4.222 6.142 1.00 81.19 372 TYR A CA 1
ATOM 3008 C C . TYR A 1 372 ? 13.832 -5.432 5.243 1.00 81.19 372 TYR A C 1
ATOM 3010 O O . TYR A 1 372 ? 14.644 -5.384 4.321 1.00 81.19 372 TYR A O 1
ATOM 3018 N N . LYS A 1 373 ? 13.149 -6.545 5.526 1.00 81.88 373 LYS A N 1
ATOM 3019 C CA . LYS A 1 373 ? 13.330 -7.816 4.799 1.00 81.88 373 LYS A CA 1
ATOM 3020 C C . LYS A 1 373 ? 12.374 -7.975 3.617 1.00 81.88 373 LYS A C 1
ATOM 3022 O O . LYS A 1 373 ? 12.551 -8.885 2.817 1.00 81.88 373 LYS A O 1
ATOM 3027 N N . GLY A 1 374 ? 11.351 -7.125 3.542 1.00 86.75 374 GLY A N 1
ATOM 3028 C CA . GLY A 1 374 ? 10.267 -7.236 2.573 1.00 86.75 374 GLY A CA 1
ATOM 3029 C C . GLY A 1 374 ? 10.574 -6.650 1.197 1.00 86.75 374 GLY A C 1
ATOM 3030 O O . GLY A 1 374 ? 9.718 -6.770 0.330 1.00 86.75 374 GLY A O 1
ATOM 3031 N N . LEU A 1 375 ? 11.735 -6.016 0.976 1.00 89.75 375 LEU A N 1
ATOM 3032 C CA . LEU A 1 375 ? 12.031 -5.335 -0.289 1.00 89.75 375 LEU A CA 1
ATOM 3033 C C . LEU A 1 375 ? 12.634 -6.311 -1.294 1.00 89.75 375 LEU A C 1
ATOM 3035 O O . LEU A 1 375 ? 13.746 -6.810 -1.108 1.00 89.75 375 LEU A O 1
ATOM 3039 N N . ASN A 1 376 ? 11.927 -6.522 -2.395 1.00 92.12 376 ASN A N 1
ATOM 3040 C CA . ASN A 1 376 ? 12.439 -7.194 -3.575 1.00 92.12 376 ASN A CA 1
ATOM 3041 C C . ASN A 1 376 ? 12.464 -6.211 -4.734 1.00 92.12 376 ASN A C 1
ATOM 3043 O O . ASN A 1 376 ? 11.570 -5.387 -4.894 1.00 92.12 376 ASN A O 1
ATOM 3047 N N . MET A 1 377 ? 13.488 -6.322 -5.565 1.00 91.44 377 MET A N 1
ATOM 3048 C CA . MET A 1 377 ? 13.613 -5.536 -6.779 1.00 91.44 377 MET A CA 1
ATOM 3049 C C . MET A 1 377 ? 14.091 -6.459 -7.884 1.00 91.44 377 MET A C 1
ATOM 3051 O O . MET A 1 377 ? 14.986 -7.274 -7.661 1.00 91.44 377 MET A O 1
ATOM 3055 N N . HIS A 1 378 ? 13.488 -6.337 -9.058 1.00 91.62 378 HIS A N 1
ATOM 3056 C CA . HIS A 1 378 ? 13.879 -7.096 -10.235 1.00 91.62 378 HIS A CA 1
ATOM 3057 C C . HIS A 1 378 ? 13.661 -6.287 -11.503 1.00 91.62 378 HIS A C 1
ATOM 3059 O O . HIS A 1 378 ? 12.870 -5.343 -11.574 1.00 91.62 378 HIS A O 1
ATOM 3065 N N . PHE A 1 379 ? 14.365 -6.724 -12.533 1.00 90.81 379 PHE A N 1
ATOM 3066 C CA . PHE A 1 379 ? 14.256 -6.188 -13.872 1.00 90.81 379 PHE A CA 1
ATOM 3067 C C . PHE A 1 379 ? 13.362 -7.100 -14.697 1.00 90.81 379 PHE A C 1
ATOM 3069 O O . PHE A 1 379 ? 13.289 -8.307 -14.453 1.00 90.81 379 PHE A O 1
ATOM 3076 N N . TRP A 1 380 ? 12.649 -6.537 -15.661 1.00 90.88 380 TRP A N 1
ATOM 3077 C CA . TRP A 1 380 ? 11.758 -7.312 -16.515 1.00 90.88 380 TRP A CA 1
ATOM 3078 C C . TRP A 1 380 ? 11.737 -6.784 -17.940 1.00 90.88 380 TRP A C 1
ATOM 3080 O O . TRP A 1 380 ? 12.004 -5.612 -18.181 1.00 90.88 380 TRP A O 1
ATOM 3090 N N . ASN A 1 381 ? 11.426 -7.659 -18.887 1.00 88.81 381 ASN A N 1
ATOM 3091 C CA . ASN A 1 381 ? 11.229 -7.319 -20.289 1.00 88.81 381 ASN A CA 1
ATOM 3092 C C . ASN A 1 381 ? 9.969 -8.033 -20.819 1.00 88.81 381 ASN A C 1
ATOM 3094 O O . ASN A 1 381 ? 9.173 -8.581 -20.057 1.00 88.81 381 ASN A O 1
ATOM 3098 N N . LYS A 1 382 ? 9.789 -8.059 -22.143 1.00 85.94 382 LYS A N 1
ATOM 3099 C CA . LYS A 1 382 ? 8.663 -8.752 -22.792 1.00 85.94 382 LYS A CA 1
ATOM 3100 C C . LYS A 1 382 ? 8.546 -10.251 -22.451 1.00 85.94 382 LYS A C 1
ATOM 3102 O O . LYS A 1 382 ? 7.463 -10.799 -22.593 1.00 85.94 382 LYS A O 1
ATOM 3107 N N . ASP A 1 383 ? 9.632 -10.891 -22.021 1.00 85.69 383 ASP A N 1
ATOM 3108 C CA . ASP A 1 383 ? 9.694 -12.323 -21.714 1.00 85.69 383 ASP A CA 1
ATOM 3109 C C . ASP A 1 383 ? 9.498 -12.602 -20.204 1.00 85.69 383 ASP A C 1
ATOM 3111 O O . ASP A 1 383 ? 9.554 -13.752 -19.772 1.00 85.69 383 ASP A O 1
ATOM 3115 N N . GLY A 1 384 ? 9.272 -11.558 -19.392 1.00 88.06 384 GLY A N 1
ATOM 3116 C CA . GLY A 1 384 ? 9.090 -11.637 -17.941 1.00 88.06 384 GLY A CA 1
ATOM 3117 C C . GLY A 1 384 ? 10.315 -11.160 -17.156 1.00 88.06 384 GLY A C 1
ATOM 3118 O O . GLY A 1 384 ? 11.008 -10.224 -17.558 1.00 88.06 384 GLY A O 1
ATOM 3119 N N . VAL A 1 385 ? 10.570 -11.770 -15.993 1.00 90.94 385 VAL A N 1
ATOM 3120 C CA . VAL A 1 385 ? 11.688 -11.392 -15.109 1.00 90.94 385 VAL A CA 1
ATOM 3121 C C . VAL A 1 385 ? 13.031 -11.683 -15.782 1.00 90.94 385 VAL A C 1
ATOM 3123 O O . VAL A 1 385 ? 13.311 -12.808 -16.199 1.00 90.94 385 VAL A O 1
ATOM 3126 N N . LYS A 1 386 ? 13.901 -10.674 -15.834 1.00 89.31 386 LYS A N 1
ATOM 3127 C CA . LYS A 1 386 ? 15.222 -10.740 -16.453 1.00 89.31 386 LYS A CA 1
ATOM 3128 C C . LYS A 1 386 ? 16.313 -10.578 -15.400 1.00 89.31 386 LYS A C 1
ATOM 3130 O O . LYS A 1 386 ? 16.311 -9.621 -14.635 1.00 89.31 386 LYS A O 1
ATOM 3135 N N . ARG A 1 387 ? 17.289 -11.488 -15.422 1.00 86.12 387 ARG A N 1
ATOM 3136 C CA . ARG A 1 387 ? 18.526 -11.369 -14.639 1.00 86.12 387 ARG A CA 1
ATOM 3137 C C . ARG A 1 387 ? 19.606 -10.703 -15.479 1.00 86.12 387 ARG A C 1
ATOM 3139 O O . ARG A 1 387 ? 19.927 -11.190 -16.565 1.00 86.12 387 ARG A O 1
ATOM 3146 N N . VAL A 1 388 ? 20.166 -9.612 -14.969 1.00 80.00 388 VAL A N 1
ATOM 3147 C CA . VAL A 1 388 ? 21.273 -8.872 -15.589 1.00 80.00 388 VAL A CA 1
ATOM 3148 C C . VAL A 1 388 ? 22.338 -8.675 -14.519 1.00 80.00 388 VAL A C 1
ATOM 3150 O O . VAL A 1 388 ? 22.075 -8.012 -13.526 1.00 80.00 388 VAL A O 1
ATOM 3153 N N . LEU A 1 389 ? 23.537 -9.234 -14.711 1.00 79.50 389 LEU A N 1
ATOM 3154 C CA . LEU A 1 389 ? 24.561 -9.324 -13.657 1.00 79.50 389 LEU A CA 1
ATOM 3155 C C . LEU A 1 389 ? 24.864 -7.971 -12.981 1.00 79.50 389 LEU A C 1
ATOM 3157 O O . LEU A 1 389 ? 24.814 -7.873 -11.764 1.00 79.50 389 LEU A O 1
ATOM 3161 N N . GLN A 1 390 ? 25.064 -6.910 -13.771 1.00 74.50 390 GLN A N 1
ATOM 3162 C CA . GLN A 1 390 ? 25.332 -5.556 -13.257 1.00 74.50 390 GLN A CA 1
ATOM 3163 C C . GLN A 1 390 ? 24.192 -4.990 -12.395 1.00 74.50 390 GLN A C 1
ATOM 3165 O O . GLN A 1 390 ? 24.407 -4.126 -11.551 1.00 74.50 390 GLN A O 1
ATOM 3170 N N . HIS A 1 391 ? 22.961 -5.428 -12.642 1.00 82.44 391 HIS A N 1
ATOM 3171 C CA . HIS A 1 391 ? 21.792 -5.005 -11.887 1.00 82.44 391 HIS A CA 1
ATOM 3172 C C . HIS A 1 391 ? 21.610 -5.820 -10.604 1.00 82.44 391 HIS A C 1
ATOM 3174 O O . HIS A 1 391 ? 21.161 -5.270 -9.601 1.00 82.44 391 HIS A O 1
ATOM 3180 N N . GLU A 1 392 ? 22.008 -7.094 -10.610 1.00 85.56 392 GLU A N 1
ATOM 3181 C CA . GLU A 1 392 ? 22.071 -7.913 -9.395 1.00 85.56 392 GLU A CA 1
ATOM 3182 C C . GLU A 1 392 ? 23.105 -7.346 -8.412 1.00 85.56 392 GLU A C 1
ATOM 3184 O O . GLU A 1 392 ? 22.787 -7.178 -7.238 1.00 85.56 392 GLU A O 1
ATOM 3189 N N . ASP A 1 393 ? 24.282 -6.925 -8.898 1.00 86.94 393 ASP A N 1
ATOM 3190 C CA . ASP A 1 393 ? 25.304 -6.267 -8.065 1.00 86.94 393 ASP A CA 1
ATOM 3191 C C . ASP A 1 393 ? 24.746 -5.019 -7.354 1.00 86.94 393 ASP A C 1
ATOM 3193 O O . ASP A 1 393 ? 25.056 -4.749 -6.191 1.00 86.94 393 ASP A O 1
ATOM 3197 N N . PHE A 1 394 ? 23.895 -4.254 -8.045 1.00 88.38 394 PHE A N 1
ATOM 3198 C CA . PHE A 1 394 ? 23.186 -3.114 -7.466 1.00 88.38 394 PHE A CA 1
ATOM 3199 C C . PHE A 1 394 ? 22.159 -3.536 -6.412 1.00 88.38 394 PHE A C 1
ATOM 3201 O O . PHE A 1 394 ? 22.136 -2.953 -5.328 1.00 88.38 394 PHE A O 1
ATOM 3208 N N . ILE A 1 395 ? 21.324 -4.537 -6.706 1.00 89.06 395 ILE A N 1
ATOM 3209 C CA . ILE A 1 395 ? 20.326 -5.058 -5.761 1.00 89.06 395 ILE A CA 1
ATOM 3210 C C . ILE A 1 395 ? 21.014 -5.551 -4.481 1.00 89.06 395 ILE A C 1
ATOM 3212 O O . ILE A 1 395 ? 20.554 -5.249 -3.379 1.00 89.06 395 ILE A O 1
ATOM 3216 N N . ASP A 1 396 ? 22.127 -6.269 -4.613 1.00 89.44 396 ASP A N 1
ATOM 3217 C CA . ASP A 1 396 ? 22.901 -6.786 -3.487 1.00 89.44 396 ASP A CA 1
ATOM 3218 C C . ASP A 1 396 ? 23.561 -5.662 -2.683 1.00 89.44 396 ASP A C 1
ATOM 3220 O O . ASP A 1 396 ? 23.500 -5.667 -1.449 1.00 89.44 396 ASP A O 1
ATOM 3224 N N . ALA A 1 397 ? 24.130 -4.657 -3.358 1.00 88.38 397 ALA A N 1
ATOM 3225 C CA . ALA A 1 397 ? 24.661 -3.467 -2.699 1.00 88.38 397 ALA A CA 1
ATOM 3226 C C . ALA A 1 397 ? 23.566 -2.728 -1.914 1.00 88.38 397 ALA A C 1
ATOM 3228 O O . ALA A 1 397 ? 23.769 -2.401 -0.744 1.00 88.38 397 ALA A O 1
ATOM 3229 N N . LEU A 1 398 ? 22.394 -2.518 -2.519 1.00 87.31 398 LEU A N 1
ATOM 3230 C CA . LEU A 1 398 ? 21.253 -1.855 -1.887 1.00 87.31 398 LEU A CA 1
ATOM 3231 C C . LEU A 1 398 ? 20.768 -2.627 -0.655 1.00 87.31 398 LEU A C 1
ATOM 3233 O O . LEU A 1 398 ? 20.603 -2.046 0.416 1.00 87.31 398 LEU A O 1
ATOM 3237 N N . LYS A 1 399 ? 20.598 -3.949 -0.773 1.00 87.69 399 LYS A N 1
ATOM 3238 C CA . LYS A 1 399 ? 20.217 -4.810 0.356 1.00 87.69 399 LYS A CA 1
ATOM 3239 C C . LYS A 1 399 ? 21.236 -4.748 1.487 1.00 87.69 399 LYS A C 1
ATOM 3241 O O . LYS A 1 399 ? 20.847 -4.710 2.652 1.00 87.69 399 LYS A O 1
ATOM 3246 N N . LYS A 1 400 ? 22.530 -4.724 1.161 1.00 86.25 400 LYS A N 1
ATOM 3247 C CA . LYS A 1 400 ? 23.607 -4.598 2.149 1.00 86.25 400 LYS A CA 1
ATOM 3248 C C . LYS A 1 400 ? 23.559 -3.251 2.873 1.00 86.25 400 LYS A C 1
ATOM 3250 O O . LYS A 1 400 ? 23.688 -3.225 4.092 1.00 86.25 400 LYS A O 1
ATOM 3255 N N . GLU A 1 401 ? 23.334 -2.161 2.145 1.00 81.69 401 GLU A N 1
ATOM 3256 C CA . GLU A 1 401 ? 23.189 -0.817 2.713 1.00 81.69 401 GLU A CA 1
ATOM 3257 C C . GLU A 1 401 ? 21.969 -0.729 3.644 1.00 81.69 401 GLU A C 1
ATOM 3259 O O . GLU A 1 401 ? 22.060 -0.285 4.788 1.00 81.69 401 GLU A O 1
ATOM 3264 N N . MET A 1 402 ? 20.821 -1.236 3.193 1.00 79.62 402 MET A N 1
ATOM 3265 C CA . MET A 1 402 ? 19.598 -1.293 3.997 1.00 79.62 402 MET A CA 1
ATOM 3266 C C . MET A 1 402 ? 19.733 -2.200 5.225 1.00 79.62 402 MET A C 1
ATOM 3268 O O . MET A 1 402 ? 19.044 -1.982 6.225 1.00 79.62 402 MET A O 1
ATOM 3272 N N . ALA A 1 403 ? 20.602 -3.214 5.168 1.00 79.31 403 ALA A N 1
ATOM 3273 C CA . ALA A 1 403 ? 20.837 -4.118 6.284 1.00 79.31 403 ALA A CA 1
ATOM 3274 C C . ALA A 1 403 ? 21.510 -3.427 7.480 1.00 79.31 403 ALA A C 1
ATOM 3276 O O . ALA A 1 403 ? 21.164 -3.828 8.585 1.00 79.31 403 ALA A O 1
ATOM 3277 N N . GLY A 1 404 ? 22.369 -2.414 7.259 1.00 64.44 404 GLY A N 1
ATOM 3278 C CA . GLY A 1 404 ? 22.903 -1.437 8.236 1.00 64.44 404 GLY A CA 1
ATOM 3279 C C . GLY A 1 404 ? 23.481 -1.958 9.570 1.00 64.44 404 GLY A C 1
ATOM 3280 O O . GLY A 1 404 ? 23.408 -3.142 9.898 1.00 64.44 404 GLY A O 1
ATOM 3281 N N . ALA A 1 405 ? 24.045 -1.065 10.395 1.00 52.16 405 ALA A N 1
ATOM 3282 C CA . ALA A 1 405 ? 24.368 -1.372 11.794 1.00 52.16 405 ALA A CA 1
ATOM 3283 C C . ALA A 1 405 ? 23.103 -1.252 12.678 1.00 52.16 405 ALA A C 1
ATOM 3285 O O . ALA A 1 405 ? 22.380 -0.261 12.573 1.00 52.16 405 ALA A O 1
ATOM 3286 N N . PRO A 1 406 ? 22.801 -2.222 13.564 1.00 48.16 406 PRO A N 1
ATOM 3287 C CA . PRO A 1 406 ? 21.634 -2.155 14.440 1.00 48.16 406 PRO A CA 1
ATOM 3288 C C . PRO A 1 406 ? 21.892 -1.156 15.573 1.00 48.16 406 PRO A C 1
ATOM 3290 O O . PRO A 1 406 ? 22.489 -1.510 16.588 1.00 48.16 406 PRO A O 1
ATOM 3293 N N . ILE A 1 407 ? 21.470 0.099 15.416 1.00 39.62 407 ILE A N 1
ATOM 3294 C CA . ILE A 1 407 ? 21.636 1.117 16.463 1.00 39.62 407 ILE A CA 1
ATOM 3295 C C . ILE A 1 407 ? 20.301 1.835 16.713 1.00 39.62 407 ILE A C 1
ATOM 3297 O O . ILE A 1 407 ? 19.732 2.443 15.812 1.00 39.62 407 ILE A O 1
ATOM 3301 N N . GLY A 1 408 ? 19.810 1.766 17.958 1.00 46.03 408 GLY A N 1
ATOM 3302 C CA . GLY A 1 408 ? 18.561 2.397 18.421 1.00 46.03 408 GLY A CA 1
ATOM 3303 C C . GLY A 1 408 ? 17.343 1.458 18.431 1.00 46.03 408 GLY A C 1
ATOM 3304 O O . GLY A 1 408 ? 17.428 0.369 17.866 1.00 46.03 408 GLY A O 1
ATOM 3305 N N . PRO A 1 409 ? 16.232 1.811 19.117 1.00 41.69 409 PRO A N 1
ATOM 3306 C CA . PRO A 1 409 ? 15.081 0.941 19.351 1.00 41.69 409 PRO A CA 1
ATOM 3307 C C . PRO A 1 409 ? 14.434 0.576 18.017 1.00 41.69 409 PRO A C 1
ATOM 3309 O O . PRO A 1 409 ? 13.595 1.296 17.501 1.00 41.69 409 PRO A O 1
ATOM 3312 N N . TRP A 1 410 ? 14.898 -0.549 17.477 1.00 46.72 410 TRP A N 1
ATOM 3313 C CA . TRP A 1 410 ? 14.438 -1.254 16.290 1.00 46.72 410 TRP A CA 1
ATOM 3314 C C . TRP A 1 410 ? 13.988 -0.332 15.149 1.00 46.72 410 TRP A C 1
ATOM 3316 O O . TRP A 1 410 ? 12.804 -0.051 14.996 1.00 46.72 410 TRP A O 1
ATOM 3326 N N . LYS A 1 411 ? 14.971 0.001 14.296 1.00 49.25 411 LYS A N 1
ATOM 3327 C CA . LYS A 1 411 ? 14.867 0.714 13.009 1.00 49.25 411 LYS A CA 1
ATOM 3328 C C . LYS A 1 411 ? 14.786 2.242 13.146 1.00 49.25 411 LYS A C 1
ATOM 3330 O O . LYS A 1 411 ? 13.720 2.786 13.407 1.00 49.25 411 LYS A O 1
ATOM 3335 N N . VAL A 1 412 ? 15.923 2.884 12.835 1.00 49.78 412 VAL A N 1
ATOM 3336 C CA . VAL A 1 412 ? 16.183 4.315 12.535 1.00 49.78 412 VAL A CA 1
ATOM 3337 C C . VAL A 1 412 ? 16.987 5.074 13.594 1.00 49.78 412 VAL A C 1
ATOM 3339 O O . VAL A 1 412 ? 16.530 5.247 14.720 1.00 49.78 412 VAL A O 1
ATOM 3342 N N . ILE A 1 413 ? 18.110 5.658 13.148 1.00 44.53 413 ILE A N 1
ATOM 3343 C CA . ILE A 1 413 ? 18.527 7.022 13.506 1.00 44.53 413 ILE A CA 1
ATOM 3344 C C . ILE A 1 413 ? 19.134 7.684 12.258 1.00 44.53 413 ILE A C 1
ATOM 3346 O O . ILE A 1 413 ? 20.056 7.133 11.665 1.00 44.53 413 ILE A O 1
ATOM 3350 N N . GLU A 1 414 ? 18.646 8.866 11.875 1.00 40.66 414 GLU A N 1
ATOM 3351 C CA . GLU A 1 414 ? 19.408 9.795 11.032 1.00 40.66 414 GLU A CA 1
ATOM 3352 C C . GLU A 1 414 ? 19.834 10.963 11.927 1.00 40.66 414 GLU A C 1
ATOM 3354 O O . GLU A 1 414 ? 19.003 11.673 12.498 1.00 40.66 414 GLU A O 1
ATOM 3359 N N . PHE A 1 415 ? 21.143 11.141 12.101 1.00 39.75 415 PHE A N 1
ATOM 3360 C CA . PHE A 1 415 ? 21.692 12.320 12.757 1.00 39.75 415 PHE A CA 1
ATOM 3361 C C . PHE A 1 415 ? 21.856 13.413 11.701 1.00 39.75 415 PHE A C 1
ATOM 3363 O O . PHE A 1 415 ? 22.607 13.248 10.743 1.00 39.75 415 PHE A O 1
ATOM 3370 N N . ARG A 1 416 ? 21.148 14.540 11.846 1.00 36.25 416 ARG A N 1
ATOM 3371 C CA . ARG A 1 416 ? 21.318 15.663 10.915 1.00 36.25 416 ARG A CA 1
ATOM 3372 C C . ARG A 1 416 ? 22.745 16.209 10.991 1.00 36.25 416 ARG A C 1
ATOM 3374 O O . ARG A 1 416 ? 23.128 16.800 11.996 1.00 36.25 416 ARG A O 1
ATOM 3381 N N . GLY A 1 417 ? 23.458 16.084 9.872 1.00 34.28 417 GLY A N 1
ATOM 3382 C CA . GLY A 1 417 ? 24.774 16.675 9.643 1.00 34.28 417 GLY A CA 1
ATOM 3383 C C . GLY A 1 417 ? 25.321 16.407 8.235 1.00 34.28 417 GLY A C 1
ATOM 3384 O O . GLY A 1 417 ? 26.394 15.840 8.117 1.00 34.28 417 GLY A O 1
ATOM 3385 N N . HIS A 1 418 ? 24.597 16.855 7.199 1.00 34.34 418 HIS A N 1
ATOM 3386 C CA . HIS A 1 418 ? 24.939 16.852 5.757 1.00 34.34 418 HIS A CA 1
ATOM 3387 C C . HIS A 1 418 ? 24.849 15.538 4.955 1.00 34.34 418 HIS A C 1
ATOM 3389 O O . HIS A 1 418 ? 25.466 14.539 5.290 1.00 34.34 418 HIS A O 1
ATOM 3395 N N . GLY A 1 419 ? 24.188 15.651 3.789 1.00 35.50 419 GLY A N 1
ATOM 3396 C CA . GLY A 1 419 ? 24.194 14.686 2.684 1.00 35.50 419 GLY A CA 1
ATOM 3397 C C . GLY A 1 419 ? 23.268 13.490 2.894 1.00 35.50 419 GLY A C 1
ATOM 3398 O O . GLY A 1 419 ? 23.282 12.876 3.949 1.00 35.50 419 GLY A O 1
ATOM 3399 N N . ALA A 1 420 ? 22.495 13.117 1.870 1.00 39.16 420 ALA A N 1
ATOM 3400 C CA . ALA A 1 420 ? 21.646 11.917 1.859 1.00 39.16 420 ALA A CA 1
ATOM 3401 C C . ALA A 1 420 ? 22.451 10.594 1.832 1.00 39.16 420 ALA A C 1
ATOM 3403 O O . ALA A 1 420 ? 21.984 9.586 1.309 1.00 39.16 420 ALA A O 1
ATOM 3404 N N . GLY A 1 421 ? 23.680 10.601 2.345 1.00 36.97 421 GLY A N 1
ATOM 3405 C CA . GLY A 1 421 ? 24.608 9.488 2.302 1.00 36.97 421 GLY A CA 1
ATOM 3406 C C . GLY A 1 421 ? 25.360 9.377 3.615 1.00 36.97 421 GLY A C 1
ATOM 3407 O O . GLY A 1 421 ? 26.154 10.242 3.967 1.00 36.97 421 GLY A O 1
ATOM 3408 N N . ASN A 1 422 ? 25.132 8.249 4.279 1.00 39.50 422 ASN A N 1
ATOM 3409 C CA . ASN A 1 422 ? 25.832 7.750 5.457 1.00 39.50 422 ASN A CA 1
ATOM 3410 C C . ASN A 1 422 ? 25.349 8.249 6.845 1.00 39.50 422 ASN A C 1
ATOM 3412 O O . ASN A 1 422 ? 25.979 9.116 7.456 1.00 39.50 422 ASN A O 1
ATOM 3416 N N . PRO A 1 423 ? 24.297 7.621 7.409 1.00 42.34 423 PRO A N 1
ATOM 3417 C CA . PRO A 1 423 ? 23.901 7.809 8.809 1.00 42.34 423 PRO A CA 1
ATOM 3418 C C . PRO A 1 423 ? 24.913 7.249 9.836 1.00 42.34 423 PRO A C 1
ATOM 3420 O O . PRO A 1 423 ? 24.838 7.620 11.006 1.00 42.34 423 PRO A O 1
ATOM 3423 N N . ASP A 1 424 ? 25.886 6.423 9.422 1.00 39.34 424 ASP A N 1
ATOM 3424 C CA . ASP A 1 424 ? 26.915 5.832 10.299 1.00 39.34 424 ASP A CA 1
ATOM 3425 C C . ASP A 1 424 ? 28.130 6.759 10.521 1.00 39.34 424 ASP A C 1
ATOM 3427 O O . ASP A 1 424 ? 29.044 6.435 11.283 1.00 39.34 424 ASP A O 1
ATOM 3431 N N . ASN A 1 425 ? 28.160 7.941 9.894 1.00 35.75 425 ASN A N 1
ATOM 3432 C CA . ASN A 1 425 ? 29.264 8.903 10.020 1.00 35.75 425 ASN A CA 1
ATOM 3433 C C . ASN A 1 425 ? 29.242 9.723 11.330 1.0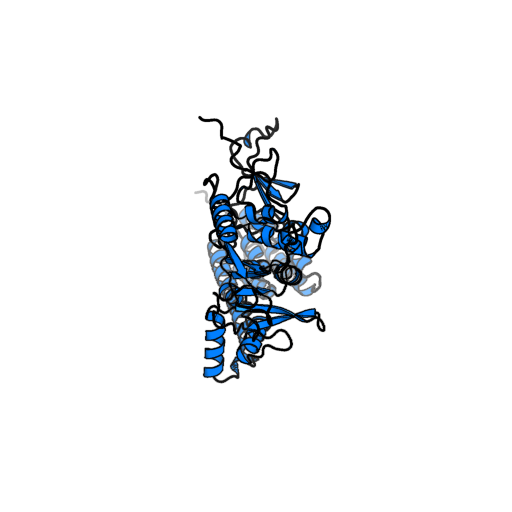0 35.75 425 ASN A C 1
ATOM 3435 O O . ASN A 1 425 ? 30.040 10.645 11.519 1.00 35.75 425 ASN A O 1
ATOM 3439 N N . HIS A 1 426 ? 28.355 9.388 12.268 1.00 37.69 426 HIS A N 1
ATOM 3440 C CA . HIS A 1 426 ? 28.432 9.842 13.652 1.00 37.69 426 HIS A CA 1
ATOM 3441 C C . HIS A 1 426 ? 28.776 8.665 14.555 1.00 37.69 426 HIS A C 1
ATOM 3443 O O . HIS A 1 426 ? 27.913 7.992 15.115 1.00 37.69 426 HIS A O 1
ATOM 3449 N N . GLN A 1 427 ? 30.082 8.440 14.715 1.00 30.42 427 GLN A N 1
ATOM 3450 C CA . GLN A 1 427 ? 30.588 7.657 15.832 1.00 30.42 427 GLN A CA 1
ATOM 3451 C C . GLN A 1 427 ? 30.058 8.283 17.126 1.00 30.42 427 GLN A C 1
ATOM 3453 O O . GLN A 1 427 ? 30.310 9.457 17.406 1.00 30.42 427 GLN A O 1
ATOM 3458 N N . LEU A 1 428 ? 29.326 7.497 17.919 1.00 30.14 428 LEU A N 1
ATOM 3459 C CA . LEU A 1 428 ? 29.139 7.814 19.331 1.00 30.14 428 LEU A CA 1
ATOM 3460 C C . LEU A 1 428 ? 30.539 8.021 19.929 1.00 30.14 428 LEU A C 1
ATOM 3462 O O . LEU A 1 428 ? 31.416 7.194 19.656 1.00 30.14 428 LEU A O 1
ATOM 3466 N N . PRO A 1 429 ? 30.786 9.091 20.707 1.00 23.48 429 PRO A N 1
ATOM 3467 C CA . PRO A 1 429 ? 32.044 9.203 21.424 1.00 23.48 429 PRO A CA 1
ATOM 3468 C C . PRO A 1 429 ? 32.218 7.926 22.246 1.00 23.48 429 PRO A C 1
ATOM 3470 O O . PRO A 1 429 ? 31.321 7.530 22.993 1.00 23.48 429 PRO A O 1
ATOM 3473 N N . SER A 1 430 ? 33.341 7.245 22.023 1.00 22.81 430 SER A N 1
ATOM 3474 C CA . SER A 1 430 ? 33.720 6.051 22.766 1.00 22.81 430 SER A CA 1
ATOM 3475 C C . SER A 1 430 ? 33.738 6.390 24.255 1.00 22.81 430 SER A C 1
ATOM 3477 O O . SER A 1 430 ? 34.493 7.280 24.656 1.00 22.81 430 SER A O 1
ATOM 3479 N N . TRP A 1 431 ? 32.910 5.703 25.039 1.00 30.59 431 TRP A N 1
ATOM 3480 C CA . TRP A 1 431 ? 33.040 5.655 26.494 1.00 30.59 431 TRP A CA 1
ATOM 3481 C C . TRP A 1 431 ? 33.960 4.508 26.884 1.00 30.59 431 TRP A C 1
ATOM 3483 O O . TRP A 1 431 ? 33.742 3.392 26.354 1.00 30.59 431 TRP A O 1
#

Mean predicted aligned error: 16.51 Å

Solvent-accessible surface area (backbone atoms only — not comparable to full-atom values): 24830 Å² total; per-residue (Å²): 141,80,88,76,86,74,63,77,67,57,56,60,56,42,54,57,48,53,58,65,48,46,61,56,49,44,66,73,32,67,94,40,62,64,62,45,52,54,51,50,52,55,52,51,56,64,68,70,48,83,87,76,84,72,53,77,64,59,56,48,55,55,48,52,62,73,39,62,93,40,62,70,58,52,57,55,53,53,71,58,50,92,84,42,71,69,56,47,55,52,47,52,52,49,52,52,50,49,55,52,48,52,54,50,51,54,51,49,55,55,44,74,70,34,74,60,77,71,42,58,67,69,62,46,52,50,41,52,48,58,50,65,66,56,40,49,36,35,44,45,64,39,87,87,79,67,45,78,45,59,24,66,61,66,32,90,54,55,91,76,40,50,43,59,34,59,51,33,41,54,24,48,84,18,68,77,67,85,71,33,89,45,72,52,55,41,49,47,55,51,39,37,76,73,67,33,72,92,41,42,41,52,46,28,52,27,24,33,43,31,29,61,42,39,50,63,41,36,56,54,54,71,69,45,55,70,69,52,50,41,28,37,39,28,42,31,41,34,49,57,66,68,40,81,68,45,64,78,76,40,64,72,34,66,55,32,46,22,50,42,26,51,34,27,40,60,43,40,49,51,36,56,60,46,69,72,44,56,50,88,84,45,54,71,61,60,45,34,48,69,46,33,37,76,63,82,72,81,42,95,87,43,69,81,55,56,94,71,56,53,28,45,32,47,76,94,45,73,47,82,50,90,60,80,64,42,76,42,57,67,40,31,37,40,38,14,35,77,52,76,85,67,91,60,94,62,94,73,75,79,74,75,68,66,67,56,66,73,49,59,73,66,50,52,41,58,61,53,31,47,69,57,83,38,71,43,76,47,34,22,38,72,89,14,68,49,90,48,74,75,57,49,53,22,53,53,36,50,52,54,60,24,50,57,82,96,56,64,89,81,65,62,56,54,70,94,78,75,72,88,23,65,63,73,78,66,72,71,81,87,128

pLDDT: mean 72.88, std 16.72, range [22.81, 96.12]

Nearest PDB structures (foldseek):
  4ihp-assembly1_A  TM=3.771E-01  e=7.906E+00  Toxoplasma gondii

Radius of gyration: 29.75 Å; Cα contacts (8 Å, |Δi|>4): 570; chains: 1; bounding box: 72×51×103 Å

Foldseek 3Di:
DDDDDPPVVQLVQLLVLLVVLLVVVCVVCVVPVPLSVQLVVLSCVVVVDDPDDADPVNSLVSVCVSCPVVVVSNLSSQVSHPPCPVVSVVVVVVVVVVVVVVVVVVLVVLVVVDPLVVDDPVLNVVLVCVLQVAWAWEWEQDPVPRDIATETQPQPCTVQWFLAAQCFASNVVTDDDDHHPPPSVSSSVVCCVRRPVVCLLSNQQRYAYHYNALLSVLVVLLVDDLLSNLSRAHYRHEQECLQQVPDDPSCVDSRNLSLQQVLQQQLDQFDPVQLVDPCVVVVVQNRFHKAKEQDPDDDVPPPVRPPDFIWIDTDPDIDTRPGDTDGSDHHQYEYEYEDDPPPDCDPPPPQQDLAVQAHDPSCLSVLSNACPPRYHYFYAYNNTTDDDPSVVSNVVSSVVSSPDDDDDDPGHDQDDDDHSGDSPVDDDPDD

Sequence (431 aa):
MSTGDSSGTSGNATRILLGRYSDVVESRFADNPEVFAQFRDFIETFQSQEDDMISLSDLTDAIEDLFSGHYDLLDNFYALLPGFKADVESHRKQTRRLRKREALLGNCRIQTESPLLRLPREIRDNIWSEVVSGNIAHVHKDPASREFRYHQCVAANGVNSSVCPPGTGDHAECSVTGPSSFGGFRRICKQITLELPDLHDAFFSANALQFSDLEDAEEYLFALEEPDRAAISHLRLPVPRQVWAAEGAEAELPTFKAWEHINNYFSCPWDRASLGVDIKRDPHYLKQPWYFYYSGCYYSHNSDRLYKRWQVGFGGTSWDTSTSPKYKGEPRMDIGINYVESIFHHPRIISFPTRFEQPPPWLVSLLLFRHYKGLNMHFWNKDGVKRVLQHEDFIDALKKEMAGAPIGPWKVIEFRGHGAGNPDNHQLPSW